Protein AF-A0A5N6L0A2-F1 (afdb_monomer)

Structure (mmCIF, N/CA/C/O backbone):
data_AF-A0A5N6L0A2-F1
#
_entry.id   AF-A0A5N6L0A2-F1
#
loop_
_atom_site.group_PDB
_atom_site.id
_atom_site.type_symbol
_atom_site.label_atom_id
_atom_site.label_alt_id
_atom_site.label_comp_id
_atom_site.label_asym_id
_atom_site.label_entity_id
_atom_site.label_seq_id
_atom_site.pdbx_PDB_ins_code
_atom_site.Cartn_x
_atom_site.Cartn_y
_atom_site.Cartn_z
_atom_site.occupancy
_atom_site.B_iso_or_equiv
_atom_site.auth_seq_id
_atom_site.auth_comp_id
_atom_site.auth_asym_id
_atom_site.auth_atom_id
_atom_site.pdbx_PDB_model_num
ATOM 1 N N . MET A 1 1 ? -33.254 4.064 4.184 1.00 59.16 1 MET A N 1
ATOM 2 C CA . MET A 1 1 ? -32.743 3.017 5.090 1.00 59.16 1 MET A CA 1
ATOM 3 C C . MET A 1 1 ? -31.549 3.615 5.828 1.00 59.16 1 MET A C 1
ATOM 5 O O . MET A 1 1 ? -30.883 4.455 5.240 1.00 59.16 1 MET A O 1
ATOM 9 N N . SER A 1 2 ? -31.369 3.336 7.118 1.00 80.44 2 SER A N 1
ATOM 10 C CA . SER A 1 2 ? -30.274 3.916 7.917 1.00 80.44 2 SER A CA 1
ATOM 11 C C . SER A 1 2 ? -28.932 3.247 7.599 1.00 80.44 2 SER A C 1
ATOM 13 O O . SER A 1 2 ? -28.924 2.041 7.370 1.00 80.44 2 SER A O 1
ATOM 15 N N . LEU A 1 3 ? -27.830 4.010 7.674 1.00 88.81 3 LEU A N 1
ATOM 16 C CA . LEU A 1 3 ? -26.437 3.542 7.560 1.00 88.81 3 LEU A CA 1
ATOM 17 C C . LEU A 1 3 ? -26.174 2.251 8.356 1.00 88.81 3 LEU A C 1
ATOM 19 O O . LEU A 1 3 ? -25.456 1.373 7.899 1.00 88.81 3 LEU A O 1
ATOM 23 N N . TYR A 1 4 ? -26.791 2.113 9.533 1.00 90.69 4 TYR A N 1
ATOM 24 C CA . TYR A 1 4 ? -26.625 0.940 10.394 1.00 90.69 4 TYR A CA 1
ATOM 25 C C . TYR A 1 4 ? -27.159 -0.353 9.786 1.00 90.69 4 TYR A C 1
ATOM 27 O O . TYR A 1 4 ? -26.568 -1.400 10.009 1.00 90.69 4 TYR A O 1
ATOM 35 N N . TYR A 1 5 ? -28.251 -0.297 9.018 1.00 90.81 5 TYR A N 1
ATOM 36 C CA . TYR A 1 5 ? -28.762 -1.491 8.345 1.00 90.81 5 TYR A CA 1
ATOM 37 C C . TYR A 1 5 ? -27.821 -1.940 7.228 1.00 90.81 5 TYR A C 1
ATOM 39 O O . TYR A 1 5 ? -27.641 -3.135 7.047 1.00 90.81 5 TYR A O 1
ATOM 47 N N . GLU A 1 6 ? -27.202 -0.995 6.517 1.00 89.50 6 GLU A N 1
ATOM 48 C CA . GLU A 1 6 ? -26.200 -1.303 5.491 1.00 89.50 6 GLU A CA 1
ATOM 49 C C . GLU A 1 6 ? -24.932 -1.877 6.134 1.00 89.50 6 GLU A C 1
ATOM 51 O O . GLU A 1 6 ? -24.448 -2.917 5.712 1.00 89.50 6 GLU A O 1
ATOM 56 N N . ALA A 1 7 ? -24.441 -1.265 7.214 1.00 89.12 7 ALA A N 1
ATOM 57 C CA . ALA A 1 7 ? -23.276 -1.753 7.951 1.00 89.12 7 ALA A CA 1
ATOM 58 C C . ALA A 1 7 ? -23.500 -3.142 8.581 1.00 89.12 7 ALA A C 1
ATOM 60 O O . ALA A 1 7 ? -22.619 -3.997 8.509 1.00 89.12 7 ALA A O 1
ATOM 61 N N . ALA A 1 8 ? -24.685 -3.399 9.148 1.00 89.69 8 ALA A N 1
ATOM 62 C CA . ALA A 1 8 ? -25.006 -4.675 9.787 1.00 89.69 8 ALA A CA 1
ATOM 63 C C . ALA A 1 8 ? -24.923 -5.864 8.817 1.00 89.69 8 ALA A C 1
ATOM 65 O O . ALA A 1 8 ? -24.453 -6.925 9.212 1.00 89.69 8 ALA A O 1
ATOM 66 N N . GLN A 1 9 ? -25.278 -5.677 7.538 1.00 87.94 9 GLN A N 1
ATOM 67 C CA . GLN A 1 9 ? -25.178 -6.729 6.514 1.00 87.94 9 GLN A CA 1
ATOM 68 C C . GLN A 1 9 ? -23.747 -7.251 6.327 1.00 87.94 9 GLN A C 1
ATOM 70 O O . GLN A 1 9 ? -23.553 -8.406 5.956 1.00 87.94 9 GLN A O 1
ATOM 75 N N . PHE A 1 10 ? -22.739 -6.418 6.591 1.00 85.25 10 PHE A N 1
ATOM 76 C CA . PHE A 1 10 ? -21.341 -6.807 6.437 1.00 85.25 10 PHE A CA 1
ATOM 77 C C . PHE A 1 10 ? -20.756 -7.501 7.674 1.00 85.25 10 PHE A C 1
ATOM 79 O O . PHE A 1 10 ? -19.760 -8.217 7.527 1.00 85.25 10 PHE A O 1
ATOM 86 N N . ILE A 1 11 ? -21.381 -7.313 8.843 1.00 82.88 11 ILE A N 1
ATOM 87 C CA . ILE A 1 11 ? -21.013 -7.936 10.126 1.00 82.88 11 ILE A CA 1
ATOM 88 C C . ILE A 1 11 ? -21.747 -9.269 10.323 1.00 82.88 11 ILE A C 1
ATOM 90 O O . ILE A 1 11 ? -21.122 -10.238 10.731 1.00 82.88 11 ILE A O 1
ATOM 94 N N . ASP A 1 12 ? -23.043 -9.335 9.996 1.00 74.19 12 ASP A N 1
ATOM 95 C CA . ASP A 1 12 ? -23.877 -10.541 10.148 1.00 74.19 12 ASP A CA 1
ATOM 96 C C . ASP A 1 12 ? -23.614 -11.610 9.052 1.00 74.19 12 ASP A C 1
ATOM 98 O O . ASP A 1 12 ? -24.197 -12.694 9.086 1.00 74.19 12 ASP A O 1
ATOM 102 N N . GLY A 1 13 ? -22.773 -11.325 8.049 1.00 60.53 13 GLY A N 1
ATOM 103 C CA . GLY A 1 13 ? -22.476 -12.249 6.945 1.00 60.53 13 GLY A CA 1
ATOM 104 C C . GLY A 1 13 ? -21.547 -13.404 7.346 1.00 60.53 13 GLY A C 1
ATOM 105 O O . GLY A 1 13 ? -20.630 -13.213 8.140 1.00 60.53 13 GLY A O 1
ATOM 106 N N . SER A 1 14 ? -21.745 -14.597 6.762 1.00 48.03 14 SER A N 1
ATOM 107 C CA . SER A 1 14 ? -20.817 -15.728 6.946 1.00 48.03 14 SER A CA 1
ATOM 108 C C . SER A 1 14 ? -19.404 -15.354 6.471 1.00 48.03 14 SER A C 1
ATOM 110 O O . SER A 1 14 ? -19.270 -14.449 5.638 1.00 48.03 14 SER A O 1
ATOM 112 N N . PRO A 1 15 ? -18.348 -16.046 6.943 1.00 52.22 15 PRO A N 1
ATOM 113 C CA . PRO A 1 15 ? -17.017 -15.890 6.369 1.00 52.22 15 PRO A CA 1
ATOM 114 C C . PRO A 1 15 ? -17.098 -16.174 4.864 1.00 52.22 15 PRO A C 1
ATOM 116 O O . PRO A 1 15 ? -17.360 -17.295 4.435 1.00 52.22 15 PRO A O 1
ATOM 119 N N . GLN A 1 16 ? -16.977 -15.115 4.071 1.00 52.31 16 GLN A N 1
ATOM 120 C CA . GLN A 1 16 ? -16.903 -15.154 2.616 1.00 52.31 16 GLN A CA 1
ATOM 121 C C . GLN A 1 16 ? -15.433 -14.997 2.230 1.00 52.31 16 GLN A C 1
ATOM 123 O O . GLN A 1 16 ? -14.686 -14.308 2.922 1.00 52.31 16 GLN A O 1
ATOM 128 N N . SER A 1 17 ? -15.021 -15.600 1.113 1.00 49.97 17 SER A N 1
ATOM 129 C CA . SER A 1 17 ? -13.629 -15.561 0.633 1.00 49.97 17 SER A CA 1
ATOM 130 C C . SER A 1 17 ? -13.109 -14.148 0.319 1.00 49.97 17 SER A C 1
ATOM 132 O O . SER A 1 17 ? -11.905 -13.957 0.178 1.00 49.97 17 SER A O 1
ATOM 134 N N . SER A 1 18 ? -13.999 -13.155 0.226 1.00 56.03 18 SER A N 1
ATOM 135 C CA . SER A 1 18 ? -13.689 -11.742 -0.008 1.00 56.03 18 SER A CA 1
ATOM 136 C C . SER A 1 18 ? -13.647 -10.923 1.289 1.00 56.03 18 SER A C 1
ATOM 138 O O . SER A 1 18 ? -14.541 -11.022 2.137 1.00 56.03 18 SER A O 1
ATOM 140 N N . THR A 1 19 ? -12.669 -10.027 1.3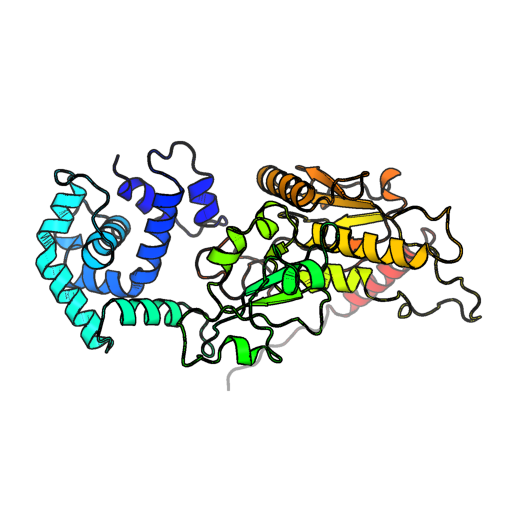98 1.00 65.81 19 THR A N 1
ATOM 141 C CA . THR A 1 19 ? -12.453 -9.151 2.560 1.00 65.81 19 THR A CA 1
ATOM 142 C C . THR A 1 19 ? -13.622 -8.202 2.851 1.00 65.81 19 THR A C 1
ATOM 144 O O . THR A 1 19 ? -14.424 -7.864 1.981 1.00 65.81 19 THR A O 1
ATOM 147 N N . LEU A 1 20 ? -13.714 -7.700 4.088 1.00 73.94 20 LEU A N 1
ATOM 148 C CA . LEU A 1 20 ? -14.727 -6.705 4.469 1.00 73.94 20 LEU A CA 1
ATOM 149 C C . LEU A 1 20 ? -14.662 -5.440 3.589 1.00 73.94 20 LEU A C 1
ATOM 151 O O . LEU A 1 20 ? -15.697 -4.919 3.176 1.00 73.94 20 LEU A O 1
ATOM 155 N N . LYS A 1 21 ? -13.451 -4.973 3.266 1.00 68.19 21 LYS A N 1
ATOM 156 C CA . LYS A 1 21 ? -13.213 -3.793 2.426 1.00 68.19 21 LYS A CA 1
ATOM 157 C C . LYS A 1 21 ? -13.678 -4.021 0.991 1.00 68.19 21 LYS A C 1
ATOM 159 O O . LYS A 1 21 ? -14.481 -3.231 0.500 1.00 68.19 21 LYS A O 1
ATOM 164 N N . SER A 1 22 ? -13.271 -5.119 0.354 1.00 70.19 22 SER A N 1
ATOM 165 C CA . SER A 1 22 ? -13.724 -5.456 -1.003 1.00 70.19 22 SER A CA 1
ATOM 166 C C . SER A 1 22 ? -15.243 -5.643 -1.076 1.00 70.19 22 SER A C 1
ATOM 168 O O . SER A 1 22 ? -15.872 -5.118 -1.993 1.00 70.19 22 SER A O 1
ATOM 170 N N . ARG A 1 23 ? -15.863 -6.281 -0.071 1.00 79.62 23 ARG A N 1
ATOM 171 C CA . ARG A 1 23 ? -17.328 -6.413 0.014 1.00 79.62 23 ARG A CA 1
ATOM 172 C C . ARG A 1 23 ? -18.030 -5.060 0.092 1.00 79.62 23 ARG A C 1
ATOM 174 O O . ARG A 1 23 ? -19.011 -4.855 -0.614 1.00 79.62 23 ARG A O 1
ATOM 181 N N . ILE A 1 24 ? -17.535 -4.132 0.915 1.00 84.06 24 ILE A N 1
ATOM 182 C CA . ILE A 1 24 ? -18.151 -2.806 1.078 1.00 84.06 24 ILE A CA 1
ATOM 183 C C . ILE A 1 24 ? -17.934 -1.939 -0.167 1.00 84.06 24 ILE A C 1
ATOM 185 O O . ILE A 1 24 ? -18.886 -1.362 -0.680 1.00 84.06 24 ILE A O 1
ATOM 189 N N . TYR A 1 25 ? -16.708 -1.841 -0.684 1.00 80.75 25 TYR A N 1
ATOM 190 C CA . TYR A 1 25 ? -16.414 -0.987 -1.842 1.00 80.75 25 TYR A CA 1
ATOM 191 C C . TYR A 1 25 ? -16.898 -1.581 -3.174 1.00 80.75 25 TYR A C 1
ATOM 193 O O . TYR A 1 25 ? -17.107 -0.835 -4.129 1.00 80.75 25 TYR A O 1
ATOM 201 N N . GLY A 1 26 ? -17.101 -2.898 -3.237 1.00 78.50 26 GLY A N 1
ATOM 202 C CA . GLY A 1 26 ? -17.690 -3.599 -4.379 1.00 78.50 26 GLY A CA 1
ATOM 203 C C . GLY A 1 26 ? -19.219 -3.686 -4.348 1.00 78.50 26 GLY A C 1
ATOM 204 O O . GLY A 1 26 ? -19.821 -4.079 -5.351 1.00 78.50 26 GLY A O 1
ATOM 205 N N . ALA A 1 27 ? -19.865 -3.327 -3.232 1.00 82.44 27 ALA A N 1
ATOM 206 C CA . ALA A 1 27 ? -21.316 -3.362 -3.116 1.00 82.44 27 ALA A CA 1
ATOM 207 C C . ALA A 1 27 ? -21.965 -2.322 -4.038 1.00 82.44 27 ALA A C 1
ATOM 209 O O . ALA A 1 27 ? -21.686 -1.122 -3.976 1.00 82.44 27 ALA A O 1
ATOM 210 N N . LYS A 1 28 ? -22.873 -2.799 -4.888 1.00 72.38 28 LYS A N 1
ATOM 211 C CA . LYS A 1 28 ? -23.737 -1.942 -5.700 1.00 72.38 28 LYS A CA 1
ATOM 212 C C . LYS A 1 28 ? -24.893 -1.451 -4.823 1.00 72.38 28 LYS A C 1
ATOM 214 O O . LYS A 1 28 ? -25.347 -2.169 -3.938 1.00 72.38 28 LYS A O 1
ATOM 219 N N . ASP A 1 29 ? -25.344 -0.224 -5.064 1.00 76.50 29 ASP A N 1
ATOM 220 C CA . ASP A 1 29 ? -26.519 0.386 -4.420 1.00 76.50 29 ASP A CA 1
ATOM 221 C C . ASP A 1 29 ? -26.392 0.766 -2.930 1.00 76.50 29 ASP A C 1
ATOM 223 O O . ASP A 1 29 ? -27.403 0.943 -2.243 1.00 76.50 29 ASP A O 1
ATOM 227 N N . LEU A 1 30 ? -25.169 0.990 -2.434 1.00 80.50 30 LEU A N 1
ATOM 228 C CA . LEU A 1 30 ? -24.973 1.635 -1.132 1.00 80.50 30 LEU A CA 1
ATOM 229 C C . LEU A 1 30 ? -25.522 3.069 -1.148 1.00 80.50 30 LEU A C 1
ATOM 231 O O . LEU A 1 30 ? -25.157 3.889 -1.991 1.00 80.50 30 LEU A O 1
ATOM 235 N N . ARG A 1 31 ? -26.387 3.394 -0.184 1.00 76.94 31 ARG A N 1
ATOM 236 C CA . ARG A 1 31 ? -26.900 4.755 0.029 1.00 76.94 31 ARG A CA 1
ATOM 237 C C . ARG A 1 31 ? -25.977 5.570 0.933 1.00 76.94 31 ARG A C 1
ATOM 239 O O . ARG A 1 31 ? -25.921 6.791 0.793 1.00 76.94 31 ARG A O 1
ATOM 246 N N . GLY A 1 32 ? -25.298 4.920 1.878 1.00 77.88 32 GLY A N 1
ATOM 247 C CA . GLY A 1 32 ? -24.231 5.506 2.689 1.00 77.88 32 GLY A CA 1
ATOM 248 C C . GLY A 1 32 ? -22.880 5.547 1.966 1.00 77.88 32 GLY A C 1
ATOM 249 O O . GLY A 1 32 ? -22.637 4.811 1.015 1.00 77.88 32 GLY A O 1
ATOM 250 N N . SER A 1 33 ? -21.962 6.398 2.436 1.00 85.25 33 SER A N 1
ATOM 251 C CA . SER A 1 33 ? -20.584 6.397 1.929 1.00 85.25 33 SER A CA 1
ATOM 252 C C . SER A 1 33 ? -19.884 5.089 2.311 1.00 85.25 33 SER A C 1
ATOM 254 O O . SER A 1 33 ? -19.811 4.761 3.496 1.00 85.25 33 SER A O 1
ATOM 256 N N . ALA A 1 34 ? -19.305 4.388 1.330 1.00 84.25 34 ALA A N 1
ATOM 257 C CA . ALA A 1 34 ? -18.522 3.169 1.557 1.00 84.25 34 ALA A CA 1
ATOM 258 C C . ALA A 1 34 ? -17.423 3.370 2.618 1.00 84.25 34 ALA A C 1
ATOM 260 O O . ALA A 1 34 ? -17.238 2.524 3.488 1.00 84.25 34 ALA A O 1
ATOM 261 N N . ALA A 1 35 ? -16.767 4.536 2.626 1.00 80.31 35 ALA A N 1
ATOM 262 C CA . ALA A 1 35 ? -15.764 4.881 3.632 1.00 80.31 35 ALA A CA 1
ATOM 263 C C . ALA A 1 35 ? -16.353 5.007 5.048 1.00 80.31 35 ALA A C 1
ATOM 265 O O . ALA A 1 35 ? -15.729 4.579 6.017 1.00 80.31 35 ALA A O 1
ATOM 266 N N . GLN A 1 36 ? -17.561 5.566 5.177 1.00 84.12 36 GLN A N 1
ATOM 267 C CA . GLN A 1 36 ? -18.249 5.683 6.467 1.00 84.12 36 GLN A CA 1
ATOM 268 C C . GLN A 1 36 ? -18.712 4.321 6.987 1.00 84.12 36 GLN A C 1
ATOM 270 O O . GLN A 1 36 ? -18.552 4.044 8.172 1.00 84.12 36 GLN A O 1
ATOM 275 N N . ILE A 1 37 ? -19.252 3.474 6.107 1.00 87.38 37 ILE A N 1
ATOM 276 C CA . ILE A 1 37 ? -19.665 2.106 6.449 1.00 87.38 37 ILE A CA 1
ATOM 277 C C . ILE A 1 37 ? -18.444 1.296 6.885 1.00 87.38 37 ILE A C 1
ATOM 279 O O . ILE A 1 37 ? -18.459 0.697 7.955 1.00 87.38 37 ILE A O 1
ATOM 283 N N . HIS A 1 38 ? -17.364 1.346 6.104 1.00 82.69 38 HIS A N 1
ATOM 284 C CA . HIS A 1 38 ? -16.113 0.665 6.417 1.00 82.69 38 HIS A CA 1
ATOM 285 C C . HIS A 1 38 ? -15.546 1.101 7.771 1.00 82.69 38 HIS A C 1
ATOM 287 O O . HIS A 1 38 ? -15.283 0.257 8.623 1.00 82.69 38 HIS A O 1
ATOM 293 N N . GLY A 1 39 ? -15.415 2.412 8.003 1.00 83.44 39 GLY A N 1
ATOM 294 C CA . GLY A 1 39 ? -14.910 2.936 9.274 1.00 83.44 39 GLY A CA 1
ATOM 295 C C . GLY A 1 39 ? -15.765 2.517 10.472 1.00 83.44 39 GLY A C 1
ATOM 296 O O . GLY A 1 39 ? -15.223 2.129 11.503 1.00 83.44 39 GLY A O 1
ATOM 297 N N . LEU A 1 40 ? -17.094 2.532 10.326 1.00 87.56 40 LEU A N 1
ATOM 298 C CA . LEU A 1 40 ? -18.013 2.102 11.377 1.00 87.56 40 LEU A CA 1
ATOM 299 C C . LEU A 1 40 ? -17.882 0.601 11.679 1.00 87.56 40 LEU A C 1
ATOM 301 O O . LEU A 1 40 ? -17.815 0.230 12.848 1.00 87.56 40 LEU A O 1
ATOM 305 N N . CYS A 1 41 ? -17.821 -0.256 10.656 1.00 86.50 41 CYS A N 1
ATOM 306 C CA . CYS A 1 41 ? -17.674 -1.700 10.848 1.00 86.50 41 CYS A CA 1
ATOM 307 C C . CYS A 1 41 ? -16.341 -2.054 11.518 1.00 86.50 41 CYS A C 1
ATOM 309 O O . CYS A 1 41 ? -16.333 -2.863 12.444 1.00 86.50 41 CYS A O 1
ATOM 311 N N . ILE A 1 42 ? -15.234 -1.436 11.091 1.00 81.00 42 ILE A N 1
ATOM 312 C CA . ILE A 1 42 ? -13.903 -1.684 11.664 1.00 81.00 42 ILE A CA 1
ATOM 313 C C . ILE A 1 42 ? -13.859 -1.278 13.138 1.00 81.00 42 ILE A C 1
ATOM 315 O O . ILE A 1 42 ? -13.500 -2.091 13.988 1.00 81.00 42 ILE A O 1
ATOM 319 N N . GLU A 1 43 ? -14.274 -0.051 13.464 1.00 84.19 43 GLU A N 1
ATOM 320 C CA . GLU A 1 43 ? -14.240 0.419 14.851 1.00 84.19 43 GLU A CA 1
ATOM 321 C C . GLU A 1 43 ? -15.209 -0.374 15.739 1.00 84.19 43 GLU A C 1
ATOM 323 O O . GLU A 1 43 ? -14.830 -0.814 16.821 1.00 84.19 43 GLU A O 1
ATOM 328 N N . ALA A 1 44 ? -16.432 -0.659 15.283 1.00 87.38 44 ALA A N 1
ATOM 329 C CA . ALA A 1 44 ? -17.375 -1.451 16.072 1.00 87.38 44 ALA A CA 1
ATOM 330 C C . ALA A 1 44 ? -16.878 -2.887 16.319 1.00 87.38 44 ALA A C 1
ATOM 332 O O . ALA A 1 44 ? -17.023 -3.398 17.430 1.00 87.38 44 ALA A O 1
ATOM 333 N N . THR A 1 45 ? -16.254 -3.521 15.320 1.00 85.25 45 THR A N 1
ATOM 334 C CA . THR A 1 45 ? -15.716 -4.887 15.447 1.00 85.25 45 THR A CA 1
ATOM 335 C C . THR A 1 45 ? -14.517 -4.932 16.393 1.00 85.25 45 THR A C 1
ATOM 337 O O . THR A 1 45 ? -14.439 -5.839 17.216 1.00 85.25 45 THR A O 1
ATOM 340 N N . ARG A 1 46 ? -13.642 -3.915 16.373 1.00 83.62 46 ARG A N 1
ATOM 341 C CA . ARG A 1 46 ? -12.527 -3.787 17.331 1.00 83.62 46 ARG A CA 1
ATOM 342 C C . ARG A 1 46 ? -13.008 -3.795 18.783 1.00 83.62 46 ARG A C 1
ATOM 344 O O . ARG A 1 46 ? -12.371 -4.375 19.656 1.00 83.62 46 ARG A O 1
ATOM 351 N N . TRP A 1 47 ? -14.141 -3.151 19.042 1.00 87.44 47 TRP A N 1
ATOM 352 C CA . TRP A 1 47 ? -14.745 -3.091 20.370 1.00 87.44 47 TRP A CA 1
ATOM 353 C C . TRP A 1 47 ? -15.681 -4.272 20.675 1.00 87.44 47 TRP A C 1
ATOM 355 O O . TRP A 1 47 ? -16.207 -4.345 21.784 1.00 87.44 47 TRP A O 1
ATOM 365 N N . SER A 1 48 ? -15.884 -5.204 19.737 1.00 88.44 48 SER A N 1
ATOM 366 C CA . SER A 1 48 ? -16.840 -6.313 19.864 1.00 88.44 48 SER A CA 1
ATOM 367 C C . SER A 1 48 ? -16.663 -7.161 21.132 1.00 88.44 48 SER A C 1
ATOM 369 O O . SER A 1 48 ? -17.668 -7.348 21.822 1.00 88.44 48 SER A O 1
ATOM 371 N N . PRO A 1 49 ? -15.442 -7.586 21.534 1.00 84.56 49 PRO A N 1
ATOM 372 C CA . PRO A 1 49 ? -15.263 -8.407 22.740 1.00 84.56 49 PRO A CA 1
ATOM 373 C C . PRO A 1 49 ? -15.807 -7.740 24.009 1.00 84.56 49 PRO A C 1
ATOM 375 O O . PRO A 1 49 ? -16.369 -8.391 24.884 1.00 84.56 49 PRO A O 1
ATOM 378 N N . VAL A 1 50 ? -15.688 -6.414 24.080 1.00 89.88 50 VAL A N 1
ATOM 379 C CA . VAL A 1 50 ? -16.159 -5.604 25.205 1.00 89.88 50 VAL A CA 1
ATOM 380 C C . VAL A 1 50 ? -17.643 -5.284 25.071 1.00 89.88 50 VAL A C 1
ATOM 382 O O . VAL A 1 50 ? -18.415 -5.407 26.022 1.00 89.88 50 VAL A O 1
ATOM 385 N N . LEU A 1 51 ? -18.056 -4.819 23.892 1.00 92.06 51 LEU A N 1
ATOM 386 C CA . LEU A 1 51 ? -19.413 -4.334 23.678 1.00 92.06 51 LEU A CA 1
ATOM 387 C C . LEU A 1 51 ? -20.435 -5.468 23.699 1.00 92.06 51 LEU A C 1
ATOM 389 O O . LEU A 1 51 ? -21.555 -5.225 24.137 1.00 92.06 51 LEU A O 1
ATOM 393 N N . ALA A 1 52 ? -20.060 -6.688 23.310 1.00 90.50 52 ALA A N 1
ATOM 394 C CA . ALA A 1 52 ? -20.910 -7.864 23.460 1.00 90.50 52 ALA A CA 1
ATOM 395 C C . ALA A 1 52 ? -21.297 -8.092 24.934 1.00 90.50 52 ALA A C 1
ATOM 397 O O . ALA A 1 52 ? -22.489 -8.170 25.235 1.00 90.50 52 ALA A O 1
ATOM 398 N N . GLU A 1 53 ? -20.324 -8.069 25.858 1.00 91.12 53 GLU A N 1
ATOM 399 C CA . GLU A 1 53 ? -20.579 -8.188 27.306 1.00 91.12 53 GLU A CA 1
ATOM 400 C C . GLU A 1 53 ? -21.494 -7.058 27.804 1.00 91.12 53 GLU A C 1
ATOM 402 O O . GLU A 1 53 ? -22.448 -7.280 28.553 1.00 91.12 53 GLU A O 1
ATOM 407 N N . VAL A 1 54 ? -21.216 -5.821 27.384 1.00 94.69 54 VAL A N 1
ATOM 408 C CA . VAL A 1 54 ? -21.984 -4.639 27.800 1.00 94.69 54 VAL A CA 1
ATOM 409 C C . VAL A 1 54 ? -23.433 -4.717 27.316 1.00 94.69 54 VAL A C 1
ATOM 411 O O . VAL A 1 54 ? -24.351 -4.420 28.082 1.00 94.69 54 VAL A O 1
ATOM 414 N N . ILE A 1 55 ? -23.655 -5.129 26.067 1.00 94.31 55 ILE A N 1
ATOM 415 C CA . ILE A 1 55 ? -24.985 -5.290 25.464 1.00 94.31 55 ILE A CA 1
ATOM 416 C C . ILE A 1 55 ? -25.773 -6.388 26.179 1.00 94.31 55 ILE A C 1
ATOM 418 O O . ILE A 1 55 ? -26.956 -6.195 26.484 1.00 94.31 55 ILE A O 1
ATOM 422 N N . GLU A 1 56 ? -25.118 -7.511 26.475 1.00 93.38 56 GLU A N 1
ATOM 423 C CA . GLU A 1 56 ? -25.701 -8.637 27.197 1.00 93.38 56 GLU A CA 1
ATOM 424 C C . GLU A 1 56 ? -26.134 -8.223 28.610 1.00 93.38 56 GLU A C 1
ATOM 426 O O . GLU A 1 56 ? -27.311 -8.338 28.960 1.00 93.38 56 GLU A O 1
ATOM 431 N N . LYS A 1 57 ? -25.227 -7.631 29.399 1.00 93.31 57 LYS A N 1
ATOM 432 C CA . LYS A 1 57 ? -25.519 -7.175 30.771 1.00 93.31 57 LYS A CA 1
ATOM 433 C C . LYS A 1 57 ? -26.540 -6.048 30.826 1.00 93.31 57 LYS A C 1
ATOM 435 O O . LYS A 1 57 ? -27.312 -5.942 31.788 1.00 93.31 57 LYS A O 1
ATOM 440 N N . ALA A 1 58 ? -26.591 -5.214 29.790 1.00 93.94 58 ALA A N 1
ATOM 441 C CA . ALA A 1 58 ? -27.621 -4.199 29.646 1.00 93.94 58 ALA A CA 1
ATOM 442 C C . ALA A 1 58 ? -28.992 -4.779 29.246 1.00 93.94 58 ALA A C 1
ATOM 444 O O . ALA A 1 58 ? -30.001 -4.088 29.386 1.00 93.94 58 ALA A O 1
ATOM 445 N N . GLY A 1 59 ? -29.068 -6.039 28.805 1.00 92.69 59 GLY A N 1
ATOM 446 C CA . GLY A 1 59 ? -30.319 -6.699 28.425 1.00 92.69 59 GLY A CA 1
ATOM 447 C C . GLY A 1 59 ? -30.997 -6.059 27.210 1.00 92.69 59 GLY A C 1
ATOM 448 O O . GLY A 1 59 ? -32.226 -6.107 27.086 1.00 92.69 59 GLY A O 1
ATOM 449 N N . VAL A 1 60 ? -30.215 -5.429 26.324 1.00 92.94 60 VAL A N 1
ATOM 450 C CA . VAL A 1 60 ? -30.749 -4.650 25.194 1.00 92.94 60 VAL A CA 1
ATOM 451 C C . VAL A 1 60 ? -31.525 -5.549 24.239 1.00 92.94 60 VAL A C 1
ATOM 453 O O . VAL A 1 60 ? -32.674 -5.251 23.927 1.00 92.94 60 VAL A O 1
ATOM 456 N N . LEU A 1 61 ? -30.933 -6.673 23.827 1.00 91.31 61 LEU A N 1
ATOM 457 C CA . LEU A 1 61 ? -31.528 -7.591 22.846 1.00 91.31 61 LEU A CA 1
ATOM 458 C C . LEU A 1 61 ? -32.783 -8.303 23.373 1.00 91.31 61 LEU A C 1
ATOM 460 O O . LEU A 1 61 ? -33.675 -8.644 22.602 1.00 91.31 61 LEU A O 1
ATOM 464 N N . VAL A 1 62 ? -32.890 -8.471 24.695 1.00 91.00 62 VAL A N 1
ATOM 465 C CA . VAL A 1 62 ? -34.087 -9.033 25.342 1.00 91.00 62 VAL A CA 1
ATOM 466 C C . VAL A 1 62 ? -35.261 -8.054 25.253 1.00 91.00 62 VAL A C 1
ATOM 468 O O . VAL A 1 62 ? -36.405 -8.457 25.036 1.00 91.00 62 VAL A O 1
ATOM 471 N N . THR A 1 63 ? -34.979 -6.758 25.402 1.00 91.38 63 THR A N 1
ATOM 472 C CA . THR A 1 63 ? -36.002 -5.705 25.444 1.00 91.38 63 THR A CA 1
ATOM 473 C C . THR A 1 63 ? -36.374 -5.212 24.043 1.00 91.38 63 THR A C 1
ATOM 475 O O . THR A 1 63 ? -37.548 -5.021 23.729 1.00 91.38 63 THR A O 1
ATOM 478 N N . GLU A 1 64 ? -35.384 -5.016 23.173 1.00 91.75 64 GLU A N 1
ATOM 479 C CA . GLU A 1 64 ? -35.539 -4.426 21.844 1.00 91.75 64 GLU A CA 1
ATOM 480 C C . GLU A 1 64 ? -35.486 -5.506 20.759 1.00 91.75 64 GLU A C 1
ATOM 482 O O . GLU A 1 64 ? -34.500 -5.642 20.040 1.00 91.75 64 GLU A O 1
ATOM 487 N N . ARG A 1 65 ? -36.591 -6.237 20.573 1.00 85.81 65 ARG A N 1
ATOM 488 C CA . ARG A 1 65 ? -36.690 -7.349 19.598 1.00 85.81 65 ARG A CA 1
ATOM 489 C C . ARG A 1 65 ? -36.397 -6.976 18.136 1.00 85.81 65 ARG A C 1
ATOM 491 O O . ARG A 1 65 ? -36.268 -7.855 17.294 1.00 85.81 65 ARG A O 1
ATOM 498 N N . LYS A 1 66 ? -36.360 -5.679 17.812 1.00 85.06 66 LYS A N 1
ATOM 499 C CA . LYS A 1 66 ? -36.050 -5.164 16.467 1.00 85.06 66 LYS A CA 1
ATOM 500 C C . LYS A 1 66 ? -34.550 -4.955 16.233 1.00 85.06 66 LYS A C 1
ATOM 502 O O . LYS A 1 66 ? -34.166 -4.674 15.102 1.00 85.06 66 LYS A O 1
ATOM 507 N N . LEU A 1 67 ? -33.723 -5.022 17.277 1.00 90.19 67 LEU A N 1
ATOM 508 C CA . LEU A 1 67 ? -32.274 -4.910 17.157 1.00 90.19 67 LEU A CA 1
ATOM 509 C C . LEU A 1 67 ? -31.673 -6.303 16.978 1.00 90.19 67 LEU A C 1
ATOM 511 O O . LEU A 1 67 ? -31.861 -7.176 17.820 1.00 90.19 67 LEU A O 1
ATOM 515 N N . THR A 1 68 ? -30.936 -6.495 15.885 1.00 91.06 68 THR A N 1
ATOM 516 C CA . THR A 1 68 ? -30.046 -7.651 15.731 1.00 91.06 68 THR A CA 1
ATOM 517 C C . THR A 1 68 ? -28.770 -7.436 16.555 1.00 91.06 68 THR A C 1
ATOM 519 O O . THR A 1 68 ? -28.469 -6.289 16.915 1.00 91.06 68 THR A O 1
ATOM 522 N N . PRO A 1 69 ? -27.990 -8.494 16.841 1.00 90.38 69 PRO A N 1
ATOM 523 C CA . PRO A 1 69 ? -26.689 -8.358 17.492 1.00 90.38 69 PRO A CA 1
ATOM 524 C C . PRO A 1 69 ? -25.761 -7.353 16.792 1.00 90.38 69 PRO A C 1
ATOM 526 O O . PRO A 1 69 ? -25.251 -6.454 17.461 1.00 90.38 69 PRO A O 1
ATOM 529 N N . ALA A 1 70 ? -25.618 -7.404 15.459 1.00 90.56 70 ALA A N 1
ATOM 530 C CA . ALA A 1 70 ? -24.801 -6.427 14.733 1.00 90.56 70 ALA A CA 1
ATOM 531 C C . ALA A 1 70 ? -25.342 -4.995 14.840 1.00 90.56 70 ALA A C 1
ATOM 533 O O . ALA A 1 70 ? -24.571 -4.059 15.053 1.00 90.56 70 ALA A O 1
ATOM 534 N N . LEU A 1 71 ? -26.662 -4.795 14.747 1.00 93.12 71 LEU A N 1
ATOM 535 C CA . LEU A 1 71 ? -27.251 -3.464 14.927 1.00 93.12 71 LEU A CA 1
ATOM 536 C C . LEU A 1 71 ? -26.996 -2.925 16.336 1.00 93.12 71 LEU A C 1
ATOM 538 O O . LEU A 1 71 ? -26.639 -1.757 16.487 1.00 93.12 71 LEU A O 1
ATOM 542 N N . ALA A 1 72 ? -27.158 -3.762 17.362 1.00 93.62 72 ALA A N 1
ATOM 543 C CA . ALA A 1 72 ? -26.878 -3.382 18.740 1.00 93.62 72 ALA A CA 1
ATOM 544 C C . ALA A 1 72 ? -25.395 -3.041 18.935 1.00 93.62 72 ALA A C 1
ATOM 546 O O . ALA A 1 72 ? -25.101 -2.024 19.562 1.00 93.62 72 ALA A O 1
ATOM 547 N N . LEU A 1 73 ? -24.480 -3.820 18.352 1.00 93.69 73 LEU A N 1
ATOM 548 C CA . LEU A 1 73 ? -23.038 -3.571 18.397 1.00 93.69 73 LEU A CA 1
ATOM 549 C C . LEU A 1 73 ? -22.684 -2.201 17.801 1.00 93.69 73 LEU A C 1
ATOM 551 O O . LEU A 1 73 ? -22.092 -1.362 18.483 1.00 93.69 73 LEU A O 1
ATOM 555 N N . LEU A 1 74 ? -23.116 -1.942 16.565 1.00 93.44 74 LEU A N 1
ATOM 556 C CA . LEU A 1 74 ? -22.829 -0.696 15.848 1.00 93.44 74 LEU A CA 1
ATOM 557 C C . LEU A 1 74 ? -23.402 0.538 16.560 1.00 93.44 74 LEU A C 1
ATOM 559 O O . LEU A 1 74 ? -22.729 1.561 16.698 1.00 93.44 74 LEU A O 1
ATOM 563 N N . LEU A 1 75 ? -24.651 0.450 17.027 1.00 94.06 75 LEU A N 1
ATOM 564 C CA . LEU A 1 75 ? -25.321 1.548 17.727 1.00 94.06 75 LEU A CA 1
ATOM 565 C C . LEU A 1 75 ? -24.695 1.816 19.099 1.00 94.06 75 LEU A C 1
ATOM 567 O O . LEU A 1 75 ? -24.576 2.974 19.499 1.00 94.06 75 LEU A O 1
ATOM 571 N N . THR A 1 76 ? -24.295 0.764 19.817 1.00 94.88 76 THR A N 1
ATOM 572 C CA . THR A 1 76 ? -23.643 0.887 21.127 1.00 94.88 76 THR A CA 1
ATOM 573 C C . THR A 1 76 ? -22.253 1.498 20.988 1.00 94.88 76 THR A C 1
ATOM 575 O O . THR A 1 76 ? -21.909 2.382 21.773 1.00 94.88 76 THR A O 1
ATOM 578 N N . HIS A 1 77 ? -21.489 1.104 19.962 1.00 94.56 77 HIS A N 1
ATOM 579 C CA . HIS A 1 77 ? -20.209 1.731 19.638 1.00 94.56 77 HIS A CA 1
ATOM 580 C C . HIS A 1 77 ? -20.369 3.246 19.456 1.00 94.56 77 HIS A C 1
ATOM 582 O O . HIS A 1 77 ? -19.743 4.025 20.174 1.00 94.56 77 HIS A O 1
ATOM 588 N N . ASP A 1 78 ? -21.257 3.688 18.564 1.00 93.25 78 ASP A N 1
ATOM 589 C CA . ASP A 1 78 ? -21.439 5.120 18.298 1.00 93.25 78 ASP A CA 1
ATOM 590 C C . ASP A 1 78 ? -21.995 5.906 19.496 1.00 93.25 78 ASP A C 1
ATOM 592 O O . ASP A 1 78 ? -21.767 7.114 19.599 1.00 93.25 78 ASP A O 1
ATOM 596 N N . LEU A 1 79 ? -22.736 5.242 20.390 1.00 93.56 79 LEU A N 1
ATOM 597 C CA . LEU A 1 79 ? -23.290 5.845 21.601 1.00 93.56 79 LEU A CA 1
ATOM 598 C C . LEU A 1 79 ? -22.240 6.052 22.703 1.00 93.56 79 LEU A C 1
ATOM 600 O O . LEU A 1 79 ? -22.315 7.054 23.415 1.00 93.56 79 LEU A O 1
ATOM 604 N N . LEU A 1 80 ? -21.328 5.092 22.887 1.00 92.75 80 LEU A N 1
ATOM 605 C CA . LEU A 1 80 ? -20.407 5.050 24.033 1.00 92.75 80 LEU A CA 1
ATOM 606 C C . LEU A 1 80 ? -18.970 5.450 23.687 1.00 92.75 80 LEU A C 1
ATOM 608 O O . LEU A 1 80 ? -18.276 6.020 24.526 1.00 92.75 80 LEU A O 1
ATOM 612 N N . VAL A 1 81 ? -18.523 5.129 22.474 1.00 89.44 81 VAL A N 1
ATOM 613 C CA . VAL A 1 81 ? -17.134 5.282 22.015 1.00 89.44 81 VAL A CA 1
ATOM 614 C C . VAL A 1 81 ? -17.039 6.326 20.905 1.00 89.44 81 VAL A C 1
ATOM 616 O O . VAL A 1 81 ? -16.088 7.111 20.868 1.00 89.44 81 VAL A O 1
ATOM 619 N N . GLY A 1 82 ? -18.015 6.333 19.996 1.00 83.50 82 GLY A N 1
ATOM 620 C CA . GLY A 1 82 ? -18.112 7.298 18.912 1.00 83.50 82 GLY A CA 1
ATOM 621 C C . GLY A 1 82 ? -18.496 8.702 19.385 1.00 83.50 82 GLY A C 1
ATOM 622 O O . GLY A 1 82 ? -18.857 8.945 20.534 1.00 83.50 82 GLY A O 1
ATOM 623 N N . LYS A 1 83 ? -18.434 9.670 18.462 1.00 75.69 83 LYS A N 1
ATOM 624 C CA . LYS A 1 83 ? -18.811 11.067 18.753 1.00 75.69 83 LYS A CA 1
ATOM 625 C C . LYS A 1 83 ? -20.327 11.254 18.850 1.00 75.69 83 LYS A C 1
ATOM 627 O O . LYS A 1 83 ? -20.796 12.117 19.588 1.00 75.69 83 LYS A O 1
ATOM 632 N N . ARG A 1 84 ? -21.082 10.521 18.025 1.00 80.56 84 ARG A N 1
ATOM 633 C CA . ARG A 1 84 ? -22.548 10.545 17.958 1.00 80.56 84 ARG A CA 1
ATOM 634 C C . ARG A 1 84 ? -23.068 9.364 17.144 1.00 80.56 84 ARG A C 1
ATOM 636 O O . ARG A 1 84 ? -22.398 8.914 16.222 1.00 80.56 84 ARG A O 1
ATOM 643 N N . ILE A 1 85 ? -24.323 9.004 17.391 1.00 82.62 85 ILE A N 1
ATOM 644 C CA . ILE A 1 85 ? -25.097 8.112 16.525 1.00 82.62 85 ILE A CA 1
ATOM 645 C C . ILE A 1 85 ? -25.332 8.800 15.170 1.00 82.62 85 ILE A C 1
ATOM 647 O O . ILE A 1 85 ? -25.868 9.907 15.099 1.00 82.62 85 ILE A O 1
ATOM 651 N N . SER A 1 86 ? -24.952 8.123 14.091 1.00 81.50 86 SER A N 1
ATOM 652 C CA . SER A 1 86 ? -25.035 8.548 12.687 1.00 81.50 86 SER A CA 1
ATOM 653 C C . SER A 1 86 ? -26.446 8.431 12.074 1.00 81.50 86 SER A C 1
ATOM 655 O O . SER A 1 86 ? -26.621 8.550 10.862 1.00 81.50 86 SER A O 1
ATOM 657 N N . ALA A 1 87 ? -27.478 8.228 12.898 1.00 81.88 87 ALA A N 1
ATOM 658 C CA . ALA A 1 87 ? -28.891 8.241 12.511 1.00 81.88 87 ALA A CA 1
ATOM 659 C C . ALA A 1 87 ? -29.609 9.482 13.063 1.00 81.88 87 ALA A C 1
ATOM 661 O O . ALA A 1 87 ? -29.198 10.071 14.063 1.00 81.88 87 ALA A O 1
ATOM 662 N N . ARG A 1 88 ? -30.722 9.872 12.426 1.00 83.06 88 ARG A N 1
ATOM 663 C CA . ARG A 1 88 ? -31.569 10.973 12.916 1.00 83.06 88 ARG A CA 1
ATOM 664 C C . ARG A 1 88 ? -32.119 10.651 14.314 1.00 83.06 88 ARG A C 1
ATOM 666 O O . ARG A 1 88 ? -32.335 9.486 14.642 1.00 83.06 88 ARG A O 1
ATOM 673 N N . LYS A 1 89 ? -32.349 11.681 15.136 1.00 84.44 89 LYS A N 1
ATOM 674 C CA . LYS A 1 89 ? -32.771 11.533 16.546 1.00 84.44 89 LYS A CA 1
ATOM 675 C C . LYS A 1 89 ? -34.118 10.816 16.709 1.00 84.44 89 LYS A C 1
ATOM 677 O O . LYS A 1 89 ? -34.312 10.097 17.678 1.00 84.44 89 LYS A O 1
ATOM 682 N N . ASP A 1 90 ? -35.018 11.011 15.757 1.00 86.75 90 ASP A N 1
ATOM 683 C CA . ASP A 1 90 ? -36.352 10.415 15.662 1.00 86.75 90 ASP A CA 1
ATOM 684 C C . ASP A 1 90 ? -36.350 9.016 15.022 1.00 86.75 90 ASP A C 1
ATOM 686 O O . ASP A 1 90 ? -37.373 8.333 14.997 1.00 86.75 90 ASP A O 1
ATOM 690 N N . HIS A 1 91 ? -35.205 8.554 14.510 1.00 90.31 91 HIS A N 1
ATOM 691 C CA . HIS A 1 91 ? -35.110 7.250 13.872 1.00 90.31 91 HIS A CA 1
ATOM 692 C C . HIS A 1 91 ? -35.297 6.120 14.892 1.00 90.31 91 HIS A C 1
ATOM 694 O O . HIS A 1 91 ? -34.689 6.127 15.962 1.00 90.31 91 HIS A O 1
ATOM 700 N N . VAL A 1 92 ? -36.055 5.086 14.515 1.00 91.00 92 VAL A N 1
ATOM 701 C CA . VAL A 1 92 ? -36.417 3.956 15.393 1.00 91.00 92 VAL A CA 1
ATOM 702 C C . VAL A 1 92 ? -35.218 3.295 16.082 1.00 91.00 92 VAL A C 1
ATOM 704 O O . VAL A 1 92 ? -35.291 3.009 17.271 1.00 91.00 92 VAL A O 1
ATOM 707 N N . LEU A 1 93 ? -34.096 3.119 15.372 1.00 92.06 93 LEU A N 1
ATOM 708 C CA . LEU A 1 93 ? -32.853 2.568 15.935 1.00 92.06 93 LEU A CA 1
ATOM 709 C C . LEU A 1 93 ? -32.218 3.491 16.986 1.00 92.06 93 LEU A C 1
ATOM 711 O O . LEU A 1 93 ? -31.743 3.025 18.017 1.00 92.06 93 LEU A O 1
ATOM 715 N N . CYS A 1 94 ? -32.233 4.803 16.732 1.00 89.69 94 CYS A N 1
ATOM 716 C CA . CYS A 1 94 ? -31.680 5.802 17.642 1.00 89.69 94 CYS A CA 1
ATOM 717 C C . CYS A 1 94 ? -32.527 5.882 18.916 1.00 89.69 94 CYS A C 1
ATOM 719 O O . CYS A 1 94 ? -31.987 5.890 20.019 1.00 89.69 94 CYS A O 1
ATOM 721 N N . LEU A 1 95 ? -33.855 5.867 18.776 1.00 91.81 95 LEU A N 1
ATOM 722 C CA . LEU A 1 95 ? -34.773 5.821 19.912 1.00 91.81 95 LEU A CA 1
ATOM 723 C C . LEU A 1 95 ? -34.590 4.539 20.731 1.00 91.81 95 LEU A C 1
ATOM 725 O O . LEU A 1 95 ? -34.486 4.626 21.951 1.00 91.81 95 LEU A O 1
ATOM 729 N N . ALA A 1 96 ? -34.504 3.376 20.076 1.00 92.75 96 ALA A N 1
ATOM 730 C CA . ALA A 1 96 ? -34.324 2.086 20.740 1.00 92.75 96 ALA A CA 1
ATOM 731 C C . ALA A 1 96 ? -33.052 2.059 21.599 1.00 92.75 96 ALA A C 1
ATOM 733 O O . ALA A 1 96 ? -33.137 1.822 22.800 1.00 92.75 96 ALA A O 1
ATOM 734 N N . ILE A 1 97 ? -31.884 2.386 21.030 1.00 93.50 97 ILE A N 1
ATOM 735 C CA . ILE A 1 97 ? -30.628 2.328 21.792 1.00 93.50 97 ILE A CA 1
ATOM 736 C C . ILE A 1 97 ? -30.565 3.391 22.901 1.00 93.50 97 ILE A C 1
ATOM 738 O O . ILE A 1 97 ? -30.061 3.125 23.992 1.00 93.50 97 ILE A O 1
ATOM 742 N N . ASN A 1 98 ? -31.137 4.582 22.677 1.00 93.19 98 ASN A N 1
ATOM 743 C CA . ASN A 1 98 ? -31.118 5.647 23.680 1.00 93.19 98 ASN A CA 1
ATOM 744 C C . ASN A 1 98 ? -31.958 5.327 24.925 1.00 93.19 98 ASN A C 1
ATOM 746 O O . ASN A 1 98 ? -31.610 5.814 26.001 1.00 93.19 98 ASN A O 1
ATOM 750 N N . ARG A 1 99 ? -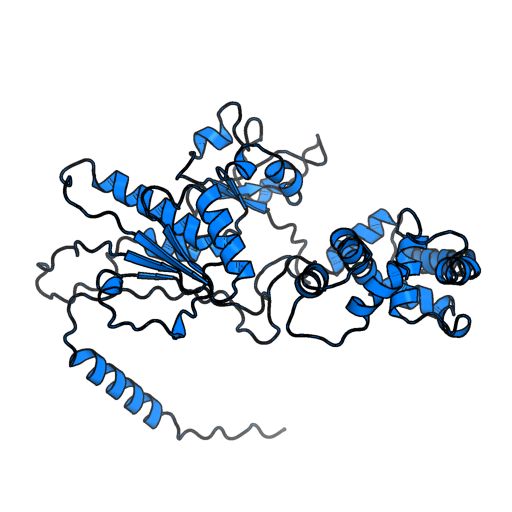32.997 4.481 24.835 1.00 94.69 99 ARG A N 1
ATOM 751 C CA . ARG A 1 99 ? -33.731 4.002 26.028 1.00 94.69 99 ARG A CA 1
ATOM 752 C C . ARG A 1 99 ? -32.823 3.264 27.012 1.00 94.69 99 ARG A C 1
ATOM 754 O O . ARG A 1 99 ? -33.061 3.308 28.214 1.00 94.69 99 ARG A O 1
ATOM 761 N N . HIS A 1 100 ? -31.759 2.639 26.510 1.00 95.56 100 HIS A N 1
ATOM 762 C CA . HIS A 1 100 ? -30.804 1.864 27.303 1.00 95.56 100 HIS A CA 1
ATOM 763 C C . HIS A 1 100 ? -29.533 2.642 27.649 1.00 95.56 100 HIS A C 1
ATOM 765 O O . HIS A 1 100 ? -28.650 2.094 28.303 1.00 95.56 100 HIS A O 1
ATOM 771 N N . LYS A 1 101 ? -29.429 3.925 27.269 1.00 93.94 101 LYS A N 1
ATOM 772 C CA . LYS A 1 101 ? -28.201 4.729 27.398 1.00 93.94 101 LYS A CA 1
ATOM 773 C C . LYS A 1 101 ? -27.604 4.717 28.805 1.00 93.94 101 LYS A C 1
ATOM 775 O O . LYS A 1 101 ? -26.397 4.550 28.950 1.00 93.94 101 LYS A O 1
ATOM 780 N N . ALA A 1 102 ? -28.434 4.886 29.834 1.00 94.31 102 ALA A N 1
ATOM 781 C CA . ALA A 1 102 ? -27.965 4.904 31.219 1.00 94.31 102 ALA A CA 1
ATOM 782 C C . ALA A 1 102 ? -27.374 3.548 31.640 1.00 94.31 102 ALA A C 1
ATOM 784 O O . ALA A 1 102 ? -26.298 3.497 32.233 1.00 94.31 102 ALA A O 1
ATOM 785 N N . ARG A 1 103 ? -28.049 2.447 31.286 1.00 94.69 103 ARG A N 1
ATOM 786 C CA . ARG A 1 103 ? -27.614 1.090 31.632 1.00 94.69 103 ARG A CA 1
ATOM 787 C C . ARG A 1 103 ? -26.371 0.677 30.844 1.00 94.69 103 ARG A C 1
ATOM 789 O O . ARG A 1 103 ? -25.422 0.190 31.443 1.00 94.69 103 ARG A O 1
ATOM 796 N N . LEU A 1 104 ? -26.345 0.955 29.541 1.00 96.56 104 LEU A N 1
ATOM 797 C CA . LEU A 1 104 ? -25.179 0.746 28.680 1.00 96.56 104 LEU A CA 1
ATOM 798 C C . LEU A 1 104 ? -23.955 1.515 29.193 1.00 96.56 104 LEU A C 1
ATOM 800 O O . LEU A 1 104 ? -22.880 0.939 29.319 1.00 96.56 104 LEU A O 1
ATOM 804 N N . GLY A 1 105 ? -24.121 2.790 29.562 1.00 95.94 105 GLY A N 1
ATOM 805 C CA . GLY A 1 105 ? -23.042 3.594 30.140 1.00 95.94 105 GLY A CA 1
ATOM 806 C C . GLY A 1 105 ? -22.525 3.047 31.477 1.00 95.94 105 GLY A C 1
ATOM 807 O O . GLY A 1 105 ? -21.313 3.024 31.707 1.00 95.94 105 GLY A O 1
ATOM 808 N N . ALA A 1 106 ? -23.421 2.568 32.345 1.00 95.94 106 ALA A N 1
ATOM 809 C CA . ALA A 1 106 ? -23.048 1.961 33.621 1.00 95.94 106 ALA A CA 1
ATOM 810 C C . ALA A 1 106 ? -22.274 0.644 33.435 1.00 95.94 106 ALA A C 1
ATOM 812 O O . ALA A 1 106 ? -21.212 0.476 34.035 1.00 95.94 106 ALA A O 1
ATOM 813 N N . GLU A 1 107 ? -22.758 -0.261 32.579 1.00 97.12 107 GLU A N 1
ATOM 814 C CA . GLU A 1 107 ? -22.077 -1.529 32.288 1.00 97.12 107 GLU A CA 1
ATOM 815 C C . GLU A 1 107 ? -20.732 -1.312 31.591 1.00 97.12 107 GLU A C 1
ATOM 817 O O . GLU A 1 107 ? -19.739 -1.925 31.975 1.00 97.12 107 GLU A O 1
ATOM 822 N N . PHE A 1 108 ? -20.648 -0.366 30.653 1.00 96.12 108 PHE A N 1
ATOM 823 C CA . PHE A 1 108 ? -19.389 -0.005 30.001 1.00 96.12 108 PHE A CA 1
ATOM 824 C C . PHE A 1 108 ? -18.360 0.557 30.986 1.00 96.12 108 PHE A C 1
ATOM 826 O O . PHE A 1 108 ? -17.187 0.186 30.953 1.00 96.12 108 PHE A O 1
ATOM 833 N N . THR A 1 109 ? -18.800 1.401 31.924 1.00 94.69 109 THR A N 1
ATOM 834 C CA . THR A 1 109 ? -17.927 1.921 32.985 1.00 94.69 109 THR A CA 1
ATOM 835 C C . THR A 1 109 ? -17.433 0.797 33.895 1.00 94.69 109 THR A C 1
ATOM 837 O O . THR A 1 109 ? -16.248 0.755 34.221 1.00 94.69 109 THR A O 1
ATOM 840 N N . ARG A 1 110 ? -18.308 -0.144 34.275 1.00 93.94 110 ARG A N 1
ATOM 841 C CA . ARG A 1 110 ? -17.935 -1.317 35.082 1.00 93.94 110 ARG A CA 1
ATOM 842 C C . ARG A 1 110 ? -16.960 -2.230 34.352 1.00 93.94 110 ARG A C 1
ATOM 844 O O . ARG A 1 110 ? -16.009 -2.690 34.974 1.00 93.94 110 ARG A O 1
ATOM 851 N N . ALA A 1 111 ? -17.189 -2.492 33.067 1.00 91.69 111 ALA A N 1
ATOM 852 C CA . ALA A 1 111 ? -16.300 -3.298 32.239 1.00 91.69 111 ALA A CA 1
ATOM 853 C C . ALA A 1 111 ? -14.904 -2.658 32.169 1.00 91.69 111 ALA A C 1
ATOM 855 O O . ALA A 1 111 ? -13.924 -3.303 32.521 1.00 91.69 111 ALA A O 1
ATOM 856 N N . ARG A 1 112 ? -14.827 -1.349 31.892 1.00 93.94 112 ARG A N 1
ATOM 857 C CA . ARG A 1 112 ? -13.562 -0.600 31.868 1.00 93.94 112 ARG A CA 1
ATOM 858 C C . ARG A 1 112 ? -12.786 -0.683 33.184 1.00 93.94 112 ARG A C 1
ATOM 860 O O . ARG A 1 112 ? -11.578 -0.899 33.175 1.00 93.94 112 ARG A O 1
ATOM 867 N N . LEU A 1 113 ? -13.479 -0.479 34.309 1.00 91.25 113 LEU A N 1
ATOM 868 C CA . LEU A 1 113 ? -12.870 -0.527 35.640 1.00 91.25 113 LEU A CA 1
ATOM 869 C C . LEU A 1 113 ? -12.394 -1.941 35.990 1.00 91.25 113 LEU A C 1
ATOM 871 O O . LEU A 1 113 ? -11.330 -2.088 36.581 1.00 91.25 113 LEU A O 1
ATOM 875 N N . ARG A 1 114 ? -13.145 -2.975 35.592 1.00 90.75 114 ARG A N 1
ATOM 876 C CA . ARG A 1 114 ? -12.756 -4.379 35.783 1.00 90.75 114 ARG A CA 1
ATOM 877 C C . ARG A 1 114 ? -11.512 -4.742 34.973 1.00 90.75 114 ARG A C 1
ATOM 879 O O . ARG A 1 114 ? -10.666 -5.469 35.475 1.00 90.75 114 ARG A O 1
ATOM 886 N N . SER A 1 115 ? -11.390 -4.195 33.767 1.00 84.88 115 SER A N 1
ATOM 887 C CA . SER A 1 115 ? -10.202 -4.318 32.916 1.00 84.88 115 SER A CA 1
ATOM 888 C C . SER A 1 115 ? -9.039 -3.413 33.355 1.00 84.88 115 SER A C 1
ATOM 890 O O . SER A 1 115 ? -7.989 -3.424 32.729 1.00 84.88 115 SER A O 1
ATOM 892 N N . GLY A 1 116 ? -9.195 -2.620 34.424 1.00 87.44 116 GLY A N 1
ATOM 893 C CA . GLY A 1 116 ? -8.112 -1.817 35.000 1.00 87.44 116 GLY A CA 1
ATOM 894 C C . GLY A 1 116 ? -7.735 -0.557 34.212 1.00 87.44 116 GLY A C 1
ATOM 895 O O . GLY A 1 116 ? -6.684 0.027 34.474 1.00 87.44 116 GLY A O 1
ATOM 896 N N . HIS A 1 117 ? -8.563 -0.095 33.268 1.00 88.94 117 HIS A N 1
ATOM 897 C CA . HIS A 1 117 ? -8.213 1.056 32.429 1.00 88.94 117 HIS A CA 1
ATOM 898 C C . HIS A 1 117 ? -8.708 2.397 33.012 1.00 88.94 117 HIS A C 1
ATOM 900 O O . HIS A 1 117 ? -9.909 2.573 33.250 1.00 88.94 117 HIS A O 1
ATOM 906 N N . PRO A 1 118 ? -7.824 3.404 33.183 1.00 82.62 118 PRO A N 1
ATOM 907 C CA . PRO A 1 118 ? -8.176 4.676 33.822 1.00 82.62 118 PRO A CA 1
ATOM 908 C C . PRO A 1 118 ? -9.024 5.593 32.930 1.00 82.62 118 PRO A C 1
ATOM 910 O O . PRO A 1 118 ? -9.857 6.354 33.429 1.00 82.62 118 PRO A O 1
ATOM 913 N N . THR A 1 119 ? -8.863 5.512 31.605 1.00 88.19 119 THR A N 1
ATOM 914 C CA . THR A 1 119 ? -9.593 6.299 30.595 1.00 88.19 119 THR A CA 1
ATOM 915 C C . THR A 1 119 ? -10.106 5.390 29.478 1.00 88.19 119 THR A C 1
ATOM 917 O O . THR A 1 119 ? -9.622 4.273 29.301 1.00 88.19 119 THR A O 1
ATOM 920 N N . VAL A 1 120 ? -11.128 5.839 28.742 1.00 85.19 120 VAL A N 1
ATOM 921 C CA . VAL A 1 120 ? -11.609 5.113 27.550 1.00 85.19 120 VAL A CA 1
ATOM 922 C C . VAL A 1 120 ? -10.531 5.098 26.465 1.00 85.19 120 VAL A C 1
ATOM 924 O O . VAL A 1 120 ? -10.390 4.101 25.769 1.00 85.19 120 VAL A O 1
ATOM 927 N N . ASP A 1 121 ? -9.725 6.157 26.362 1.00 82.69 121 ASP A N 1
ATOM 928 C CA . ASP A 1 121 ? -8.620 6.225 25.403 1.00 82.69 121 ASP A CA 1
ATOM 929 C C . ASP A 1 121 ? -7.496 5.239 25.744 1.00 82.69 121 ASP A C 1
ATOM 931 O O . ASP A 1 121 ? -7.012 4.554 24.850 1.00 82.69 121 ASP A O 1
ATOM 935 N N . ALA A 1 122 ? -7.144 5.087 27.027 1.00 81.50 122 ALA A N 1
ATOM 936 C CA . ALA A 1 122 ? -6.194 4.064 27.468 1.00 81.50 122 ALA A CA 1
ATOM 937 C C . ALA A 1 122 ? -6.709 2.649 27.168 1.00 81.50 122 ALA A C 1
ATOM 939 O O . ALA A 1 122 ? -5.945 1.790 26.741 1.00 81.50 122 ALA A O 1
ATOM 940 N N . TRP A 1 123 ? -8.014 2.421 27.340 1.00 88.06 123 TRP A N 1
ATOM 941 C CA . TRP A 1 123 ? -8.628 1.147 26.977 1.00 88.06 123 TRP A CA 1
ATOM 942 C C . TRP A 1 123 ? -8.633 0.917 25.464 1.00 88.06 123 TRP A C 1
ATOM 944 O O . TRP A 1 123 ? -8.343 -0.183 25.010 1.00 88.06 123 TRP A O 1
ATOM 954 N N . ARG A 1 124 ? -8.900 1.961 24.667 1.00 82.81 124 ARG A N 1
ATOM 955 C CA . ARG A 1 124 ? -8.834 1.888 23.203 1.00 82.81 124 ARG A CA 1
ATOM 956 C C . ARG A 1 124 ? -7.439 1.483 22.737 1.00 82.81 124 ARG A C 1
ATOM 958 O O . ARG A 1 124 ? -7.332 0.629 21.869 1.00 82.81 124 ARG A O 1
ATOM 965 N N . LEU A 1 125 ? -6.398 2.086 23.311 1.00 77.38 125 LEU A N 1
ATOM 966 C CA . LEU A 1 125 ? -5.007 1.739 23.013 1.00 77.38 125 LEU A CA 1
ATOM 967 C C . LEU A 1 125 ? -4.712 0.283 23.389 1.00 77.38 125 LEU A C 1
ATOM 969 O O . LEU A 1 125 ? -4.202 -0.455 22.556 1.00 77.38 125 LEU A O 1
ATOM 973 N N . ALA A 1 126 ? -5.140 -0.157 24.574 1.00 78.56 126 ALA A N 1
ATOM 974 C CA . ALA A 1 126 ? -4.975 -1.545 24.998 1.00 78.56 126 ALA A CA 1
ATOM 975 C C . ALA A 1 126 ? -5.709 -2.542 24.085 1.00 78.56 126 ALA A C 1
ATOM 977 O O . ALA A 1 126 ? -5.161 -3.584 23.767 1.00 78.56 126 ALA A O 1
ATOM 978 N N . LEU A 1 127 ? -6.910 -2.219 23.591 1.00 75.06 127 LEU A N 1
ATOM 979 C CA . LEU A 1 127 ? -7.626 -3.059 22.620 1.00 75.06 127 LEU A CA 1
ATOM 980 C C . LEU A 1 127 ? -6.939 -3.098 21.250 1.00 75.06 127 LEU A C 1
ATOM 982 O O . LEU A 1 127 ? -7.075 -4.083 20.528 1.00 75.06 127 LEU A O 1
ATOM 986 N N . VAL A 1 128 ? -6.235 -2.033 20.860 1.00 66.69 128 VAL A N 1
ATOM 987 C CA . VAL A 1 128 ? -5.398 -2.043 19.651 1.00 66.69 128 VAL A CA 1
ATOM 988 C C . VAL A 1 128 ? -4.193 -2.962 19.854 1.00 66.69 128 VAL A C 1
ATOM 990 O O . VAL A 1 128 ? -3.848 -3.689 18.929 1.00 66.69 128 VAL A O 1
ATOM 993 N N . GLU A 1 129 ? -3.609 -2.968 21.053 1.00 59.53 129 GLU A N 1
ATOM 994 C CA . GLU A 1 129 ? -2.494 -3.846 21.429 1.00 59.53 129 GLU A CA 1
ATOM 995 C C . GLU A 1 129 ? -2.922 -5.319 21.576 1.00 59.53 129 GLU A C 1
ATOM 997 O O . GLU A 1 129 ? -2.229 -6.206 21.090 1.00 59.53 129 GLU A O 1
ATOM 1002 N N . GLU A 1 130 ? -4.073 -5.595 22.196 1.00 58.47 130 GLU A N 1
ATOM 1003 C CA . GLU A 1 130 ? -4.578 -6.948 22.481 1.00 58.47 130 GLU A CA 1
ATOM 1004 C C . GLU A 1 130 ? -5.161 -7.646 21.241 1.00 58.47 130 GLU A C 1
ATOM 1006 O O . GLU A 1 130 ? -5.030 -8.861 21.102 1.00 58.47 130 GLU A O 1
ATOM 1011 N N . ASN A 1 131 ? -5.752 -6.879 20.314 1.00 52.69 131 ASN A N 1
ATOM 1012 C CA . ASN A 1 131 ? -6.117 -7.354 18.972 1.00 52.69 131 ASN A CA 1
ATOM 1013 C C . ASN A 1 131 ? -4.952 -7.226 17.966 1.00 52.69 131 ASN A C 1
ATOM 1015 O O . ASN A 1 131 ? -5.164 -7.331 16.756 1.00 52.69 131 ASN A O 1
ATOM 1019 N N . GLY A 1 132 ? -3.741 -6.910 18.432 1.00 46.25 132 GLY A N 1
ATOM 1020 C CA . GLY A 1 132 ? -2.512 -7.103 17.668 1.00 46.25 132 GLY A CA 1
ATOM 1021 C C . GLY A 1 132 ? -2.075 -8.574 17.719 1.00 46.25 132 GLY A C 1
ATOM 1022 O O . GLY A 1 132 ? -2.583 -9.336 18.546 1.00 46.25 132 GLY A O 1
ATOM 1023 N N . PRO A 1 133 ? -1.144 -9.017 16.855 1.00 36.19 133 PRO A N 1
ATOM 1024 C CA . PRO A 1 133 ? -0.586 -10.360 16.963 1.00 36.19 133 PRO A CA 1
ATOM 1025 C C . PRO A 1 133 ? -0.050 -10.581 18.387 1.00 36.19 133 PRO A C 1
ATOM 1027 O O . PRO A 1 133 ? 0.685 -9.751 18.923 1.00 36.19 133 PRO A O 1
ATOM 1030 N N . ARG A 1 134 ? -0.448 -11.692 19.023 1.00 35.94 134 ARG A N 1
ATOM 1031 C CA . ARG A 1 134 ? 0.034 -12.091 20.354 1.00 35.94 134 ARG A CA 1
ATOM 1032 C C . ARG A 1 134 ? 1.535 -12.398 20.281 1.00 35.94 134 ARG A C 1
ATOM 1034 O O . ARG A 1 134 ? 1.927 -13.531 20.034 1.00 35.94 134 ARG A O 1
ATOM 1041 N N . GLY A 1 135 ? 2.354 -11.377 20.504 1.00 32.81 135 GLY A N 1
ATOM 1042 C CA . GLY A 1 135 ? 3.809 -11.450 20.606 1.00 32.81 135 GLY A CA 1
ATOM 1043 C C . GLY A 1 135 ? 4.400 -10.042 20.707 1.00 32.81 135 GLY A C 1
ATOM 1044 O O . GLY A 1 135 ? 4.147 -9.218 19.842 1.00 32.81 135 GLY A O 1
ATOM 1045 N N . GLU A 1 136 ? 5.113 -9.761 21.803 1.00 36.00 136 GLU A N 1
ATOM 1046 C CA . GLU A 1 136 ? 5.983 -8.591 22.048 1.00 36.00 136 GLU A CA 1
ATOM 1047 C C . GLU A 1 136 ? 5.660 -7.274 21.314 1.00 36.00 136 GLU A C 1
ATOM 1049 O O . GLU A 1 136 ? 6.136 -7.078 20.206 1.00 36.00 136 GLU A O 1
ATOM 1054 N N . LYS A 1 137 ? 4.962 -6.326 21.971 1.00 40.66 137 LYS A N 1
ATOM 1055 C CA . LYS A 1 137 ? 4.929 -4.864 21.677 1.00 40.66 137 LYS A CA 1
ATOM 1056 C C . LYS A 1 137 ? 5.340 -4.457 20.247 1.00 40.66 137 LYS A C 1
ATOM 1058 O O . LYS A 1 137 ? 6.244 -3.634 20.069 1.00 40.66 137 LYS A O 1
ATOM 1063 N N . SER A 1 138 ? 4.708 -5.009 19.217 1.00 45.53 138 SER A N 1
ATOM 1064 C CA . SER A 1 138 ? 5.274 -4.906 17.879 1.00 45.53 138 SER A CA 1
ATOM 1065 C C . SER A 1 138 ? 4.746 -3.653 17.173 1.00 45.53 138 SER A C 1
ATOM 1067 O O . SER A 1 138 ? 3.939 -3.651 16.249 1.00 45.53 138 SER A O 1
ATOM 1069 N N . SER A 1 139 ? 5.210 -2.505 17.655 1.00 64.69 139 SER A N 1
ATOM 1070 C CA . SER A 1 139 ? 5.200 -1.263 16.893 1.00 64.69 139 SER A CA 1
ATOM 1071 C C . SER A 1 139 ? 6.134 -1.475 15.696 1.00 64.69 139 SER A C 1
ATOM 1073 O O . SER A 1 139 ? 7.334 -1.232 15.785 1.00 64.69 139 SER A O 1
ATOM 1075 N N . HIS A 1 140 ? 5.619 -2.006 14.591 1.00 75.44 140 HIS A N 1
ATOM 1076 C CA . HIS A 1 140 ? 6.430 -2.225 13.399 1.00 75.44 140 HIS A CA 1
ATOM 1077 C C . HIS A 1 140 ? 6.672 -0.910 12.656 1.00 75.44 140 HIS A C 1
ATOM 1079 O O . HIS A 1 140 ? 5.778 -0.058 12.592 1.00 75.44 140 HIS A O 1
ATOM 1085 N N . PRO A 1 141 ? 7.873 -0.719 12.086 1.00 88.56 141 PRO A N 1
ATOM 1086 C CA . PRO A 1 141 ? 8.160 0.488 11.335 1.00 88.56 141 PRO A CA 1
ATOM 1087 C C . PRO A 1 141 ? 7.314 0.529 10.060 1.00 88.56 141 PRO A C 1
ATOM 1089 O O . PRO A 1 141 ? 6.961 -0.506 9.491 1.00 88.56 141 PRO A O 1
ATOM 1092 N N . ARG A 1 142 ? 7.034 1.734 9.559 1.00 90.81 142 ARG A N 1
ATOM 1093 C CA . ARG A 1 142 ? 6.490 1.899 8.209 1.00 90.81 142 ARG A CA 1
ATOM 1094 C C . ARG A 1 142 ? 7.636 2.010 7.214 1.00 90.81 142 ARG A C 1
ATOM 1096 O O . ARG A 1 142 ? 8.404 2.972 7.262 1.00 90.81 142 ARG A O 1
ATOM 1103 N N . TRP A 1 143 ? 7.704 1.043 6.307 1.00 94.81 143 TRP A N 1
ATOM 1104 C CA . TRP A 1 143 ? 8.685 0.993 5.231 1.00 94.81 143 TRP A CA 1
ATOM 1105 C C . TRP A 1 143 ? 8.275 1.849 4.026 1.00 94.81 143 TRP A C 1
ATOM 1107 O O . TRP A 1 143 ? 7.108 1.882 3.620 1.00 94.81 143 TRP A O 1
ATOM 1117 N N . VAL A 1 144 ? 9.254 2.553 3.463 1.00 97.31 144 VAL A N 1
ATOM 1118 C CA . VAL A 1 144 ? 9.108 3.505 2.364 1.00 97.31 144 VAL A CA 1
ATOM 1119 C C . VAL A 1 144 ? 10.272 3.317 1.402 1.00 97.31 144 VAL A C 1
ATOM 1121 O O . VAL A 1 144 ? 11.419 3.565 1.756 1.00 97.31 144 VAL A O 1
ATOM 1124 N N . ARG A 1 145 ? 9.991 2.896 0.176 1.00 97.81 145 ARG A N 1
ATOM 1125 C CA . ARG A 1 145 ? 10.983 2.798 -0.892 1.00 97.81 145 ARG A CA 1
ATOM 1126 C C . ARG A 1 145 ? 11.038 4.110 -1.669 1.00 97.81 145 ARG A C 1
ATOM 1128 O O . ARG A 1 145 ? 9.999 4.604 -2.110 1.00 97.81 145 ARG A O 1
ATOM 1135 N N . VAL A 1 146 ? 12.231 4.656 -1.876 1.00 98.25 146 VAL A N 1
ATOM 1136 C CA . VAL A 1 146 ? 12.457 5.749 -2.832 1.00 98.25 146 VAL A CA 1
ATOM 1137 C C . VAL A 1 146 ? 12.445 5.166 -4.242 1.00 98.25 146 VAL A C 1
ATOM 1139 O O . VAL A 1 146 ? 13.065 4.142 -4.523 1.00 98.25 146 VAL A O 1
ATOM 1142 N N . ASN A 1 147 ? 11.689 5.796 -5.134 1.00 97.69 147 ASN A N 1
ATOM 1143 C CA . ASN A 1 147 ? 11.592 5.388 -6.525 1.00 97.69 147 ASN A CA 1
ATOM 1144 C C . ASN A 1 147 ? 12.731 6.011 -7.338 1.00 97.69 147 ASN A C 1
ATOM 1146 O O . ASN A 1 147 ? 12.645 7.169 -7.755 1.00 97.69 147 ASN A O 1
ATOM 1150 N N . THR A 1 148 ? 13.763 5.214 -7.612 1.00 96.19 148 THR A N 1
ATOM 1151 C CA . THR A 1 148 ? 14.961 5.652 -8.342 1.00 96.19 148 THR A CA 1
ATOM 1152 C C . THR A 1 148 ? 14.726 5.950 -9.828 1.00 96.19 148 THR A C 1
ATOM 1154 O O . THR A 1 148 ? 15.617 6.462 -10.497 1.00 96.19 148 THR A O 1
ATOM 1157 N N . LEU A 1 149 ? 13.521 5.694 -10.359 1.00 95.81 149 LEU A N 1
ATOM 1158 C CA . LEU A 1 149 ? 13.126 6.150 -11.699 1.00 95.81 149 LEU A CA 1
ATOM 1159 C C . LEU A 1 149 ? 12.818 7.653 -11.756 1.00 95.81 149 LEU A C 1
ATOM 1161 O O . LEU A 1 149 ? 12.856 8.242 -12.835 1.00 95.81 149 LEU A O 1
ATOM 1165 N N . LEU A 1 150 ? 12.444 8.261 -10.624 1.00 97.25 150 LEU A N 1
ATOM 1166 C CA . LEU A 1 150 ? 11.937 9.639 -10.563 1.00 97.25 150 LEU A CA 1
ATOM 1167 C C . LEU A 1 150 ? 12.699 10.546 -9.593 1.00 97.25 150 LEU A C 1
ATOM 1169 O O . LEU A 1 150 ? 12.523 11.761 -9.648 1.00 97.25 150 LEU A O 1
ATOM 1173 N N . SER A 1 151 ? 13.474 9.974 -8.677 1.00 97.19 151 SER A N 1
ATOM 1174 C CA . SER A 1 151 ? 14.220 10.696 -7.646 1.00 97.19 151 SER A CA 1
ATOM 1175 C C . SER A 1 151 ? 15.419 9.864 -7.196 1.00 97.19 151 SER A C 1
ATOM 1177 O O . SER A 1 151 ? 15.669 8.787 -7.728 1.00 97.19 151 SER A O 1
ATOM 1179 N N . ASP A 1 152 ? 16.132 10.327 -6.182 1.00 95.62 152 AS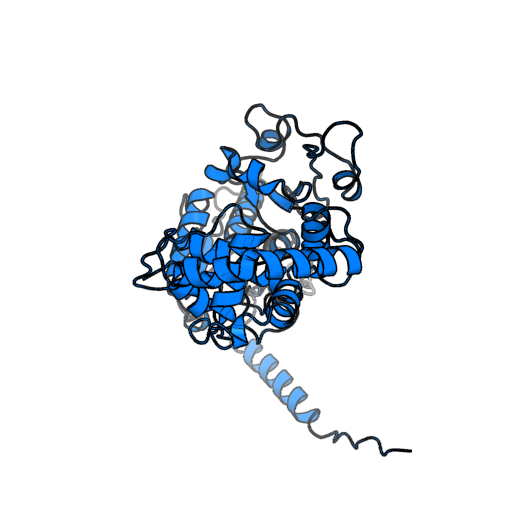P A N 1
ATOM 1180 C CA . ASP A 1 152 ? 17.168 9.565 -5.496 1.00 95.62 152 ASP A CA 1
ATOM 1181 C C . ASP A 1 152 ? 17.060 9.755 -3.975 1.00 95.62 152 ASP A C 1
ATOM 1183 O O . ASP A 1 152 ? 16.310 10.599 -3.473 1.00 95.62 152 ASP A O 1
ATOM 1187 N N . GLN A 1 153 ? 17.766 8.911 -3.220 1.00 95.75 153 GLN A N 1
ATOM 1188 C CA . GLN A 1 153 ? 17.680 8.918 -1.761 1.00 95.75 153 GLN A CA 1
ATOM 1189 C C . GLN A 1 153 ? 18.160 10.247 -1.161 1.00 95.75 153 GLN A C 1
ATOM 1191 O O . GLN A 1 153 ? 17.553 10.730 -0.206 1.00 95.75 153 GLN A O 1
ATOM 1196 N N . ASP A 1 154 ? 19.211 10.851 -1.716 1.00 96.00 154 ASP A N 1
ATOM 1197 C CA . ASP A 1 154 ? 19.753 12.110 -1.211 1.00 96.00 154 ASP A CA 1
ATOM 1198 C C . ASP A 1 154 ? 18.791 13.269 -1.489 1.00 96.00 154 ASP A C 1
ATOM 1200 O O . ASP A 1 154 ? 18.574 14.104 -0.608 1.00 96.00 154 ASP A O 1
ATOM 1204 N N . ALA A 1 155 ? 18.144 13.290 -2.654 1.00 97.25 155 ALA A N 1
ATOM 1205 C CA . ALA A 1 155 ? 17.096 14.250 -2.977 1.00 97.25 155 ALA A CA 1
ATOM 1206 C C . ALA A 1 155 ? 15.916 14.158 -1.998 1.00 97.25 155 ALA A C 1
ATOM 1208 O O . ALA A 1 155 ? 15.474 15.175 -1.463 1.00 97.25 155 ALA A O 1
ATOM 1209 N N . GLU A 1 156 ? 15.432 12.950 -1.694 1.00 97.81 156 GLU A N 1
ATOM 1210 C CA . GLU A 1 156 ? 14.289 12.791 -0.786 1.00 97.81 156 GLU A CA 1
ATOM 1211 C C . GLU A 1 156 ? 14.633 13.030 0.693 1.00 97.81 156 GLU A C 1
ATOM 1213 O O . GLU A 1 156 ? 13.739 13.388 1.465 1.00 97.81 156 GLU A O 1
ATOM 1218 N N . CYS A 1 157 ? 15.897 12.863 1.093 1.00 97.31 157 CYS A N 1
ATOM 1219 C CA . CYS A 1 157 ? 16.320 12.966 2.494 1.00 97.31 157 CYS A CA 1
ATOM 1220 C C . CYS A 1 157 ? 16.961 14.306 2.866 1.00 97.31 157 CYS A C 1
ATOM 1222 O O . CYS A 1 157 ? 16.772 14.785 3.985 1.00 97.31 157 CYS A O 1
ATOM 1224 N N . LYS A 1 158 ? 17.731 14.911 1.956 1.00 95.56 158 LYS A N 1
ATOM 1225 C CA . LYS A 1 158 ? 18.652 16.016 2.275 1.00 95.56 158 LYS A CA 1
ATOM 1226 C C . LYS A 1 158 ? 18.316 17.328 1.567 1.00 95.56 158 LYS A C 1
ATOM 1228 O O . LYS A 1 158 ? 18.780 18.372 2.018 1.00 95.56 158 LYS A O 1
ATOM 1233 N N . GLN A 1 159 ? 17.529 17.305 0.492 1.00 96.19 159 GLN A N 1
ATOM 1234 C CA . GLN A 1 159 ? 17.219 18.501 -0.299 1.00 96.19 159 GLN A CA 1
ATOM 1235 C C . GLN A 1 159 ? 15.847 19.086 0.047 1.00 96.19 159 GLN A C 1
ATOM 1237 O O . GLN A 1 159 ? 14.912 18.357 0.382 1.00 96.19 159 GLN A O 1
ATOM 1242 N N . ASP A 1 160 ? 15.717 20.412 -0.061 1.00 93.75 160 ASP A N 1
ATOM 1243 C CA . ASP A 1 160 ? 14.440 21.091 0.162 1.00 93.75 160 ASP A CA 1
ATOM 1244 C C . ASP A 1 160 ? 13.365 20.569 -0.808 1.00 93.75 160 ASP A C 1
ATOM 1246 O O . ASP A 1 160 ? 13.595 20.416 -2.007 1.00 93.75 160 ASP A O 1
ATOM 1250 N N . GLY A 1 161 ? 12.184 20.261 -0.272 1.00 91.31 161 GLY A N 1
ATOM 1251 C CA . GLY A 1 161 ? 11.094 19.616 -1.012 1.00 91.31 161 GLY A CA 1
ATOM 1252 C C . GLY A 1 161 ? 11.130 18.078 -1.067 1.00 91.31 161 GLY A C 1
ATOM 1253 O O . GLY A 1 161 ? 10.183 17.486 -1.603 1.00 91.31 161 GLY A O 1
ATOM 1254 N N . GLY A 1 162 ? 12.154 17.431 -0.498 1.00 96.06 162 GLY A N 1
ATOM 1255 C CA . GLY A 1 162 ? 12.214 15.978 -0.299 1.00 96.06 162 GLY A CA 1
ATOM 1256 C C . GLY A 1 162 ? 11.225 15.473 0.761 1.00 96.06 162 GLY A C 1
ATOM 1257 O O . GLY A 1 162 ? 10.874 16.196 1.698 1.00 96.06 162 GLY A O 1
ATOM 1258 N N . ALA A 1 163 ? 10.750 14.228 0.635 1.00 95.81 163 ALA A N 1
ATOM 1259 C CA . ALA A 1 163 ? 9.765 13.642 1.555 1.00 95.81 163 ALA A CA 1
ATOM 1260 C C . ALA A 1 163 ? 10.209 13.636 3.029 1.00 95.81 163 ALA A C 1
ATOM 1262 O O . ALA A 1 163 ? 9.377 13.789 3.931 1.00 95.81 163 ALA A O 1
ATOM 1263 N N . PHE A 1 164 ? 11.511 13.466 3.255 1.00 96.56 164 PHE A N 1
ATOM 1264 C CA . PHE A 1 164 ? 12.142 13.358 4.567 1.00 96.56 164 PHE A CA 1
ATOM 1265 C C . PHE A 1 164 ? 13.007 14.577 4.899 1.00 96.56 164 PHE A C 1
ATOM 1267 O O . PHE A 1 164 ? 13.732 14.568 5.891 1.00 96.56 164 PHE A O 1
ATOM 1274 N N . TYR A 1 165 ? 12.910 15.656 4.118 1.00 95.56 165 TYR A N 1
ATOM 1275 C CA . TYR A 1 165 ? 13.659 16.874 4.394 1.00 95.56 165 TYR A CA 1
ATOM 1276 C C . TYR A 1 165 ? 13.323 17.431 5.787 1.00 95.56 165 TYR A C 1
ATOM 1278 O O . TYR A 1 165 ? 12.154 17.620 6.145 1.00 95.56 165 TYR A O 1
ATOM 1286 N N . GLY A 1 166 ? 14.359 17.656 6.597 1.00 93.44 166 GLY A N 1
ATOM 1287 C CA . GLY A 1 166 ? 14.232 18.089 7.992 1.00 93.44 166 GLY A CA 1
ATOM 1288 C C . GLY A 1 166 ? 13.778 16.998 8.972 1.00 93.44 166 GLY A C 1
ATOM 1289 O O . GLY A 1 166 ? 13.473 17.313 10.122 1.00 93.44 166 GLY A O 1
ATOM 1290 N N . TRP A 1 167 ? 13.701 15.734 8.544 1.00 94.56 167 TRP A N 1
ATOM 1291 C CA . TRP A 1 167 ? 13.560 14.592 9.447 1.00 94.56 167 TRP A CA 1
ATOM 1292 C C . TRP A 1 167 ? 14.943 14.167 9.956 1.00 94.56 167 TRP A C 1
ATOM 1294 O O . TRP A 1 167 ? 15.956 14.359 9.287 1.00 94.56 167 TRP A O 1
ATOM 1304 N N . GLN A 1 168 ? 14.985 13.580 11.147 1.00 94.38 168 GLN A N 1
ATOM 1305 C CA . GLN A 1 168 ? 16.208 13.077 11.757 1.00 94.38 168 GLN A CA 1
ATOM 1306 C C . GLN A 1 168 ? 16.524 11.666 11.247 1.00 94.38 168 GLN A C 1
ATOM 1308 O O . GLN A 1 168 ? 15.748 10.737 11.475 1.00 94.38 168 GLN A O 1
ATOM 1313 N N . GLU A 1 169 ? 17.684 11.492 10.624 1.00 95.44 169 GLU A N 1
ATOM 1314 C CA . GLU A 1 169 ? 18.234 10.163 10.351 1.00 95.44 169 GLU A CA 1
ATOM 1315 C C . GLU A 1 169 ? 18.696 9.512 11.662 1.00 95.44 169 GLU A C 1
ATOM 1317 O O . GLU A 1 169 ? 19.355 10.153 12.487 1.00 95.44 169 GLU A O 1
ATOM 1322 N N . VAL A 1 170 ? 18.343 8.245 11.868 1.00 94.69 170 VAL A N 1
ATOM 1323 C CA . VAL A 1 170 ? 18.809 7.442 13.002 1.00 94.69 170 VAL A CA 1
ATOM 1324 C C . VAL A 1 170 ? 19.663 6.268 12.541 1.00 94.69 170 VAL A C 1
ATOM 1326 O O . VAL A 1 170 ? 19.494 5.752 11.440 1.00 94.69 170 VAL A O 1
ATOM 1329 N N . SER A 1 171 ? 20.565 5.824 13.415 1.00 91.50 171 SER A N 1
ATOM 1330 C CA . SER A 1 171 ? 21.545 4.772 13.130 1.00 91.50 171 SER A CA 1
ATOM 1331 C C . SER A 1 171 ? 21.021 3.346 13.298 1.00 91.50 171 SER A C 1
ATOM 1333 O O . SER A 1 171 ? 21.652 2.411 12.813 1.00 91.50 171 SER A O 1
ATOM 1335 N N . SER A 1 172 ? 19.902 3.150 13.999 1.00 91.00 172 SER A N 1
ATOM 1336 C CA . SER A 1 172 ? 19.322 1.825 14.226 1.00 91.00 172 SER A CA 1
ATOM 1337 C C . SER A 1 172 ? 17.799 1.844 14.129 1.00 91.00 172 SER A C 1
ATOM 1339 O O . SER A 1 172 ? 17.151 2.860 14.386 1.00 91.00 172 SER A O 1
ATOM 1341 N N . LEU A 1 173 ? 17.202 0.693 13.803 1.00 88.50 173 LEU A N 1
ATOM 1342 C CA . LEU A 1 173 ? 15.745 0.542 13.820 1.00 88.50 173 LEU A CA 1
ATOM 1343 C C . LEU A 1 173 ? 15.160 0.779 15.217 1.00 88.50 173 LEU A C 1
ATOM 1345 O O . LEU A 1 173 ? 14.058 1.309 15.323 1.00 88.50 173 LEU A O 1
ATOM 1349 N N . GLN A 1 174 ? 15.882 0.421 16.285 1.00 87.12 174 GLN A N 1
ATOM 1350 C CA . GLN A 1 174 ? 15.418 0.629 17.658 1.00 87.12 174 GLN A CA 1
ATOM 1351 C C . GLN A 1 174 ? 15.227 2.120 17.974 1.00 87.12 174 GLN A C 1
ATOM 1353 O O . GLN A 1 174 ? 14.272 2.489 18.660 1.00 87.12 174 GLN A O 1
ATOM 1358 N N . ASP A 1 175 ? 16.068 2.988 17.409 1.00 88.62 175 ASP A N 1
ATOM 1359 C CA . ASP A 1 175 ? 16.016 4.439 17.621 1.00 88.62 175 ASP A CA 1
ATO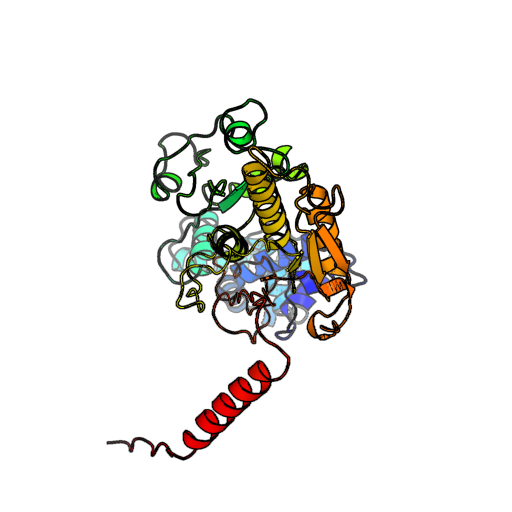M 1360 C C . ASP A 1 175 ? 14.765 5.108 17.026 1.00 88.62 175 ASP A C 1
ATOM 1362 O O . ASP A 1 175 ? 14.414 6.232 17.407 1.00 88.62 175 ASP A O 1
ATOM 1366 N N . LEU A 1 176 ? 14.051 4.422 16.123 1.00 87.12 176 LEU A N 1
ATOM 1367 C CA . LEU A 1 176 ? 12.741 4.868 15.637 1.00 87.12 176 LEU A CA 1
ATOM 1368 C C . LEU A 1 176 ? 11.669 4.806 16.729 1.00 87.12 176 LEU A C 1
ATOM 1370 O O . LEU A 1 176 ? 10.708 5.573 16.689 1.00 87.12 176 LEU A O 1
ATOM 1374 N N . PHE A 1 177 ? 11.835 3.908 17.699 1.00 82.44 177 PHE A N 1
ATOM 1375 C CA . PHE A 1 177 ? 10.853 3.643 18.751 1.00 82.44 177 PHE A CA 1
ATOM 1376 C C . PHE A 1 177 ? 11.231 4.273 20.090 1.00 82.44 177 PHE A C 1
ATOM 1378 O O . PHE A 1 177 ? 10.431 4.246 21.026 1.00 82.44 177 PHE A O 1
ATOM 1385 N N . THR A 1 178 ? 12.425 4.863 20.201 1.00 77.06 178 THR A N 1
ATOM 1386 C CA . THR A 1 178 ? 12.841 5.568 21.413 1.00 77.06 178 THR A CA 1
ATOM 1387 C C . THR A 1 178 ? 12.079 6.895 21.542 1.00 77.06 178 THR A C 1
ATOM 1389 O O . THR A 1 178 ? 12.168 7.754 20.649 1.00 77.06 178 THR A O 1
ATOM 1392 N N . PRO A 1 179 ? 11.323 7.100 22.641 1.00 65.56 179 PRO A N 1
ATOM 1393 C CA . PRO A 1 179 ? 10.660 8.370 22.901 1.00 65.56 179 PRO A CA 1
ATOM 1394 C C . PRO A 1 179 ? 11.711 9.465 23.080 1.00 65.56 179 PRO A C 1
ATOM 1396 O O . PRO A 1 179 ? 12.606 9.343 23.915 1.00 65.56 179 PRO A O 1
ATOM 1399 N N . THR A 1 180 ? 11.608 10.546 22.315 1.00 59.31 180 THR A N 1
ATOM 1400 C CA . THR A 1 180 ? 12.363 11.771 22.590 1.00 59.31 180 THR A CA 1
ATOM 1401 C C . THR A 1 180 ? 11.586 12.617 23.594 1.00 59.31 180 THR A C 1
ATOM 1403 O O . THR A 1 180 ? 10.358 12.657 23.556 1.00 59.31 180 THR A O 1
ATOM 1406 N N . ALA A 1 181 ? 12.294 13.309 24.493 1.00 52.06 181 ALA A N 1
ATOM 1407 C CA . ALA A 1 181 ? 11.690 14.209 25.487 1.00 52.06 181 ALA A CA 1
ATOM 1408 C C . ALA A 1 181 ? 10.865 15.353 24.852 1.00 52.06 181 ALA A C 1
ATOM 1410 O O . ALA A 1 181 ? 10.063 15.998 25.523 1.00 52.06 181 ALA A O 1
ATOM 1411 N N . GLU A 1 182 ? 11.030 15.564 23.546 1.00 47.47 182 GLU A N 1
ATOM 1412 C CA . GLU A 1 182 ? 10.322 16.537 22.731 1.00 47.47 182 GLU A CA 1
ATOM 1413 C C . GLU A 1 182 ? 9.505 15.794 21.651 1.00 47.47 182 GLU A C 1
ATOM 1415 O O . GLU A 1 182 ? 10.069 15.145 20.769 1.00 47.47 182 GLU A O 1
ATOM 1420 N N . SER A 1 183 ? 8.171 15.913 21.719 1.00 43.88 183 SER A N 1
ATOM 1421 C CA . SER A 1 183 ? 7.157 15.439 20.750 1.00 43.88 183 SER A CA 1
ATOM 1422 C C . SER A 1 183 ? 6.784 13.942 20.730 1.00 43.88 183 SER A C 1
ATOM 1424 O O . SER A 1 183 ? 7.611 13.046 20.602 1.00 43.88 183 SER A O 1
ATOM 1426 N N . THR A 1 184 ? 5.469 13.688 20.731 1.00 47.81 184 THR A N 1
ATOM 1427 C CA . THR A 1 184 ? 4.812 12.381 20.524 1.00 47.81 184 THR A CA 1
ATOM 1428 C C . THR A 1 184 ? 4.862 11.878 19.074 1.00 47.81 184 THR A C 1
ATOM 1430 O O . THR A 1 184 ? 4.484 10.740 18.810 1.00 47.81 184 THR A O 1
ATOM 1433 N N . THR A 1 185 ? 5.342 12.690 18.127 1.00 54.28 185 THR A N 1
ATOM 1434 C CA . THR A 1 185 ? 5.598 12.295 16.733 1.00 54.28 185 THR A CA 1
ATOM 1435 C C . THR A 1 185 ? 6.986 12.776 16.332 1.00 54.28 185 THR A C 1
ATOM 1437 O O . THR A 1 185 ? 7.143 13.871 15.779 1.00 54.28 185 THR A O 1
ATOM 1440 N N . SER A 1 186 ? 8.013 11.996 16.663 1.00 66.56 186 SER A N 1
ATOM 1441 C CA . SER A 1 186 ? 9.369 12.304 16.217 1.00 66.56 186 SER A CA 1
ATOM 1442 C C . SER A 1 186 ? 9.477 12.002 14.716 1.00 66.56 186 SER A C 1
ATOM 1444 O O . SER A 1 186 ? 9.218 10.888 14.262 1.00 66.56 186 SER A O 1
ATOM 1446 N N . LYS A 1 187 ? 9.787 13.029 13.915 1.00 88.44 187 LYS A N 1
ATOM 1447 C CA . LYS A 1 187 ? 10.057 12.894 12.477 1.00 88.44 187 LYS A CA 1
ATOM 1448 C C . LYS A 1 187 ? 11.435 12.263 12.307 1.00 88.44 187 LYS A C 1
ATOM 1450 O O . LYS A 1 187 ? 12.415 12.973 12.109 1.00 88.44 187 LYS A O 1
ATOM 1455 N N . LYS A 1 188 ? 11.503 10.945 12.459 1.00 92.94 188 LYS A N 1
ATOM 1456 C CA . LYS A 1 188 ? 12.724 10.149 12.327 1.00 92.94 188 LYS A CA 1
ATOM 1457 C C . LYS A 1 188 ? 12.624 9.209 11.132 1.00 92.94 188 LYS A C 1
ATOM 1459 O O . LYS A 1 188 ? 11.523 8.777 10.784 1.00 92.94 188 LYS A O 1
ATOM 1464 N N . TYR A 1 189 ? 13.756 8.857 10.543 1.00 95.88 189 TYR A N 1
ATOM 1465 C CA . TYR A 1 189 ? 13.843 7.764 9.582 1.00 95.88 189 TYR A CA 1
ATOM 1466 C C . TYR A 1 189 ? 15.151 6.991 9.740 1.00 95.88 189 TYR A C 1
ATOM 1468 O O . TYR A 1 189 ? 16.153 7.528 10.195 1.00 95.88 189 TYR A O 1
ATOM 1476 N N . PHE A 1 190 ? 15.124 5.721 9.359 1.00 96.50 190 PHE A N 1
ATOM 1477 C CA . PHE A 1 190 ? 16.274 4.823 9.303 1.00 96.50 190 PHE A CA 1
ATOM 1478 C C . PHE A 1 190 ? 16.436 4.349 7.861 1.00 96.50 190 PHE A C 1
ATOM 1480 O O . PHE A 1 190 ? 15.435 4.041 7.216 1.00 96.50 190 PHE A O 1
ATOM 1487 N N . ILE A 1 191 ? 17.663 4.271 7.358 1.00 97.00 191 ILE A N 1
ATOM 1488 C CA . ILE A 1 191 ? 17.951 3.728 6.025 1.00 97.00 191 ILE A CA 1
ATOM 1489 C C . ILE A 1 191 ? 18.277 2.242 6.170 1.00 97.00 191 ILE A C 1
ATOM 1491 O O . ILE A 1 191 ? 19.127 1.866 6.974 1.00 97.00 191 ILE A O 1
ATOM 1495 N N . ASP A 1 192 ? 17.598 1.390 5.402 1.00 95.31 192 ASP A N 1
ATOM 1496 C CA . ASP A 1 192 ? 17.831 -0.048 5.444 1.00 95.31 192 ASP A CA 1
ATOM 1497 C C . ASP A 1 192 ? 19.213 -0.425 4.909 1.00 95.31 192 ASP A C 1
ATOM 1499 O O . ASP A 1 192 ? 19.672 0.081 3.888 1.00 95.31 192 ASP A O 1
ATOM 1503 N N . SER A 1 193 ? 19.849 -1.389 5.571 1.00 91.94 193 SER A N 1
ATOM 1504 C CA . SER A 1 193 ? 21.159 -1.904 5.175 1.00 91.94 193 SER A CA 1
ATOM 1505 C C . SER A 1 193 ? 21.100 -3.033 4.140 1.00 91.94 193 SER A C 1
ATOM 1507 O O . SER A 1 193 ? 22.145 -3.426 3.631 1.00 91.94 193 SER A O 1
ATOM 1509 N N . HIS A 1 194 ? 19.921 -3.607 3.866 1.00 89.50 194 HIS A N 1
ATOM 1510 C CA . HIS A 1 194 ? 19.784 -4.806 3.026 1.00 89.50 194 HIS A CA 1
ATOM 1511 C C . HIS A 1 194 ? 19.237 -4.480 1.637 1.00 89.50 194 HIS A C 1
ATOM 1513 O O . HIS A 1 194 ? 19.711 -5.028 0.645 1.00 89.50 194 HIS A O 1
ATOM 1519 N N . VAL A 1 195 ? 18.234 -3.603 1.571 1.00 90.19 195 VAL A N 1
ATOM 1520 C CA . VAL A 1 195 ? 17.591 -3.164 0.334 1.00 90.19 195 VAL A CA 1
ATOM 1521 C C . VAL A 1 195 ? 17.974 -1.703 0.072 1.00 90.19 195 VAL A C 1
ATOM 1523 O O . VAL A 1 195 ? 17.610 -0.833 0.867 1.00 90.19 195 VAL A O 1
ATOM 1526 N N . PRO A 1 196 ? 18.670 -1.397 -1.038 1.00 90.44 196 PRO A N 1
ATOM 1527 C CA . PRO A 1 196 ? 19.014 -0.027 -1.402 1.00 90.44 196 PRO A CA 1
ATOM 1528 C C . PRO A 1 196 ? 17.779 0.867 -1.525 1.00 90.44 196 PRO A C 1
ATOM 1530 O O . PRO A 1 196 ? 16.727 0.432 -1.997 1.00 90.44 196 PRO A O 1
ATOM 1533 N N . SER A 1 197 ? 17.916 2.138 -1.137 1.00 93.12 197 SER A N 1
ATOM 1534 C CA . SER A 1 197 ? 16.847 3.139 -1.266 1.00 93.12 197 SER A CA 1
ATOM 1535 C C . SER A 1 197 ? 15.550 2.778 -0.522 1.00 93.12 197 SER A C 1
ATOM 1537 O O . SER A 1 197 ? 14.473 3.269 -0.869 1.00 93.12 197 SER A O 1
ATOM 1539 N N . LEU A 1 198 ? 15.637 1.942 0.517 1.00 96.81 198 LEU A N 1
ATOM 1540 C CA . LEU A 1 198 ? 14.534 1.608 1.412 1.00 96.81 198 LEU A CA 1
ATOM 1541 C C . LEU A 1 198 ? 14.734 2.278 2.774 1.00 96.81 198 LEU A C 1
ATOM 1543 O O . LEU A 1 198 ? 15.799 2.191 3.375 1.00 96.81 198 LEU A O 1
ATOM 1547 N N . LEU A 1 199 ? 13.689 2.929 3.273 1.00 97.50 199 LEU A N 1
ATOM 1548 C CA . LEU A 1 199 ? 13.688 3.640 4.544 1.00 97.50 199 LEU A CA 1
ATOM 1549 C C . LEU A 1 199 ? 12.609 3.085 5.472 1.00 97.50 199 LEU A C 1
ATOM 1551 O O . LEU A 1 199 ? 11.552 2.645 5.023 1.00 97.50 199 LEU A O 1
ATOM 1555 N N . ALA A 1 200 ? 12.845 3.162 6.774 1.00 95.50 200 ALA A N 1
ATOM 1556 C CA . ALA A 1 200 ? 11.880 2.884 7.826 1.00 95.50 200 ALA A CA 1
ATOM 1557 C C . ALA A 1 200 ? 11.537 4.165 8.588 1.00 95.50 200 ALA A C 1
ATOM 1559 O O . ALA A 1 200 ? 12.399 4.997 8.858 1.00 95.50 200 ALA A O 1
ATOM 1560 N N . THR A 1 201 ? 10.275 4.298 8.982 1.00 93.00 201 THR A N 1
ATOM 1561 C CA . THR A 1 201 ? 9.771 5.398 9.815 1.00 93.00 201 THR A CA 1
ATOM 1562 C C . THR A 1 201 ? 8.986 4.861 11.010 1.00 93.00 201 THR A C 1
ATOM 1564 O O . THR A 1 201 ? 8.539 3.709 10.970 1.00 93.00 201 THR A O 1
ATOM 1567 N N . PRO A 1 202 ? 8.772 5.665 12.067 1.00 87.94 202 PRO A N 1
ATOM 1568 C CA . PRO A 1 202 ? 7.925 5.263 13.182 1.00 87.94 202 PRO A CA 1
ATOM 1569 C C . PRO A 1 202 ? 6.487 4.947 12.726 1.00 87.94 202 PRO A C 1
ATOM 1571 O O . PRO A 1 202 ? 6.022 5.506 11.719 1.00 87.94 202 PRO A O 1
ATOM 1574 N N . PRO A 1 203 ? 5.742 4.104 13.461 1.00 81.06 203 PRO A N 1
ATOM 1575 C CA . PRO A 1 203 ? 4.366 3.773 13.117 1.00 81.06 203 PRO A CA 1
ATOM 1576 C C . PRO A 1 203 ? 3.492 5.031 13.082 1.00 81.06 203 PRO A C 1
ATOM 1578 O O . PRO A 1 203 ? 3.691 5.976 13.841 1.00 81.06 203 PRO A O 1
ATOM 1581 N N . GLY A 1 204 ? 2.510 5.057 12.181 1.00 76.56 204 GLY A N 1
ATOM 1582 C CA . GLY A 1 204 ? 1.610 6.206 12.011 1.00 76.56 204 GLY A CA 1
ATOM 1583 C C . GLY A 1 204 ? 2.152 7.337 11.124 1.00 76.56 204 GLY A C 1
ATOM 1584 O O . GLY A 1 204 ? 1.387 8.228 10.747 1.00 76.56 204 GLY A O 1
ATOM 1585 N N . SER A 1 205 ? 3.418 7.273 10.692 1.00 83.56 205 SER A N 1
ATOM 1586 C CA . SER A 1 205 ? 4.023 8.259 9.774 1.00 83.56 205 SER A CA 1
ATOM 1587 C C . SER A 1 205 ? 3.365 8.305 8.384 1.00 83.56 205 SER A C 1
ATOM 1589 O O . SER A 1 205 ? 3.492 9.293 7.661 1.00 83.56 205 SER A O 1
ATOM 1591 N N . GLU A 1 206 ? 2.600 7.278 8.007 1.00 82.12 206 GLU A N 1
ATOM 1592 C CA . GLU A 1 206 ? 1.926 7.167 6.707 1.00 82.12 206 GLU A CA 1
ATOM 1593 C C . GLU A 1 206 ? 0.999 8.345 6.385 1.00 82.12 206 GLU A C 1
ATOM 1595 O O . GLU A 1 206 ? 0.995 8.847 5.261 1.00 82.12 206 GLU A O 1
ATOM 1600 N N . SER A 1 207 ? 0.255 8.856 7.369 1.00 80.50 207 SER A N 1
ATOM 1601 C CA . SER A 1 207 ? -0.645 10.004 7.159 1.00 80.50 207 SER A CA 1
ATOM 1602 C C . SER A 1 207 ? 0.109 11.294 6.813 1.00 80.50 207 SER A C 1
ATOM 1604 O O . SER A 1 207 ? -0.457 12.189 6.179 1.00 80.50 207 SER A O 1
ATOM 1606 N N . LEU A 1 208 ? 1.375 11.411 7.229 1.00 87.56 208 LEU A N 1
ATOM 1607 C CA . LEU A 1 208 ? 2.245 12.527 6.858 1.00 87.56 208 LEU A CA 1
ATOM 1608 C C . LEU A 1 208 ? 2.798 12.314 5.448 1.00 87.56 208 LEU A C 1
ATOM 1610 O O . LEU A 1 208 ? 2.646 13.186 4.595 1.00 87.56 208 LEU A O 1
ATOM 1614 N N . LEU A 1 209 ? 3.364 11.133 5.190 1.00 90.94 209 LEU A N 1
ATOM 1615 C CA . LEU A 1 209 ? 4.013 10.797 3.922 1.00 90.94 209 LEU A CA 1
ATOM 1616 C C . LEU A 1 209 ? 3.038 10.821 2.740 1.00 90.94 209 LEU A C 1
ATOM 1618 O O . LEU A 1 209 ? 3.332 11.434 1.717 1.00 90.94 209 LEU A O 1
ATOM 1622 N N . THR A 1 210 ? 1.839 10.257 2.891 1.00 90.25 210 THR A N 1
ATOM 1623 C CA . THR A 1 210 ? 0.818 10.196 1.822 1.00 90.25 210 THR A CA 1
ATOM 1624 C C . THR A 1 210 ? 0.299 11.567 1.374 1.00 90.25 210 THR A C 1
ATOM 1626 O O . THR A 1 210 ? -0.273 11.709 0.289 1.00 90.25 210 THR A O 1
ATOM 1629 N N . LYS A 1 211 ? 0.503 12.612 2.185 1.00 90.44 211 LYS A N 1
ATOM 1630 C CA . LYS A 1 211 ? 0.131 13.996 1.851 1.00 90.44 211 LYS A CA 1
ATOM 1631 C C . LYS A 1 211 ? 1.239 14.757 1.127 1.00 90.44 211 LYS A C 1
ATOM 1633 O O . LYS A 1 211 ? 0.961 15.837 0.604 1.00 90.44 211 LYS A O 1
ATOM 1638 N N . THR A 1 212 ? 2.456 14.219 1.088 1.00 94.06 212 THR A N 1
ATOM 1639 C CA . THR A 1 212 ? 3.599 14.873 0.446 1.00 94.06 212 THR A CA 1
ATOM 1640 C C . THR A 1 212 ? 3.471 14.872 -1.083 1.00 94.06 212 THR A C 1
ATOM 1642 O O . THR A 1 212 ? 2.867 13.958 -1.659 1.00 94.06 212 THR A O 1
ATOM 1645 N N . PRO A 1 213 ? 4.062 15.867 -1.772 1.00 96.50 213 PRO A N 1
ATOM 1646 C CA . PRO A 1 213 ? 4.220 15.824 -3.223 1.00 96.50 213 PRO A CA 1
ATOM 1647 C C . PRO A 1 213 ? 4.991 14.586 -3.687 1.00 96.50 213 PRO A C 1
ATOM 1649 O O . PRO A 1 213 ? 4.594 13.978 -4.674 1.00 96.50 213 PRO A O 1
ATOM 1652 N N . ALA A 1 214 ? 6.025 14.177 -2.943 1.00 97.31 214 ALA A N 1
ATOM 1653 C CA . ALA A 1 214 ? 6.842 13.008 -3.254 1.00 97.31 214 ALA A CA 1
ATOM 1654 C C . ALA A 1 214 ? 6.006 11.728 -3.400 1.00 97.31 214 ALA A C 1
ATOM 1656 O O . ALA A 1 214 ? 6.146 11.018 -4.390 1.00 97.31 214 ALA A O 1
ATOM 1657 N N . TYR A 1 215 ? 5.075 11.466 -2.476 1.00 96.50 215 TYR A N 1
ATOM 1658 C CA . TYR A 1 215 ? 4.183 10.307 -2.578 1.00 96.50 215 TYR A CA 1
ATOM 1659 C C . TYR A 1 215 ? 3.219 10.420 -3.764 1.00 96.50 215 TYR A C 1
ATOM 1661 O O . TYR A 1 215 ? 3.078 9.493 -4.557 1.00 96.50 215 TYR A O 1
ATOM 1669 N N . ARG A 1 216 ? 2.567 11.578 -3.927 1.00 95.38 216 ARG A N 1
ATOM 1670 C CA . ARG A 1 216 ? 1.570 11.785 -4.996 1.00 95.38 216 ARG A CA 1
ATOM 1671 C C . ARG A 1 216 ? 2.167 11.734 -6.399 1.00 95.38 216 ARG A C 1
ATOM 1673 O O . ARG A 1 216 ? 1.461 11.393 -7.339 1.00 95.38 216 ARG A O 1
ATOM 1680 N N . GLN A 1 217 ? 3.435 12.104 -6.529 1.00 96.94 217 GLN A N 1
ATOM 1681 C CA . GLN A 1 217 ? 4.189 12.082 -7.781 1.00 96.94 217 GLN A CA 1
ATOM 1682 C C . GLN A 1 217 ? 4.977 10.777 -7.962 1.00 96.94 217 GLN A C 1
ATOM 1684 O O . GLN A 1 217 ? 5.787 10.693 -8.874 1.00 96.94 217 GLN A O 1
ATOM 1689 N N . GLY A 1 218 ? 4.783 9.783 -7.085 1.00 96.81 218 GLY A N 1
ATOM 1690 C CA . GLY A 1 218 ? 5.422 8.473 -7.195 1.00 96.81 218 GLY A CA 1
ATOM 1691 C C . GLY A 1 218 ? 6.926 8.452 -6.917 1.00 96.81 218 GLY A C 1
ATOM 1692 O O . GLY A 1 218 ? 7.571 7.462 -7.250 1.00 96.81 218 GLY A O 1
ATOM 1693 N N . ARG A 1 219 ? 7.501 9.503 -6.314 1.00 98.25 219 ARG A N 1
ATOM 1694 C CA . ARG A 1 219 ? 8.922 9.549 -5.912 1.00 98.25 219 ARG A CA 1
ATOM 1695 C C . ARG A 1 219 ? 9.216 8.690 -4.684 1.00 98.25 219 ARG A C 1
ATOM 1697 O O . ARG A 1 219 ? 10.330 8.203 -4.532 1.00 98.25 219 ARG A O 1
ATOM 1704 N N . ILE A 1 220 ? 8.213 8.463 -3.837 1.00 98.25 220 ILE A N 1
ATOM 1705 C CA . ILE A 1 220 ? 8.267 7.485 -2.746 1.00 98.25 220 ILE A CA 1
ATOM 1706 C C . ILE A 1 220 ? 7.072 6.536 -2.820 1.00 98.25 220 ILE A C 1
ATOM 1708 O O . ILE A 1 220 ? 5.968 6.938 -3.189 1.00 98.25 220 ILE A O 1
ATOM 1712 N N . ILE A 1 221 ? 7.292 5.278 -2.450 1.00 96.94 221 ILE A N 1
ATOM 1713 C CA . ILE A 1 221 ? 6.307 4.197 -2.508 1.00 96.94 221 ILE A CA 1
ATOM 1714 C C . ILE A 1 221 ? 6.291 3.494 -1.154 1.00 96.94 221 ILE A C 1
ATOM 1716 O O . ILE A 1 221 ? 7.330 3.107 -0.625 1.00 96.94 221 ILE A O 1
ATOM 1720 N N . LEU A 1 222 ? 5.105 3.319 -0.577 1.00 94.62 222 LEU A N 1
ATOM 1721 C CA . LEU A 1 222 ? 4.958 2.590 0.678 1.00 94.62 222 LEU A CA 1
ATOM 1722 C C . LEU A 1 222 ? 4.939 1.090 0.383 1.00 94.62 222 LEU A C 1
ATOM 1724 O O . LEU A 1 222 ? 3.992 0.572 -0.211 1.00 94.62 222 LEU A O 1
ATOM 1728 N N . GLN A 1 223 ? 6.005 0.402 0.773 1.00 92.50 223 GLN A N 1
ATOM 1729 C CA . GLN A 1 223 ? 6.208 -1.010 0.479 1.00 92.50 223 GLN A CA 1
ATOM 1730 C C . GLN A 1 223 ? 6.956 -1.651 1.636 1.00 92.50 223 GLN A C 1
ATOM 1732 O O . GLN A 1 223 ? 8.026 -1.183 2.012 1.00 92.50 223 GLN A O 1
ATOM 1737 N N . ASP A 1 224 ? 6.380 -2.719 2.185 1.00 89.69 224 ASP A N 1
ATOM 1738 C CA . ASP A 1 224 ? 7.027 -3.497 3.235 1.00 89.69 224 ASP A CA 1
ATOM 1739 C C . ASP A 1 224 ? 8.384 -4.042 2.770 1.00 89.69 224 ASP A C 1
ATOM 1741 O O . ASP A 1 224 ? 8.523 -4.464 1.618 1.00 89.69 224 ASP A O 1
ATOM 1745 N N . LYS A 1 225 ? 9.365 -4.074 3.677 1.00 92.12 225 LYS A N 1
ATOM 1746 C CA . LYS A 1 225 ? 10.711 -4.569 3.384 1.00 92.12 225 LYS A CA 1
ATOM 1747 C C . LYS A 1 225 ? 10.710 -5.985 2.814 1.00 92.12 225 LYS A C 1
ATOM 1749 O O . LYS A 1 225 ? 11.423 -6.235 1.846 1.00 92.12 225 LYS A O 1
ATOM 1754 N N . ALA A 1 226 ? 9.889 -6.892 3.348 1.00 87.81 226 ALA A N 1
ATOM 1755 C CA . ALA A 1 226 ? 9.793 -8.258 2.836 1.00 87.81 226 ALA A CA 1
ATOM 1756 C C . ALA A 1 226 ? 9.363 -8.275 1.357 1.00 87.81 226 ALA A C 1
ATOM 1758 O O . ALA A 1 226 ? 9.920 -9.003 0.540 1.00 87.81 226 ALA A O 1
ATOM 1759 N N . SER A 1 227 ? 8.434 -7.388 0.985 1.00 88.12 227 SER A N 1
ATOM 1760 C CA . SER A 1 227 ? 7.928 -7.237 -0.386 1.00 88.12 227 SER A CA 1
ATOM 1761 C C . SER A 1 227 ? 8.971 -6.675 -1.362 1.00 88.12 227 SER A C 1
ATOM 1763 O O . SER A 1 227 ? 8.786 -6.771 -2.576 1.00 88.12 227 SER A O 1
ATOM 1765 N N . CYS A 1 228 ? 10.059 -6.078 -0.870 1.00 91.31 228 CYS A N 1
ATOM 1766 C CA . CYS A 1 228 ? 11.143 -5.584 -1.714 1.00 91.31 228 CYS A CA 1
ATOM 1767 C C . CYS A 1 228 ? 12.100 -6.696 -2.166 1.00 91.31 228 CYS A C 1
ATOM 1769 O O . CYS A 1 228 ? 12.678 -6.571 -3.246 1.00 91.31 228 CYS A O 1
ATOM 1771 N N . PHE A 1 229 ? 12.247 -7.776 -1.388 1.00 89.88 229 PHE A N 1
ATOM 1772 C CA . PHE A 1 229 ? 13.233 -8.825 -1.660 1.00 89.88 229 PHE A CA 1
ATOM 1773 C C . PHE A 1 229 ? 13.011 -9.607 -2.958 1.00 89.88 229 PHE A C 1
ATOM 1775 O O . PHE A 1 229 ? 14.008 -9.832 -3.626 1.00 89.88 229 PHE A O 1
ATOM 1782 N N . PRO A 1 230 ? 11.791 -9.986 -3.389 1.00 87.94 230 PRO A N 1
ATOM 1783 C CA . PRO A 1 230 ? 11.629 -10.752 -4.629 1.00 87.94 230 PRO A CA 1
ATOM 1784 C C . PRO A 1 230 ? 12.200 -10.037 -5.856 1.00 87.94 230 PRO A C 1
ATOM 1786 O O . PRO A 1 230 ? 12.962 -10.616 -6.620 1.00 87.94 230 PRO A O 1
ATOM 1789 N N . ALA A 1 231 ? 11.880 -8.748 -6.004 1.00 88.75 231 ALA A N 1
ATOM 1790 C CA . ALA A 1 231 ? 12.406 -7.931 -7.092 1.00 88.75 231 ALA A CA 1
ATOM 1791 C C . ALA A 1 231 ? 13.914 -7.692 -6.946 1.00 88.75 231 ALA A C 1
ATOM 1793 O O . ALA A 1 231 ? 14.637 -7.750 -7.936 1.00 88.75 231 ALA A O 1
ATOM 1794 N N . TYR A 1 232 ? 14.373 -7.446 -5.712 1.00 86.50 232 TYR A N 1
ATOM 1795 C CA . TYR A 1 232 ? 15.788 -7.256 -5.416 1.00 86.50 232 TYR A CA 1
ATOM 1796 C C . TYR A 1 232 ? 16.586 -8.514 -5.763 1.00 86.50 232 TYR A C 1
ATOM 1798 O O . TYR A 1 232 ? 17.400 -8.460 -6.662 1.00 86.50 232 TYR A O 1
ATOM 1806 N N . LEU A 1 233 ? 16.280 -9.671 -5.177 1.00 84.19 233 LEU A N 1
ATOM 1807 C CA . LEU A 1 233 ? 16.997 -10.929 -5.403 1.00 84.19 233 LEU A CA 1
ATOM 1808 C C . LEU A 1 233 ? 17.018 -11.365 -6.873 1.00 84.19 233 LEU A C 1
ATOM 1810 O O . LEU A 1 233 ? 18.058 -11.831 -7.338 1.00 84.19 233 LEU A O 1
ATOM 1814 N N . LEU A 1 234 ? 15.912 -11.170 -7.602 1.00 79.88 234 LEU A N 1
ATOM 1815 C CA . LEU A 1 234 ? 15.820 -11.514 -9.025 1.00 79.88 234 LEU A CA 1
ATOM 1816 C C . LEU A 1 234 ? 16.797 -10.711 -9.898 1.00 79.88 234 LEU A C 1
ATOM 1818 O O . LEU A 1 234 ? 17.159 -11.173 -10.975 1.00 79.88 234 LEU A O 1
ATOM 1822 N N . PHE A 1 235 ? 17.198 -9.509 -9.467 1.00 70.94 235 PHE A N 1
ATOM 1823 C CA . PHE A 1 235 ? 17.921 -8.565 -10.326 1.00 70.94 235 PHE A CA 1
ATOM 1824 C C . PHE A 1 235 ? 19.197 -7.960 -9.710 1.00 70.94 235 PHE A C 1
ATOM 1826 O O . PHE A 1 235 ? 20.000 -7.357 -10.416 1.00 70.94 235 PHE A O 1
ATOM 1833 N N . SER A 1 236 ? 19.405 -8.107 -8.402 1.00 62.34 236 SER A N 1
ATOM 1834 C CA . SER A 1 236 ? 20.564 -7.604 -7.656 1.00 62.34 236 SER A CA 1
ATOM 1835 C C . SER A 1 236 ? 21.658 -8.647 -7.478 1.00 62.34 236 SER A C 1
ATOM 1837 O O . SER A 1 236 ? 22.750 -8.304 -7.030 1.00 62.34 236 SER A O 1
ATOM 1839 N N . THR A 1 237 ? 21.373 -9.919 -7.758 1.00 51.66 237 THR A N 1
ATOM 1840 C CA . THR A 1 237 ? 22.390 -10.965 -7.757 1.00 51.66 237 THR A CA 1
ATOM 1841 C C . THR A 1 237 ? 23.097 -10.942 -9.115 1.00 51.66 237 THR A C 1
ATOM 1843 O O . THR A 1 237 ? 22.443 -11.069 -10.151 1.00 51.66 237 THR A O 1
ATOM 1846 N N . PRO A 1 238 ? 24.429 -10.749 -9.165 1.00 46.03 238 PRO A N 1
ATOM 1847 C CA . PRO A 1 238 ? 25.185 -11.194 -10.324 1.00 46.03 238 PRO A CA 1
ATOM 1848 C C . PRO A 1 238 ? 24.879 -12.684 -10.481 1.00 46.03 238 PRO A C 1
ATOM 1850 O O . PRO A 1 238 ? 24.961 -13.425 -9.500 1.00 46.03 238 PRO A O 1
ATOM 1853 N N . PHE A 1 239 ? 24.524 -13.130 -11.681 1.00 45.94 239 PHE A N 1
ATOM 1854 C CA . PHE A 1 239 ? 24.287 -14.541 -12.013 1.00 45.94 239 PHE A CA 1
ATOM 1855 C C . PHE A 1 239 ? 25.570 -15.404 -11.943 1.00 45.94 239 PHE A C 1
ATOM 1857 O O . PHE A 1 239 ? 25.727 -16.361 -12.685 1.00 45.94 239 PHE A O 1
ATOM 1864 N N . ASP A 1 240 ? 26.493 -15.084 -11.035 1.00 38.56 240 ASP A N 1
ATOM 1865 C CA . ASP A 1 240 ? 27.767 -15.774 -10.816 1.00 38.56 240 ASP A CA 1
ATOM 1866 C C . ASP A 1 240 ? 27.607 -17.080 -10.001 1.00 38.56 240 ASP A C 1
ATOM 1868 O O . ASP A 1 240 ? 28.589 -17.785 -9.789 1.00 38.56 240 ASP A O 1
ATOM 1872 N N . TYR A 1 241 ? 26.396 -17.414 -9.525 1.00 35.25 241 TYR A N 1
ATOM 1873 C CA . TYR A 1 241 ? 26.121 -18.624 -8.725 1.00 35.25 241 TYR A CA 1
ATOM 1874 C C . TYR A 1 241 ? 25.451 -19.777 -9.489 1.00 35.25 241 TYR A C 1
ATOM 1876 O O . TYR A 1 241 ? 25.263 -20.842 -8.901 1.00 35.25 241 TYR A O 1
ATOM 1884 N N . LEU A 1 242 ? 25.114 -19.612 -10.774 1.00 35.78 242 LEU A N 1
ATOM 1885 C CA . LEU A 1 242 ? 24.875 -20.785 -11.618 1.00 35.78 242 LEU A CA 1
ATOM 1886 C C . LEU A 1 242 ? 26.245 -21.411 -11.909 1.00 35.78 242 LEU A C 1
ATOM 1888 O O . LEU A 1 242 ? 27.136 -20.689 -12.365 1.00 35.78 242 LEU A O 1
ATOM 1892 N N . PRO A 1 243 ? 26.456 -22.708 -11.616 1.00 33.00 243 PRO A N 1
ATOM 1893 C CA . PRO A 1 243 ? 27.673 -23.391 -12.015 1.00 33.00 243 PRO A CA 1
ATOM 1894 C C . PRO A 1 243 ? 27.909 -23.143 -13.503 1.00 33.00 243 PRO A C 1
ATOM 1896 O O . PRO A 1 243 ? 27.003 -23.292 -14.321 1.00 33.00 243 PRO A O 1
ATOM 1899 N N . ASN A 1 244 ? 29.128 -22.742 -13.854 1.00 37.75 244 ASN A N 1
ATOM 1900 C CA . ASN A 1 244 ? 29.597 -22.869 -15.224 1.00 37.75 244 ASN A CA 1
ATOM 1901 C C . ASN A 1 244 ? 29.557 -24.362 -15.573 1.00 37.75 244 ASN A C 1
ATOM 1903 O O . ASN A 1 244 ? 30.535 -25.065 -15.331 1.00 37.75 244 ASN A O 1
ATOM 1907 N N . ASP A 1 245 ? 28.469 -24.850 -16.165 1.00 39.91 245 ASP A N 1
ATOM 1908 C CA . ASP A 1 245 ? 28.432 -26.212 -16.713 1.00 39.91 245 ASP A CA 1
ATOM 1909 C C . ASP A 1 245 ? 29.357 -26.374 -17.937 1.00 39.91 245 ASP A C 1
ATOM 1911 O O . ASP A 1 245 ? 29.541 -27.469 -18.465 1.00 39.91 245 ASP A O 1
ATOM 1915 N N . SER A 1 246 ? 30.056 -25.312 -18.355 1.00 40.50 246 SER A N 1
ATOM 1916 C CA . SER A 1 246 ? 31.255 -25.443 -19.181 1.00 40.50 246 SER A CA 1
ATOM 1917 C C . SER A 1 246 ? 32.488 -25.718 -18.308 1.00 40.50 246 SER A C 1
ATOM 1919 O O . SER A 1 246 ? 33.098 -24.802 -17.746 1.00 40.50 246 SER A O 1
ATOM 1921 N N . LEU A 1 247 ? 32.908 -26.981 -18.270 1.00 39.53 247 LEU A N 1
ATOM 1922 C CA . LEU A 1 247 ? 34.122 -27.481 -17.607 1.00 39.53 247 LEU A CA 1
ATOM 1923 C C . LEU A 1 247 ? 35.443 -26.809 -18.072 1.00 39.53 247 LEU A C 1
ATOM 1925 O O . LEU A 1 247 ? 36.503 -27.114 -17.531 1.00 39.53 247 LEU A O 1
ATOM 1929 N N . ASP A 1 248 ? 35.425 -25.917 -19.067 1.00 46.56 248 ASP A N 1
ATOM 1930 C CA . ASP A 1 248 ? 36.622 -25.286 -19.641 1.00 46.56 248 ASP A CA 1
ATOM 1931 C C . ASP A 1 248 ? 36.789 -23.787 -19.320 1.00 46.56 248 ASP A C 1
ATOM 1933 O O . ASP A 1 248 ? 37.781 -23.182 -19.727 1.00 46.56 248 ASP A O 1
ATOM 1937 N N . GLY A 1 249 ? 35.857 -23.180 -18.574 1.00 39.06 249 GLY A N 1
ATOM 1938 C CA . GLY A 1 249 ? 35.926 -21.757 -18.222 1.00 39.06 249 GLY A CA 1
ATOM 1939 C C . GLY A 1 249 ? 35.825 -20.798 -19.417 1.00 39.06 249 GLY A C 1
ATOM 1940 O O . GLY A 1 249 ? 36.196 -19.631 -19.28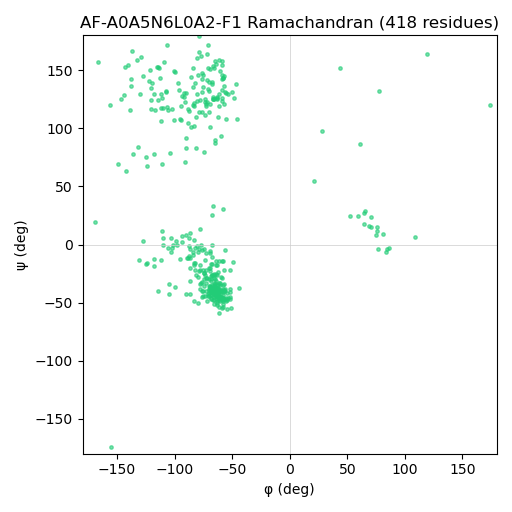5 1.00 39.06 249 GLY A O 1
ATOM 1941 N N . THR A 1 250 ? 35.341 -21.269 -20.572 1.00 37.28 250 THR A N 1
ATOM 1942 C CA . THR A 1 250 ? 35.169 -20.464 -21.790 1.00 37.28 250 THR A CA 1
ATOM 1943 C C . THR A 1 250 ? 33.719 -20.101 -22.097 1.00 37.28 250 THR A C 1
ATOM 1945 O O . THR A 1 250 ? 33.494 -19.334 -23.039 1.00 37.28 250 THR A O 1
ATOM 1948 N N . ALA A 1 251 ? 32.733 -20.564 -21.310 1.00 38.59 251 ALA A N 1
ATOM 1949 C CA . ALA A 1 251 ? 31.371 -20.059 -21.456 1.00 38.59 251 ALA A CA 1
ATOM 1950 C C . ALA A 1 251 ? 31.370 -18.537 -21.234 1.00 38.59 251 ALA A C 1
ATOM 1952 O O . ALA A 1 251 ? 31.818 -18.059 -20.185 1.00 38.59 251 ALA A O 1
ATOM 1953 N N . PRO A 1 252 ? 30.887 -17.751 -22.211 1.00 35.03 252 PRO A N 1
ATOM 1954 C CA . PRO A 1 252 ? 30.735 -16.321 -22.033 1.00 35.03 252 PRO A CA 1
ATOM 1955 C C . PRO A 1 252 ? 29.837 -16.084 -20.820 1.00 35.03 252 PRO A C 1
ATOM 1957 O O . PRO A 1 252 ? 28.799 -16.737 -20.698 1.00 35.03 252 PRO A O 1
ATOM 1960 N N . ARG A 1 253 ? 30.201 -15.123 -19.958 1.00 41.91 253 ARG A N 1
ATOM 1961 C CA . ARG A 1 253 ? 29.245 -14.487 -19.039 1.00 41.91 253 ARG A CA 1
ATOM 1962 C C . ARG A 1 253 ? 28.010 -14.169 -19.867 1.00 41.91 253 ARG A C 1
ATOM 1964 O O . ARG A 1 253 ? 28.121 -13.338 -20.767 1.00 41.91 253 ARG A O 1
ATOM 1971 N N . THR A 1 254 ? 26.911 -14.891 -19.665 1.00 42.66 254 THR A N 1
ATOM 1972 C CA . THR A 1 254 ? 25.806 -14.795 -20.613 1.00 42.66 254 THR A CA 1
ATOM 1973 C C . THR A 1 254 ? 25.297 -13.358 -20.619 1.00 42.66 254 THR A C 1
ATOM 1975 O O . THR A 1 254 ? 24.868 -12.774 -19.629 1.00 42.66 254 THR A O 1
ATOM 1978 N N . ASP A 1 255 ? 25.407 -12.789 -21.798 1.00 45.78 255 ASP A N 1
ATOM 1979 C CA . ASP A 1 255 ? 24.936 -11.534 -22.350 1.00 45.78 255 ASP A CA 1
ATOM 1980 C C . ASP A 1 255 ? 23.402 -11.353 -22.275 1.00 45.78 255 ASP A C 1
ATOM 1982 O O . ASP A 1 255 ? 22.795 -10.715 -23.132 1.00 45.78 255 ASP A O 1
ATOM 1986 N N . LYS A 1 256 ? 22.723 -11.921 -21.270 1.00 50.19 256 LYS A N 1
ATOM 1987 C CA . LYS A 1 256 ? 21.275 -12.174 -21.320 1.00 50.19 256 LYS A CA 1
ATOM 1988 C C . LYS A 1 256 ? 20.502 -11.546 -20.168 1.00 50.19 256 LYS A C 1
ATOM 1990 O O . LYS A 1 256 ? 19.870 -12.228 -19.367 1.00 50.19 256 LYS A O 1
ATOM 1995 N N . GLN A 1 257 ? 20.453 -10.219 -20.152 1.00 64.94 257 GLN A N 1
ATOM 1996 C CA . GLN A 1 257 ? 19.376 -9.504 -19.468 1.00 64.94 257 GLN A CA 1
ATOM 1997 C C . GLN A 1 257 ? 18.160 -9.473 -20.413 1.00 64.94 257 GLN A C 1
ATOM 1999 O O . GLN A 1 257 ? 17.982 -8.560 -21.215 1.00 64.94 257 GLN A O 1
ATOM 2004 N N . GLY A 1 258 ? 17.382 -10.557 -20.417 1.00 79.50 258 GLY A N 1
ATOM 2005 C CA . GLY A 1 258 ? 16.157 -10.665 -21.206 1.00 79.50 258 GLY A CA 1
ATOM 2006 C C . GLY A 1 258 ? 14.969 -9.950 -20.566 1.00 79.50 258 GLY A C 1
ATOM 2007 O O . GLY A 1 258 ? 15.064 -9.357 -19.493 1.00 79.50 258 GLY A O 1
ATOM 2008 N N . ASP A 1 259 ? 13.827 -9.996 -21.248 1.00 89.12 259 ASP A N 1
ATOM 2009 C CA . ASP A 1 259 ? 12.571 -9.451 -20.743 1.00 89.12 259 ASP A CA 1
ATOM 2010 C C . ASP A 1 259 ? 12.101 -10.223 -19.489 1.00 89.12 259 ASP A C 1
ATOM 2012 O O . ASP A 1 259 ? 12.471 -11.376 -19.250 1.00 89.12 259 ASP A O 1
ATOM 2016 N N . ILE A 1 260 ? 11.258 -9.585 -18.682 1.00 91.62 260 ILE A N 1
ATOM 2017 C CA . ILE A 1 260 ? 10.769 -10.110 -17.403 1.00 91.62 260 ILE A CA 1
ATOM 2018 C C . ILE A 1 260 ? 9.244 -10.172 -17.443 1.00 91.62 260 ILE A C 1
ATOM 2020 O O . ILE A 1 260 ? 8.603 -9.245 -17.944 1.00 91.62 260 ILE A O 1
ATOM 2024 N N . ILE A 1 261 ? 8.643 -11.220 -16.882 1.00 94.88 261 ILE A N 1
ATOM 2025 C CA . ILE A 1 261 ? 7.200 -11.243 -16.607 1.00 94.88 261 ILE A CA 1
ATOM 2026 C C . ILE A 1 261 ? 6.967 -11.208 -15.097 1.00 94.88 261 ILE A C 1
ATOM 2028 O O . ILE A 1 261 ? 7.470 -12.054 -14.367 1.00 94.88 261 ILE A O 1
ATOM 2032 N N . ASP A 1 262 ? 6.166 -10.251 -14.639 1.00 95.12 262 ASP A N 1
ATOM 2033 C CA . ASP A 1 262 ? 5.554 -10.259 -13.310 1.00 95.12 262 ASP A CA 1
ATOM 2034 C C . ASP A 1 262 ? 4.152 -10.869 -13.445 1.00 95.12 262 ASP A C 1
ATOM 2036 O O . ASP A 1 262 ? 3.261 -10.281 -14.062 1.00 95.12 262 ASP A O 1
ATOM 2040 N N . ALA A 1 263 ? 3.987 -12.095 -12.955 1.00 93.31 263 ALA A N 1
ATOM 2041 C CA . ALA A 1 263 ? 2.852 -12.963 -13.265 1.00 93.31 263 ALA A CA 1
ATOM 2042 C C . ALA A 1 263 ? 1.560 -12.618 -12.500 1.00 93.31 263 ALA A C 1
ATOM 2044 O O . ALA A 1 263 ? 0.472 -13.013 -12.925 1.00 93.31 263 ALA A O 1
ATOM 2045 N N . CYS A 1 264 ? 1.667 -11.923 -11.366 1.00 90.38 264 CYS A N 1
ATOM 2046 C CA . CYS A 1 264 ? 0.559 -11.566 -10.471 1.00 90.38 264 CYS A CA 1
ATOM 2047 C C . CYS A 1 264 ? 0.791 -10.151 -9.925 1.00 90.38 264 CYS A C 1
ATOM 2049 O O . CYS A 1 264 ? 1.011 -9.927 -8.739 1.00 90.38 264 CYS A O 1
ATOM 2051 N N . ALA A 1 265 ? 0.803 -9.185 -10.837 1.00 93.06 265 ALA A N 1
ATOM 2052 C CA . ALA A 1 265 ? 1.512 -7.933 -10.631 1.00 93.06 265 ALA A CA 1
ATOM 2053 C C . ALA A 1 265 ? 0.788 -6.909 -9.742 1.00 93.06 265 ALA A C 1
ATOM 2055 O O . ALA A 1 265 ? 1.428 -6.002 -9.202 1.00 93.06 265 ALA A O 1
ATOM 2056 N N . ALA A 1 266 ? -0.540 -6.970 -9.590 1.00 88.56 266 ALA A N 1
ATOM 2057 C CA . ALA A 1 266 ? -1.254 -5.923 -8.863 1.00 88.56 266 ALA A CA 1
ATOM 2058 C C . ALA A 1 266 ? -1.010 -5.976 -7.338 1.00 88.56 266 ALA A C 1
ATOM 2060 O O . ALA A 1 266 ? -0.986 -7.057 -6.754 1.00 88.56 266 ALA A O 1
ATOM 2061 N N . PRO A 1 267 ? -0.877 -4.812 -6.661 1.00 90.12 267 PRO A N 1
ATOM 2062 C CA . PRO A 1 267 ? -1.105 -3.453 -7.171 1.00 90.12 267 PRO A CA 1
ATOM 2063 C C . PRO A 1 267 ? 0.105 -2.784 -7.857 1.00 90.12 267 PRO A C 1
ATOM 2065 O O . PRO A 1 267 ? 0.006 -1.612 -8.207 1.00 90.12 267 PRO A O 1
ATOM 2068 N N . GLY A 1 268 ? 1.231 -3.477 -8.059 1.00 92.94 268 GLY A N 1
ATOM 2069 C CA . GLY A 1 268 ? 2.389 -2.972 -8.820 1.00 92.94 268 GLY A CA 1
ATOM 2070 C C . GLY A 1 268 ? 3.628 -2.619 -7.998 1.00 92.94 268 GLY A C 1
ATOM 2071 O O . GLY A 1 268 ? 4.597 -2.079 -8.534 1.00 92.94 268 GLY A O 1
ATOM 2072 N N . ASN A 1 269 ? 3.638 -2.907 -6.695 1.00 93.69 269 ASN A N 1
ATOM 2073 C CA . ASN A 1 269 ? 4.778 -2.581 -5.828 1.00 93.69 269 ASN A CA 1
ATOM 2074 C C . ASN A 1 269 ? 6.060 -3.323 -6.243 1.00 93.69 269 ASN A C 1
ATOM 2076 O O . ASN A 1 269 ? 7.129 -2.716 -6.297 1.00 93.69 269 ASN A O 1
ATOM 2080 N N . LYS A 1 270 ? 5.955 -4.617 -6.572 1.00 94.19 270 LYS A N 1
ATOM 2081 C CA . LYS A 1 270 ? 7.086 -5.427 -7.051 1.00 94.19 270 LYS A CA 1
ATOM 2082 C C . LYS A 1 270 ? 7.464 -5.059 -8.483 1.00 94.19 270 LYS A C 1
ATOM 2084 O O . LYS A 1 270 ? 8.633 -4.801 -8.741 1.00 94.19 270 LYS A O 1
ATOM 2089 N N . THR A 1 271 ? 6.477 -4.895 -9.363 1.00 96.06 271 THR A N 1
ATOM 2090 C CA . THR A 1 271 ? 6.666 -4.459 -10.754 1.00 96.06 271 THR A CA 1
ATOM 2091 C C . THR A 1 271 ? 7.442 -3.143 -10.866 1.00 96.06 271 THR A C 1
ATOM 2093 O O . THR A 1 271 ? 8.398 -3.036 -11.629 1.00 96.06 271 THR A O 1
ATOM 2096 N N . THR A 1 272 ? 7.063 -2.123 -10.089 1.00 97.00 272 THR A N 1
ATOM 2097 C CA . THR A 1 272 ? 7.746 -0.815 -10.109 1.00 97.00 272 THR A CA 1
ATOM 2098 C C . THR A 1 272 ? 9.130 -0.870 -9.470 1.00 97.00 272 THR A C 1
ATOM 2100 O O . THR A 1 272 ? 10.010 -0.108 -9.862 1.00 97.00 272 THR A O 1
ATOM 2103 N N . HIS A 1 273 ? 9.351 -1.776 -8.512 1.00 95.19 273 HIS A N 1
ATOM 2104 C CA . HIS A 1 273 ? 10.683 -2.022 -7.965 1.00 95.19 273 HIS A CA 1
ATOM 2105 C C . HIS A 1 273 ? 11.589 -2.713 -8.994 1.00 95.19 273 HIS A C 1
ATOM 2107 O O . HIS A 1 273 ? 12.710 -2.260 -9.200 1.00 95.19 273 HIS A O 1
ATOM 2113 N N . LEU A 1 274 ? 11.085 -3.729 -9.706 1.00 92.12 274 LEU A N 1
ATOM 2114 C CA . LEU A 1 274 ? 11.791 -4.352 -10.830 1.00 92.12 274 LEU A CA 1
ATOM 2115 C C . LEU A 1 274 ? 12.184 -3.315 -11.885 1.00 92.12 274 LEU A C 1
ATOM 2117 O O . LEU A 1 274 ? 13.334 -3.281 -12.301 1.00 92.12 274 LEU A O 1
ATOM 2121 N N . ALA A 1 275 ? 11.263 -2.431 -12.274 1.00 94.44 275 ALA A N 1
ATOM 2122 C CA . ALA A 1 275 ? 11.534 -1.382 -13.258 1.00 94.44 275 ALA A CA 1
ATOM 2123 C C . ALA A 1 275 ? 12.686 -0.457 -12.831 1.00 94.44 275 ALA A C 1
ATOM 2125 O O . ALA A 1 275 ? 13.567 -0.147 -13.633 1.00 94.44 275 ALA A O 1
ATOM 2126 N N . ALA A 1 276 ? 12.705 -0.061 -11.557 1.00 93.31 276 ALA A N 1
ATOM 2127 C CA . ALA A 1 276 ? 13.771 0.743 -10.971 1.00 93.31 276 ALA A CA 1
ATOM 2128 C C . ALA A 1 276 ? 15.136 0.028 -11.001 1.00 93.31 276 ALA A C 1
ATOM 2130 O O . ALA A 1 276 ? 16.139 0.629 -11.385 1.00 93.31 276 ALA A O 1
ATOM 2131 N N . LEU A 1 277 ? 15.168 -1.264 -10.659 1.00 89.31 277 LEU A N 1
ATOM 2132 C CA . LEU A 1 277 ? 16.386 -2.081 -10.665 1.00 89.31 277 LEU A CA 1
ATOM 2133 C C . LEU A 1 277 ? 16.913 -2.328 -12.088 1.00 89.31 277 LEU A C 1
ATOM 2135 O O . LEU A 1 277 ? 18.108 -2.160 -12.331 1.00 89.31 277 LEU A O 1
ATOM 2139 N N . VAL A 1 278 ? 16.021 -2.637 -13.038 1.00 86.81 278 VAL A N 1
ATOM 2140 C CA . VAL A 1 278 ? 16.340 -2.805 -14.469 1.00 86.81 278 VAL A CA 1
ATOM 2141 C C . VAL A 1 278 ? 17.024 -1.569 -15.033 1.00 86.81 278 VAL A C 1
ATOM 2143 O O . VAL A 1 278 ? 18.073 -1.671 -15.668 1.00 86.81 278 VAL A O 1
ATOM 2146 N N . MET A 1 279 ? 16.464 -0.390 -14.768 1.00 87.12 279 MET A N 1
ATOM 2147 C CA . MET A 1 279 ? 17.043 0.863 -15.245 1.00 87.12 279 MET A CA 1
ATOM 2148 C C . MET A 1 279 ? 18.390 1.171 -14.592 1.00 87.12 279 MET A C 1
ATOM 2150 O O . MET A 1 279 ? 19.303 1.628 -15.278 1.00 87.12 279 MET A O 1
ATOM 2154 N N . ALA A 1 280 ? 18.535 0.904 -13.292 1.00 83.81 280 ALA A N 1
ATOM 2155 C CA . ALA A 1 280 ? 19.795 1.122 -12.592 1.00 83.81 280 ALA A CA 1
ATOM 2156 C C . ALA A 1 280 ? 20.929 0.269 -13.185 1.00 83.81 280 ALA A C 1
ATOM 2158 O O . ALA A 1 280 ? 21.985 0.816 -13.497 1.00 83.81 280 ALA A O 1
ATOM 2159 N N . ALA A 1 281 ? 20.705 -1.032 -13.409 1.00 78.75 281 ALA A N 1
ATOM 2160 C CA . ALA A 1 281 ? 21.732 -1.902 -13.988 1.00 78.75 281 ALA A CA 1
ATOM 2161 C C . ALA A 1 281 ? 22.033 -1.572 -15.458 1.00 78.75 281 ALA A C 1
ATOM 2163 O O . ALA A 1 281 ? 23.189 -1.591 -15.873 1.00 78.75 281 ALA A O 1
ATOM 2164 N N . HIS A 1 282 ? 21.011 -1.225 -16.244 1.00 77.06 282 HIS A N 1
ATOM 2165 C CA . HIS A 1 282 ? 21.209 -0.821 -17.636 1.00 77.06 282 HIS A CA 1
ATOM 2166 C C . HIS A 1 282 ? 22.092 0.434 -17.739 1.00 77.06 282 HIS A C 1
ATOM 2168 O O . HIS A 1 282 ? 22.997 0.507 -18.570 1.00 77.06 282 HIS A O 1
ATOM 2174 N N . ASN A 1 283 ? 21.864 1.423 -16.870 1.00 75.50 283 ASN A N 1
ATOM 2175 C CA . ASN A 1 283 ? 22.631 2.666 -16.883 1.00 75.50 283 ASN A CA 1
ATOM 2176 C C . ASN A 1 283 ? 24.095 2.456 -16.463 1.00 75.50 283 ASN A C 1
ATOM 2178 O O . ASN A 1 283 ? 24.976 3.085 -17.046 1.00 75.50 283 ASN A O 1
ATOM 2182 N N . THR A 1 284 ? 24.383 1.561 -15.511 1.00 69.00 284 THR A N 1
ATOM 2183 C CA . THR A 1 284 ? 25.764 1.290 -15.067 1.00 69.00 284 THR A CA 1
ATOM 2184 C C . THR A 1 284 ? 26.588 0.508 -16.090 1.00 69.00 284 THR A C 1
ATOM 2186 O O . THR A 1 284 ? 27.797 0.697 -16.152 1.00 69.00 284 THR A O 1
ATOM 2189 N N . GLN A 1 285 ? 25.966 -0.332 -16.924 1.00 63.31 285 GLN A N 1
ATOM 2190 C CA . GLN A 1 285 ? 26.666 -1.093 -17.972 1.00 63.31 285 GLN A CA 1
ATOM 2191 C C . GLN A 1 285 ? 26.907 -0.295 -19.266 1.00 63.31 285 GLN A C 1
ATOM 2193 O O . GLN A 1 285 ? 27.727 -0.681 -20.098 1.00 63.31 285 GLN A O 1
ATOM 2198 N N . SER A 1 286 ? 26.214 0.831 -19.441 1.00 56.62 286 SER A N 1
ATOM 2199 C CA . SER A 1 286 ? 26.280 1.645 -20.662 1.00 56.62 286 SER A CA 1
ATOM 2200 C C . SER A 1 286 ? 27.508 2.567 -20.772 1.00 56.62 286 SER A C 1
ATOM 2202 O O . SER A 1 286 ? 27.706 3.176 -21.822 1.00 56.62 286 SER A O 1
ATOM 2204 N N . SER A 1 287 ? 28.354 2.673 -19.736 1.00 52.88 287 SER A N 1
ATOM 2205 C CA . SER A 1 287 ? 29.426 3.682 -19.689 1.00 52.88 287 SER A CA 1
ATOM 2206 C C . SER A 1 287 ? 30.716 3.332 -20.438 1.00 52.88 287 SER A C 1
ATOM 2208 O O . SER A 1 287 ? 31.424 4.265 -20.801 1.00 52.88 287 SER A O 1
ATOM 2210 N N . ASP A 1 288 ? 31.020 2.055 -20.718 1.00 51.03 288 ASP A N 1
ATOM 2211 C CA . ASP A 1 288 ? 32.356 1.690 -21.233 1.00 51.03 288 ASP A CA 1
ATOM 2212 C C . ASP A 1 288 ? 32.406 0.922 -22.568 1.00 51.03 288 ASP A C 1
ATOM 2214 O O . ASP A 1 288 ? 33.477 0.904 -23.177 1.00 51.03 288 ASP A O 1
ATOM 2218 N N . GLN A 1 289 ? 31.315 0.324 -23.088 1.00 51.03 289 GLN A N 1
ATOM 2219 C CA . GLN A 1 289 ? 31.373 -0.355 -24.407 1.00 51.03 289 GLN A CA 1
ATOM 2220 C C . GLN A 1 289 ? 30.047 -0.800 -25.073 1.00 51.03 289 GLN A C 1
ATOM 2222 O O . GLN A 1 289 ? 30.085 -1.639 -25.970 1.00 51.03 289 GLN A O 1
ATOM 2227 N N . ALA A 1 290 ? 28.871 -0.274 -24.709 1.00 52.03 290 ALA A N 1
ATOM 2228 C CA . ALA A 1 290 ? 27.600 -0.867 -25.155 1.00 52.03 290 ALA A CA 1
ATOM 2229 C C . ALA A 1 290 ? 26.555 0.157 -25.624 1.00 52.03 290 ALA A C 1
ATOM 2231 O O . ALA A 1 290 ? 25.589 0.441 -24.925 1.00 52.03 290 ALA A O 1
ATOM 2232 N N . ASN A 1 291 ? 26.710 0.671 -26.846 1.00 49.41 291 ASN A N 1
ATOM 2233 C CA . ASN A 1 291 ? 25.660 1.460 -27.509 1.00 49.41 291 ASN A CA 1
ATOM 2234 C C . ASN A 1 291 ? 24.601 0.585 -28.221 1.00 49.41 291 ASN A C 1
ATOM 2236 O O . ASN A 1 291 ? 23.724 1.126 -28.887 1.00 49.41 291 ASN A O 1
ATOM 2240 N N . ASP A 1 292 ? 24.690 -0.747 -28.099 1.00 55.78 292 ASP A N 1
ATOM 2241 C CA . ASP A 1 292 ? 23.867 -1.707 -28.858 1.00 55.78 292 ASP A CA 1
ATOM 2242 C C . ASP A 1 292 ? 23.148 -2.750 -27.972 1.00 55.78 292 ASP A C 1
ATOM 2244 O O . ASP A 1 292 ? 22.469 -3.646 -28.473 1.00 55.78 292 ASP A O 1
ATOM 2248 N N . MET A 1 293 ? 23.266 -2.658 -26.638 1.00 64.31 293 MET A N 1
ATOM 2249 C CA . MET A 1 293 ? 22.539 -3.569 -25.749 1.00 64.31 293 MET A CA 1
ATOM 2250 C C . MET A 1 293 ? 21.073 -3.158 -25.629 1.00 64.31 293 MET A C 1
ATOM 2252 O O . MET A 1 293 ? 20.727 -2.038 -25.250 1.00 64.31 293 MET A O 1
ATOM 2256 N N . ARG A 1 294 ? 20.184 -4.102 -25.940 1.00 76.81 294 ARG A N 1
ATOM 2257 C CA . ARG A 1 294 ? 18.745 -3.928 -25.777 1.00 76.81 294 ARG A CA 1
ATOM 2258 C C . ARG A 1 294 ? 18.402 -3.826 -24.289 1.00 76.81 294 ARG A C 1
ATOM 2260 O O . ARG A 1 294 ? 18.641 -4.757 -23.529 1.00 76.81 294 ARG A O 1
ATOM 2267 N N . ARG A 1 295 ? 17.714 -2.749 -23.908 1.00 82.81 295 ARG A N 1
ATOM 2268 C CA . ARG A 1 295 ? 17.113 -2.610 -22.576 1.00 82.81 295 ARG A CA 1
ATOM 2269 C C . ARG A 1 295 ? 16.051 -3.699 -22.311 1.00 82.81 295 ARG A C 1
ATOM 2271 O O . ARG A 1 295 ? 15.126 -3.821 -23.129 1.00 82.81 295 ARG A O 1
ATOM 2278 N N . PRO A 1 296 ? 16.111 -4.418 -21.172 1.00 87.06 296 PRO A N 1
ATOM 2279 C CA . PRO A 1 296 ? 15.059 -5.343 -20.747 1.00 87.06 296 PRO A CA 1
ATOM 2280 C C . PRO A 1 296 ? 13.700 -4.654 -20.603 1.00 87.06 296 PRO A C 1
ATOM 2282 O O . PRO A 1 296 ? 13.618 -3.513 -20.141 1.00 87.06 296 PRO A O 1
ATOM 2285 N N . LYS A 1 297 ? 12.619 -5.350 -20.964 1.00 92.31 297 LYS A N 1
ATOM 2286 C CA . LYS A 1 297 ? 11.243 -4.889 -20.731 1.00 92.31 297 LYS A CA 1
ATOM 2287 C C 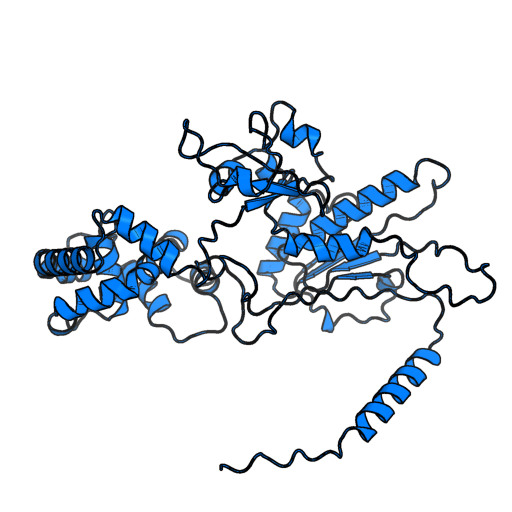. LYS A 1 297 ? 10.524 -5.784 -19.736 1.00 92.31 297 LYS A C 1
ATOM 2289 O O . LYS A 1 297 ? 10.800 -6.973 -19.647 1.00 92.31 297 LYS A O 1
ATOM 2294 N N . ILE A 1 298 ? 9.560 -5.215 -19.023 1.00 95.31 298 ILE A N 1
ATOM 2295 C CA . ILE A 1 298 ? 8.752 -5.915 -18.028 1.00 95.31 298 ILE A CA 1
ATOM 2296 C C . ILE A 1 298 ? 7.316 -6.020 -18.539 1.00 95.31 298 ILE A C 1
ATOM 2298 O O . ILE A 1 298 ? 6.697 -5.024 -18.915 1.00 95.31 298 ILE A O 1
ATOM 2302 N N . THR A 1 299 ? 6.758 -7.224 -18.511 1.00 97.69 299 THR A N 1
ATOM 2303 C CA . THR A 1 299 ? 5.333 -7.459 -18.739 1.00 97.69 299 THR A CA 1
ATOM 2304 C C . THR A 1 299 ? 4.655 -7.794 -17.419 1.00 97.69 299 THR A C 1
ATOM 2306 O O . THR A 1 299 ? 4.981 -8.789 -16.786 1.00 97.69 299 THR A O 1
ATOM 2309 N N . ALA A 1 300 ? 3.705 -6.965 -17.001 1.00 97.69 300 ALA A N 1
ATOM 2310 C CA . ALA A 1 300 ? 2.983 -7.101 -15.744 1.00 97.69 300 ALA A CA 1
ATOM 2311 C C . ALA A 1 300 ? 1.588 -7.679 -16.001 1.00 97.69 300 ALA A C 1
ATOM 2313 O O . ALA A 1 300 ? 0.780 -7.062 -16.696 1.00 97.69 300 ALA A O 1
ATOM 2314 N N . VAL A 1 301 ? 1.302 -8.862 -15.470 1.00 97.31 301 VAL A N 1
ATOM 2315 C CA . VAL A 1 301 ? 0.074 -9.621 -15.727 1.00 97.31 301 VAL A CA 1
ATOM 2316 C C . VAL A 1 301 ? -0.822 -9.568 -14.497 1.00 97.31 301 VAL A C 1
ATOM 2318 O O . VAL A 1 301 ? -0.374 -9.809 -13.381 1.00 97.31 301 VAL A O 1
ATOM 2321 N N . GLU A 1 302 ? -2.100 -9.247 -14.689 1.00 94.06 302 GLU A N 1
ATOM 2322 C CA . GLU A 1 302 ? -3.098 -9.305 -13.621 1.00 94.06 302 GLU A CA 1
ATOM 2323 C C . GLU A 1 302 ? -4.446 -9.762 -14.181 1.00 94.06 302 GLU A C 1
ATOM 2325 O O . GLU A 1 302 ? -4.972 -9.179 -15.135 1.00 94.06 302 GLU A O 1
ATOM 2330 N N . LYS A 1 303 ? -5.027 -10.780 -13.544 1.00 92.75 303 LYS A N 1
ATOM 2331 C CA . LYS A 1 303 ? -6.283 -11.405 -13.964 1.00 92.75 303 LYS A CA 1
ATOM 2332 C C . LYS A 1 303 ? -7.508 -10.580 -13.585 1.00 92.75 303 LYS A C 1
ATOM 2334 O O . LYS A 1 303 ? -8.466 -10.528 -14.359 1.00 92.75 303 LYS A O 1
ATOM 2339 N N . ASP A 1 304 ? -7.516 -9.947 -12.413 1.00 89.19 304 ASP A N 1
ATOM 2340 C CA . ASP A 1 304 ? -8.644 -9.117 -11.997 1.00 89.19 304 ASP A CA 1
ATOM 2341 C C . ASP A 1 304 ? -8.575 -7.729 -12.646 1.00 89.19 304 ASP A C 1
ATOM 2343 O O . ASP A 1 304 ? -7.612 -6.983 -12.487 1.00 89.19 304 ASP A O 1
ATOM 2347 N N . LYS A 1 305 ? -9.630 -7.334 -13.364 1.00 89.56 305 LYS A N 1
ATOM 2348 C CA . LYS A 1 305 ? -9.653 -6.060 -14.103 1.00 89.56 305 LYS A CA 1
ATOM 2349 C C . LYS A 1 305 ? -9.571 -4.830 -13.192 1.00 89.56 305 LYS A C 1
ATOM 2351 O O . LYS A 1 305 ? -9.027 -3.806 -13.602 1.00 89.56 305 LYS A O 1
ATOM 2356 N N . THR A 1 306 ? -10.100 -4.905 -11.974 1.00 85.56 306 THR A N 1
ATOM 2357 C CA . THR A 1 306 ? -10.104 -3.784 -11.021 1.00 85.56 306 THR A CA 1
ATOM 2358 C C . THR A 1 306 ? -8.718 -3.599 -10.407 1.00 85.56 306 THR A C 1
ATOM 2360 O O . THR A 1 306 ? -8.198 -2.478 -10.348 1.00 85.56 306 THR A O 1
ATOM 2363 N N . ARG A 1 307 ? -8.081 -4.704 -10.010 1.00 84.81 307 ARG A N 1
ATOM 2364 C CA . ARG A 1 307 ? -6.695 -4.734 -9.531 1.00 84.81 307 ARG A CA 1
ATOM 2365 C C . ARG A 1 307 ? -5.733 -4.325 -10.648 1.00 84.81 307 ARG A C 1
ATOM 2367 O O . ARG A 1 307 ? -4.854 -3.499 -10.411 1.00 84.81 307 ARG A O 1
ATOM 2374 N N . ALA A 1 308 ? -5.975 -4.760 -11.885 1.00 91.56 308 ALA A N 1
ATOM 2375 C CA . ALA A 1 308 ? -5.186 -4.381 -13.057 1.00 91.56 308 ALA A CA 1
ATOM 2376 C C . ALA A 1 308 ? -5.276 -2.880 -13.391 1.00 91.56 308 ALA A C 1
ATOM 2378 O O . ALA A 1 308 ? -4.276 -2.260 -13.752 1.00 91.56 308 ALA A O 1
ATOM 2379 N N . ALA A 1 309 ? -6.447 -2.257 -13.214 1.00 91.31 309 ALA A N 1
ATOM 2380 C CA . ALA A 1 309 ? -6.589 -0.808 -13.360 1.00 91.31 309 ALA A CA 1
ATOM 2381 C C . ALA A 1 309 ? -5.798 -0.038 -12.286 1.00 91.31 309 ALA A C 1
ATOM 2383 O O . ALA A 1 309 ? -5.266 1.044 -12.547 1.00 91.31 309 ALA A O 1
ATOM 2384 N N . THR A 1 310 ? -5.702 -0.593 -11.074 1.00 89.75 310 THR A N 1
ATOM 2385 C CA . THR A 1 310 ? -4.849 -0.041 -10.012 1.00 89.75 310 THR A CA 1
ATOM 2386 C C . THR A 1 310 ? -3.372 -0.207 -10.357 1.00 89.75 310 THR A C 1
ATOM 2388 O O . THR A 1 310 ? -2.645 0.780 -10.301 1.00 89.75 310 THR A O 1
ATOM 2391 N N . LEU A 1 311 ? -2.957 -1.396 -10.804 1.00 94.62 311 LEU A N 1
ATOM 2392 C CA . LEU A 1 311 ? -1.609 -1.674 -11.304 1.00 94.62 311 LEU A CA 1
ATOM 2393 C C . LEU A 1 311 ? -1.180 -0.664 -12.374 1.00 94.62 311 LEU A C 1
ATOM 2395 O O . LEU A 1 311 ? -0.169 0.009 -12.201 1.00 94.62 311 LEU A O 1
ATOM 2399 N N . ALA A 1 312 ? -1.976 -0.494 -13.434 1.00 97.00 312 ALA A N 1
ATOM 2400 C CA . ALA A 1 312 ? -1.660 0.435 -14.518 1.00 97.00 312 ALA A CA 1
ATOM 2401 C C . ALA A 1 312 ? -1.484 1.878 -14.010 1.00 97.00 312 ALA A C 1
ATOM 2403 O O . ALA A 1 312 ? -0.548 2.573 -14.403 1.00 97.00 312 ALA A O 1
ATOM 2404 N N . ARG A 1 313 ? -2.339 2.319 -13.075 1.00 96.62 313 ARG A N 1
ATOM 2405 C CA . ARG A 1 313 ? -2.228 3.645 -12.448 1.00 96.62 313 ARG A CA 1
ATOM 2406 C C . ARG A 1 313 ? -0.946 3.792 -11.628 1.00 96.62 313 ARG A C 1
ATOM 2408 O O . ARG A 1 313 ? -0.303 4.838 -11.701 1.00 96.62 313 ARG A O 1
ATOM 2415 N N . MET A 1 314 ? -0.602 2.783 -10.827 1.00 95.31 314 MET A N 1
ATOM 2416 C CA . MET A 1 314 ? 0.594 2.796 -9.979 1.00 95.31 314 MET A CA 1
ATOM 2417 C C . MET A 1 314 ? 1.874 2.765 -10.816 1.00 95.31 314 MET A C 1
ATOM 2419 O O . MET A 1 314 ? 2.780 3.547 -10.547 1.00 95.31 314 MET A O 1
ATOM 2423 N N . VAL A 1 315 ? 1.915 1.953 -11.876 1.00 98.06 315 VAL A N 1
ATOM 2424 C CA . VAL A 1 315 ? 3.023 1.911 -12.844 1.00 98.06 315 VAL A CA 1
ATOM 2425 C C . VAL A 1 315 ? 3.224 3.278 -13.504 1.00 98.06 315 VAL A C 1
ATOM 2427 O O . VAL A 1 315 ? 4.345 3.784 -13.508 1.00 98.06 315 VAL A O 1
ATOM 2430 N N . ALA A 1 316 ? 2.147 3.914 -13.976 1.00 97.94 316 ALA A N 1
ATOM 2431 C CA . ALA A 1 316 ? 2.218 5.245 -14.579 1.00 97.94 316 ALA A CA 1
ATOM 2432 C C . ALA A 1 316 ? 2.660 6.325 -13.578 1.00 97.94 316 ALA A C 1
ATOM 2434 O O . ALA A 1 316 ? 3.492 7.176 -13.880 1.00 97.94 316 ALA A O 1
ATOM 2435 N N . THR A 1 317 ? 2.149 6.271 -12.345 1.00 97.50 317 THR A N 1
ATOM 2436 C CA . THR A 1 317 ? 2.522 7.222 -11.282 1.00 97.50 317 THR A CA 1
ATOM 2437 C C . THR A 1 317 ? 3.989 7.066 -10.883 1.00 97.50 317 THR A C 1
ATOM 2439 O O . THR A 1 317 ? 4.659 8.059 -10.628 1.00 97.50 317 THR A O 1
ATOM 2442 N N . ALA A 1 318 ? 4.514 5.839 -10.888 1.00 97.19 318 ALA A N 1
ATOM 2443 C CA . ALA A 1 318 ? 5.931 5.562 -10.678 1.00 97.19 318 ALA A CA 1
ATOM 2444 C C . ALA A 1 318 ? 6.812 5.908 -11.898 1.00 97.19 318 ALA A C 1
ATOM 2446 O O . ALA A 1 318 ? 8.031 5.774 -11.818 1.00 97.19 318 ALA A O 1
ATOM 2447 N N . GLY A 1 319 ? 6.222 6.337 -13.021 1.00 97.50 319 GLY A N 1
ATOM 2448 C CA . GLY A 1 319 ? 6.927 6.643 -14.267 1.00 97.50 319 GLY A CA 1
ATOM 2449 C C . GLY A 1 319 ? 7.511 5.421 -14.978 1.00 97.50 319 GLY A C 1
ATOM 2450 O O . GLY A 1 319 ? 8.375 5.581 -15.837 1.00 97.50 319 GLY A O 1
ATOM 2451 N N . ALA A 1 320 ? 7.066 4.216 -14.615 1.00 97.25 320 ALA A N 1
ATOM 2452 C CA . ALA A 1 320 ? 7.612 2.955 -15.106 1.00 97.25 320 ALA A CA 1
ATOM 2453 C C . ALA A 1 320 ? 7.015 2.511 -16.458 1.00 97.25 320 ALA A C 1
ATOM 2455 O O . ALA A 1 320 ? 7.512 1.574 -17.071 1.00 97.25 320 ALA A O 1
ATOM 2456 N N . ASP A 1 321 ? 5.968 3.175 -16.949 1.00 96.12 321 ASP A N 1
ATOM 2457 C CA . ASP A 1 321 ? 5.3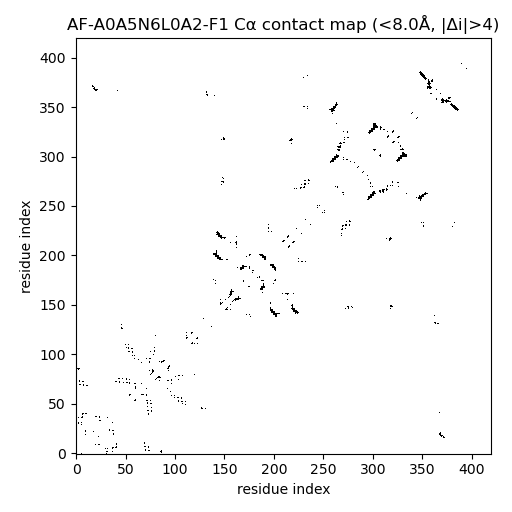72 2.958 -18.277 1.00 96.12 321 ASP A CA 1
ATOM 2458 C C . ASP A 1 321 ? 6.117 3.684 -19.413 1.00 96.12 321 ASP A C 1
ATOM 2460 O O . ASP A 1 321 ? 5.935 3.360 -20.591 1.00 96.12 321 ASP A O 1
ATOM 2464 N N . LYS A 1 322 ? 6.970 4.658 -19.074 1.00 92.94 322 LYS A N 1
ATOM 2465 C CA . LYS A 1 322 ? 7.730 5.449 -20.047 1.00 92.94 322 LYS A CA 1
ATOM 2466 C C . LYS A 1 322 ? 8.622 4.565 -20.914 1.00 92.94 322 LYS A C 1
ATOM 2468 O O . LYS A 1 322 ? 9.191 3.573 -20.460 1.00 92.94 322 LYS A O 1
ATOM 2473 N N . ASP A 1 323 ? 8.717 4.932 -22.191 1.00 88.88 323 ASP A N 1
ATOM 2474 C CA . ASP A 1 323 ? 9.514 4.247 -23.216 1.00 88.88 323 ASP A CA 1
ATOM 2475 C C . ASP A 1 323 ? 9.250 2.730 -23.324 1.00 88.88 323 ASP A C 1
ATOM 2477 O O . ASP A 1 323 ? 10.108 1.957 -23.765 1.00 88.88 323 ASP A O 1
ATOM 2481 N N . GLY A 1 324 ? 8.056 2.291 -22.908 1.00 91.31 324 GLY A N 1
ATOM 2482 C CA . GLY A 1 324 ? 7.650 0.890 -22.921 1.00 91.31 324 GLY A CA 1
ATOM 2483 C C . GLY A 1 324 ? 8.457 0.001 -21.974 1.00 91.31 324 GLY A C 1
ATOM 2484 O O . GLY A 1 324 ? 8.632 -1.178 -22.285 1.00 91.31 324 GLY A O 1
ATOM 2485 N N . LEU A 1 325 ? 8.977 0.550 -20.867 1.00 94.69 325 LEU A N 1
ATOM 2486 C CA . LEU A 1 325 ? 9.700 -0.217 -19.848 1.00 94.69 325 LEU A CA 1
ATOM 2487 C C . LEU A 1 325 ? 8.789 -1.256 -19.177 1.00 94.69 325 LEU A C 1
ATOM 2489 O O . LEU A 1 325 ? 9.171 -2.421 -19.092 1.00 94.69 325 LEU A O 1
ATOM 2493 N N . VAL A 1 326 ? 7.578 -0.866 -18.765 1.00 98.00 326 VAL A N 1
ATOM 2494 C CA . VAL A 1 326 ? 6.549 -1.775 -18.235 1.00 98.00 326 VAL A CA 1
ATOM 2495 C C . VAL A 1 326 ? 5.308 -1.767 -19.128 1.00 98.00 326 VAL A C 1
ATOM 2497 O O . VAL A 1 326 ? 4.735 -0.715 -19.403 1.00 98.00 326 VAL A O 1
ATOM 2500 N N . THR A 1 327 ? 4.838 -2.950 -19.527 1.00 97.69 327 THR A N 1
ATOM 2501 C CA . THR A 1 327 ? 3.552 -3.151 -20.216 1.00 97.69 327 THR A CA 1
ATOM 2502 C C . THR A 1 327 ? 2.598 -3.953 -19.335 1.00 97.69 327 THR A C 1
ATOM 2504 O O . THR A 1 327 ? 2.929 -5.057 -18.917 1.00 97.69 327 THR A O 1
ATOM 2507 N N . CYS A 1 328 ? 1.400 -3.429 -19.064 1.00 97.69 328 CYS A N 1
ATOM 2508 C CA . CYS A 1 328 ? 0.398 -4.112 -18.236 1.00 97.69 328 CYS A CA 1
ATOM 2509 C C . CYS A 1 328 ? -0.601 -4.911 -19.092 1.00 97.69 328 CYS A C 1
ATOM 2511 O O . CYS A 1 328 ? -1.362 -4.322 -19.862 1.00 97.69 328 CYS A O 1
ATOM 2513 N N . LEU A 1 329 ? -0.664 -6.231 -18.908 1.00 96.44 329 LEU A N 1
ATOM 2514 C CA . LEU A 1 329 ? -1.695 -7.105 -19.471 1.00 96.44 329 LEU A CA 1
ATOM 2515 C C . LEU A 1 329 ? -2.878 -7.210 -18.503 1.00 96.44 329 LEU A C 1
ATOM 2517 O O . LEU A 1 329 ? -2.906 -8.043 -17.598 1.00 96.44 329 LEU A O 1
ATOM 2521 N N . GLN A 1 330 ? -3.856 -6.325 -18.690 1.00 94.81 330 GLN A N 1
ATOM 2522 C CA . GLN A 1 330 ? -5.012 -6.207 -17.802 1.00 94.81 330 GLN A CA 1
ATOM 2523 C C . GLN A 1 330 ? -6.079 -7.263 -18.107 1.00 94.81 330 GLN A C 1
ATOM 2525 O O . GLN A 1 330 ? -6.534 -7.389 -19.243 1.00 94.81 330 GLN A O 1
ATOM 2530 N N . GLY A 1 331 ? -6.543 -7.975 -17.081 1.00 92.00 331 GLY A N 1
ATOM 2531 C CA . GLY A 1 331 ? -7.541 -9.033 -17.231 1.00 92.00 331 GLY A CA 1
ATOM 2532 C C . GLY A 1 331 ? -6.989 -10.334 -17.820 1.00 92.00 331 GLY A C 1
ATOM 2533 O O . GLY A 1 331 ? -7.775 -11.193 -18.221 1.00 92.00 331 GLY A O 1
ATOM 2534 N N . GLN A 1 332 ? -5.664 -10.465 -17.918 1.00 95.31 332 GLN A N 1
ATOM 2535 C CA . GLN A 1 332 ? -4.999 -11.634 -18.479 1.00 95.31 332 GLN A CA 1
ATOM 2536 C C . GLN A 1 332 ? -4.687 -12.636 -17.368 1.00 95.31 332 GLN A C 1
ATOM 2538 O O . GLN A 1 332 ? -4.101 -12.291 -16.347 1.00 95.31 332 GLN A O 1
ATOM 2543 N N . ASP A 1 333 ? -5.061 -13.895 -17.584 1.00 93.38 333 ASP A N 1
ATOM 2544 C CA . ASP A 1 333 ? -4.670 -14.999 -16.710 1.00 93.38 333 ASP A CA 1
ATOM 2545 C C . ASP A 1 333 ? -3.269 -15.480 -17.117 1.00 93.38 333 ASP A C 1
ATOM 2547 O O . ASP A 1 333 ? -3.076 -15.883 -18.269 1.00 93.38 333 ASP A O 1
ATOM 2551 N N . PHE A 1 334 ? -2.299 -15.405 -16.200 1.00 94.69 334 PHE A N 1
ATOM 2552 C CA . PHE A 1 334 ? -0.918 -15.827 -16.451 1.00 94.69 334 PHE A CA 1
ATOM 2553 C C . PHE A 1 334 ? -0.833 -17.305 -16.852 1.00 94.69 334 PHE A C 1
ATOM 2555 O O . PHE A 1 334 ? -0.135 -17.634 -17.806 1.00 94.69 334 PHE A O 1
ATOM 2562 N N . SER A 1 335 ? -1.630 -18.175 -16.217 1.00 91.81 335 SER A N 1
ATOM 2563 C CA . SER A 1 335 ? -1.660 -19.618 -16.515 1.00 91.81 335 SER A CA 1
ATOM 2564 C C . SER A 1 335 ? -2.140 -19.946 -17.935 1.00 91.81 335 SER A C 1
ATOM 2566 O O . SER A 1 335 ? -1.983 -21.067 -18.406 1.00 91.81 335 SER A O 1
ATOM 2568 N N . ARG A 1 336 ? -2.745 -18.970 -18.625 1.00 94.31 336 ARG A N 1
ATOM 2569 C CA . ARG A 1 336 ? -3.259 -19.105 -19.994 1.00 94.31 336 ARG A CA 1
ATOM 2570 C C . ARG A 1 336 ? -2.360 -18.457 -21.040 1.00 94.31 336 ARG A C 1
ATOM 2572 O O . ARG A 1 336 ? -2.760 -18.357 -22.201 1.00 94.31 336 ARG A O 1
ATOM 2579 N N . LEU A 1 337 ? -1.192 -17.953 -20.649 1.00 92.81 337 LEU A N 1
ATOM 2580 C CA . LEU A 1 337 ? -0.202 -17.503 -21.617 1.00 92.81 337 LEU A CA 1
ATOM 2581 C C . LEU A 1 337 ? 0.376 -18.719 -22.339 1.00 92.81 337 LEU A C 1
ATOM 2583 O O . LEU A 1 337 ? 0.766 -19.689 -21.702 1.00 92.81 337 LEU A O 1
ATOM 2587 N N . ASN A 1 338 ? 0.435 -18.654 -23.669 1.00 92.44 338 ASN A N 1
ATOM 2588 C CA . ASN A 1 338 ? 1.147 -19.655 -24.454 1.00 92.44 338 ASN A CA 1
ATOM 2589 C C . ASN A 1 338 ? 2.660 -19.384 -24.346 1.00 92.44 338 ASN A C 1
ATOM 2591 O O . ASN A 1 338 ? 3.080 -18.334 -24.847 1.00 92.44 338 ASN A O 1
ATOM 2595 N N . PRO A 1 339 ? 3.464 -20.265 -23.720 1.00 89.62 339 PRO A N 1
ATOM 2596 C CA . PRO A 1 339 ? 4.909 -20.068 -23.588 1.00 89.62 339 PRO A CA 1
ATOM 2597 C C . PRO A 1 339 ? 5.643 -20.057 -24.939 1.00 89.62 339 PRO A C 1
ATOM 2599 O O . PRO A 1 339 ? 6.664 -19.382 -25.058 1.00 89.62 339 PRO A O 1
ATOM 2602 N N . ASP A 1 340 ? 5.088 -20.703 -25.971 1.00 90.38 340 ASP A N 1
ATOM 2603 C CA . ASP A 1 340 ? 5.690 -20.792 -27.311 1.00 90.38 340 ASP A CA 1
ATOM 2604 C C . ASP A 1 340 ? 5.414 -19.559 -28.187 1.00 90.38 340 ASP A C 1
ATOM 2606 O O . ASP A 1 340 ? 5.883 -19.459 -29.324 1.00 90.38 340 ASP A O 1
ATOM 2610 N N . ASP A 1 341 ? 4.635 -18.594 -27.689 1.00 93.25 341 ASP A N 1
ATOM 2611 C CA . ASP A 1 341 ? 4.379 -17.356 -28.417 1.00 93.25 341 ASP A CA 1
ATOM 2612 C C . ASP A 1 341 ? 5.692 -16.579 -28.608 1.00 93.25 341 ASP A C 1
ATOM 2614 O O . ASP A 1 341 ? 6.395 -16.227 -27.658 1.00 93.25 341 ASP A O 1
ATOM 2618 N N . SER A 1 342 ? 5.998 -16.257 -29.867 1.00 90.62 342 SER A N 1
ATOM 2619 C CA . SER A 1 342 ? 7.207 -15.536 -30.278 1.00 90.62 342 SER A CA 1
ATOM 2620 C C . SER A 1 342 ? 7.461 -14.225 -29.524 1.00 90.62 342 SER A C 1
ATOM 2622 O O . SER A 1 342 ? 8.606 -13.771 -29.472 1.00 90.62 342 SER A O 1
ATOM 2624 N N . LYS A 1 343 ? 6.433 -13.612 -28.919 1.00 90.38 343 LYS A N 1
ATOM 2625 C CA . LYS A 1 343 ? 6.587 -12.409 -28.089 1.00 90.38 343 LYS A CA 1
ATOM 2626 C C . LYS A 1 343 ? 7.321 -12.663 -26.765 1.00 90.38 343 LYS A C 1
ATOM 2628 O O . LYS A 1 343 ? 7.876 -11.721 -26.210 1.00 90.38 343 LYS A O 1
ATOM 2633 N N . TRP A 1 344 ? 7.375 -13.909 -26.291 1.00 90.94 344 TRP A N 1
ATOM 2634 C CA . TRP A 1 344 ? 8.063 -14.304 -25.056 1.00 90.94 344 TRP A CA 1
ATOM 2635 C C . TRP A 1 344 ? 9.460 -14.874 -25.282 1.00 90.94 344 TRP A C 1
ATOM 2637 O O . TRP A 1 344 ? 10.147 -15.200 -24.320 1.00 90.94 344 TRP A O 1
ATOM 2647 N N . LYS A 1 345 ? 9.929 -14.968 -26.533 1.00 86.94 345 LYS A N 1
ATOM 2648 C CA . LYS A 1 345 ? 11.231 -15.579 -26.868 1.00 86.94 345 LYS A CA 1
ATOM 2649 C C . LYS A 1 345 ? 12.434 -14.940 -26.164 1.00 86.94 345 LYS A C 1
ATOM 2651 O O . LYS A 1 345 ? 13.485 -15.560 -26.072 1.00 86.94 345 LYS A O 1
ATOM 2656 N N . HIS A 1 346 ? 12.288 -13.693 -25.722 1.00 84.94 346 HIS A N 1
ATOM 2657 C CA . HIS A 1 346 ? 13.322 -12.941 -25.018 1.00 84.94 346 HIS A CA 1
ATOM 2658 C C . HIS A 1 346 ? 13.105 -12.894 -23.507 1.00 84.94 346 HIS A C 1
ATOM 2660 O O . HIS A 1 346 ? 13.914 -12.278 -22.826 1.00 84.94 346 HIS A O 1
ATOM 2666 N N . VAL A 1 347 ? 12.036 -13.502 -22.984 1.00 88.25 347 VAL A N 1
ATOM 2667 C CA . VAL A 1 347 ? 11.795 -13.554 -21.544 1.00 88.25 347 VAL A CA 1
ATOM 2668 C C . VAL A 1 347 ? 12.795 -14.510 -20.918 1.00 88.25 347 VAL A C 1
ATOM 2670 O O . VAL A 1 347 ? 12.866 -15.681 -21.294 1.00 88.25 347 VAL A O 1
ATOM 2673 N N . THR A 1 348 ? 13.565 -13.999 -19.965 1.00 85.50 348 THR A N 1
ATOM 2674 C CA . THR A 1 348 ? 14.566 -14.777 -19.230 1.00 85.50 348 THR A CA 1
ATOM 2675 C C . THR A 1 348 ? 14.270 -14.849 -17.750 1.00 85.50 348 THR A C 1
ATOM 2677 O O . THR A 1 348 ? 14.910 -15.652 -17.093 1.00 85.50 348 THR A O 1
ATOM 2680 N N . ALA A 1 349 ? 13.341 -14.045 -17.224 1.00 86.19 349 ALA A N 1
ATOM 2681 C CA . ALA A 1 349 ? 13.008 -14.039 -15.807 1.00 86.19 349 ALA A CA 1
ATOM 2682 C C . ALA A 1 349 ? 11.498 -13.953 -15.560 1.00 86.19 349 ALA A C 1
ATOM 2684 O O . ALA A 1 349 ? 10.772 -13.227 -16.245 1.00 86.19 349 ALA A O 1
ATOM 2685 N N . LEU A 1 350 ? 11.038 -14.663 -14.532 1.00 90.12 350 LEU A N 1
ATOM 2686 C CA . LEU A 1 350 ? 9.672 -14.580 -14.022 1.00 90.12 350 LEU A CA 1
ATOM 2687 C C . LEU A 1 350 ? 9.695 -14.154 -12.552 1.00 90.12 350 LEU A C 1
ATOM 2689 O O . LEU A 1 350 ? 10.456 -14.708 -11.761 1.00 90.12 350 LEU A O 1
ATOM 2693 N N . LEU A 1 351 ? 8.831 -13.210 -12.183 1.00 89.25 351 LEU A N 1
ATOM 2694 C CA . LEU A 1 351 ? 8.463 -12.939 -10.798 1.00 89.25 351 LEU A CA 1
ATOM 2695 C C . LEU A 1 351 ? 7.057 -13.493 -10.569 1.00 89.25 351 LEU A C 1
ATOM 2697 O O . LEU A 1 351 ? 6.087 -13.019 -11.164 1.00 89.25 351 LEU A O 1
ATOM 2701 N N . LEU A 1 352 ? 6.951 -14.491 -9.694 1.00 89.31 352 LEU A N 1
ATOM 2702 C CA . LEU A 1 352 ? 5.685 -15.104 -9.305 1.00 89.31 352 LEU A CA 1
ATOM 2703 C C . LEU A 1 352 ? 5.373 -14.765 -7.842 1.00 89.31 352 LEU A C 1
ATOM 2705 O O . LEU A 1 352 ? 6.009 -15.296 -6.939 1.00 89.31 352 LEU A O 1
ATOM 2709 N N . ASP A 1 353 ? 4.405 -13.870 -7.631 1.00 84.06 353 ASP A N 1
ATOM 2710 C CA . ASP A 1 353 ? 3.891 -13.453 -6.314 1.00 84.06 353 ASP A CA 1
ATOM 2711 C C . ASP A 1 353 ? 2.364 -13.652 -6.271 1.00 84.06 353 ASP A C 1
ATOM 2713 O O . ASP A 1 353 ? 1.601 -12.702 -6.453 1.00 84.06 353 ASP A O 1
ATOM 2717 N N . PRO A 1 354 ? 1.886 -14.900 -6.139 1.00 79.75 354 PRO A N 1
ATOM 2718 C CA . PRO A 1 354 ? 0.464 -15.203 -6.202 1.00 79.75 354 PRO A CA 1
ATOM 2719 C C . PRO A 1 354 ? -0.270 -14.705 -4.950 1.00 79.75 354 PRO A C 1
ATOM 2721 O O . PRO A 1 354 ? 0.327 -14.433 -3.908 1.00 79.75 354 PRO A O 1
ATOM 2724 N N . SER A 1 355 ? -1.600 -14.621 -5.033 1.00 64.75 355 SER A N 1
ATOM 2725 C CA . SER A 1 355 ? -2.438 -14.310 -3.871 1.00 64.75 355 SER A CA 1
ATOM 2726 C C . SER A 1 355 ? -2.195 -15.320 -2.745 1.00 64.75 355 SER A C 1
ATOM 2728 O O . SER A 1 355 ? -2.407 -16.517 -2.925 1.00 64.75 355 SER A O 1
ATOM 2730 N N . CYS A 1 356 ? -1.764 -14.833 -1.582 1.00 64.81 356 CYS A N 1
ATOM 2731 C CA . CYS A 1 356 ? -1.563 -15.636 -0.378 1.00 64.81 356 CYS A CA 1
ATOM 2732 C C . CYS A 1 356 ? -2.668 -15.368 0.657 1.00 64.81 356 CYS A C 1
ATOM 2734 O O . CYS A 1 356 ? -3.466 -14.440 0.512 1.00 64.81 356 CYS A O 1
ATOM 2736 N N . SER A 1 357 ? -2.710 -16.158 1.732 1.00 51.00 357 SER A N 1
ATOM 2737 C CA . SER A 1 357 ? -3.682 -15.995 2.827 1.00 51.00 357 SER A CA 1
ATOM 2738 C C . SER A 1 357 ? -3.471 -14.738 3.674 1.00 51.00 357 SER A C 1
ATOM 2740 O O . SER A 1 357 ? -4.309 -14.410 4.508 1.00 51.00 357 SER A O 1
ATOM 2742 N N . GLY A 1 358 ? -2.374 -14.007 3.454 1.00 51.94 358 GLY A N 1
ATOM 2743 C CA . GLY A 1 358 ? -2.061 -12.763 4.156 1.00 51.94 358 GLY A CA 1
ATOM 2744 C C . GLY A 1 358 ? -1.534 -12.944 5.586 1.00 51.94 358 GLY A C 1
ATOM 2745 O O . GLY A 1 358 ? -1.116 -11.960 6.191 1.00 51.94 358 GLY A O 1
ATOM 2746 N N . SER A 1 359 ? -1.479 -14.181 6.095 1.00 46.00 359 SER A N 1
ATOM 2747 C CA . SER A 1 359 ? -1.110 -14.531 7.479 1.00 46.00 359 SER A CA 1
ATOM 2748 C C . SER A 1 359 ? 0.315 -14.135 7.883 1.00 46.00 359 SER A C 1
ATOM 2750 O O . SER A 1 359 ? 0.600 -13.953 9.062 1.00 46.00 359 SER A O 1
ATOM 2752 N N . GLY A 1 360 ? 1.216 -13.978 6.909 1.00 49.72 360 GLY A N 1
ATOM 2753 C CA . GLY A 1 360 ? 2.596 -13.536 7.127 1.00 49.72 360 GLY A CA 1
ATOM 2754 C C . GLY A 1 360 ? 2.788 -12.016 7.151 1.00 49.72 360 GLY A C 1
ATOM 2755 O O . GLY A 1 360 ? 3.912 -11.562 7.364 1.00 49.72 360 GLY A O 1
ATOM 2756 N N . ILE A 1 361 ? 1.742 -11.213 6.909 1.00 54.66 361 ILE A N 1
ATOM 2757 C CA . ILE A 1 361 ? 1.871 -9.755 6.925 1.00 54.66 361 ILE A CA 1
ATOM 2758 C C . ILE A 1 361 ? 1.365 -9.190 8.238 1.00 54.66 361 ILE A C 1
ATOM 2760 O O . ILE A 1 361 ? 0.174 -9.050 8.506 1.00 54.66 361 ILE A O 1
ATOM 2764 N N . VAL A 1 362 ? 2.341 -8.773 9.018 1.00 49.16 362 VAL A N 1
ATOM 2765 C CA . VAL A 1 362 ? 2.172 -8.006 10.234 1.00 49.16 362 VAL A CA 1
ATOM 2766 C C . VAL A 1 362 ? 1.238 -6.807 10.020 1.00 49.16 362 VAL A C 1
ATOM 2768 O O . VAL A 1 362 ? 1.467 -5.962 9.154 1.00 49.16 362 VAL A O 1
ATOM 2771 N N . GLY A 1 363 ? 0.198 -6.708 10.852 1.00 46.78 363 GLY A N 1
ATOM 2772 C CA . GLY A 1 363 ? -0.755 -5.595 10.843 1.00 46.78 363 GLY A CA 1
ATOM 2773 C C . GLY A 1 363 ? -1.903 -5.723 9.834 1.00 46.78 363 GLY A C 1
ATOM 2774 O O . GLY A 1 363 ? -2.804 -4.887 9.872 1.00 46.78 363 GLY A O 1
ATOM 2775 N N . ARG A 1 364 ? -1.938 -6.768 8.985 1.00 47.78 364 ARG A N 1
ATOM 2776 C CA . ARG A 1 364 ? -3.088 -7.025 8.088 1.00 47.78 364 ARG A CA 1
ATOM 2777 C C . ARG A 1 364 ? -4.350 -7.497 8.813 1.00 47.78 364 ARG A C 1
ATOM 2779 O O . ARG A 1 364 ? -5.442 -7.279 8.294 1.00 47.78 364 ARG A O 1
ATOM 2786 N N . ASP A 1 365 ? -4.233 -8.018 10.035 1.00 39.41 365 ASP A N 1
ATOM 2787 C CA . ASP A 1 365 ? -5.390 -8.402 10.864 1.00 39.41 365 ASP A CA 1
ATOM 2788 C C . ASP A 1 365 ? -6.228 -7.198 11.335 1.00 39.41 365 ASP A C 1
ATOM 2790 O O . ASP A 1 365 ? -7.356 -7.361 11.801 1.00 39.41 365 ASP A O 1
ATOM 2794 N N . GLN A 1 366 ? -5.731 -5.967 11.154 1.00 38.75 366 GLN A N 1
ATOM 2795 C CA . GLN A 1 366 ? -6.512 -4.745 11.347 1.00 38.75 366 GLN A CA 1
ATOM 2796 C C . GLN A 1 366 ? -6.778 -4.025 10.020 1.00 38.75 366 GLN A C 1
ATOM 2798 O O . GLN A 1 366 ? -6.325 -2.913 9.782 1.00 38.75 366 GLN A O 1
ATOM 2803 N N . GLY A 1 367 ? -7.611 -4.643 9.180 1.00 34.75 367 GLY A N 1
ATOM 2804 C CA . GLY A 1 367 ? -8.494 -3.910 8.264 1.00 34.75 367 GLY A CA 1
ATOM 2805 C C . GLY A 1 367 ? -7.906 -3.390 6.949 1.00 34.75 367 GLY A C 1
ATOM 2806 O O . GLY A 1 367 ? -8.626 -2.691 6.234 1.00 34.75 367 GLY A O 1
ATOM 2807 N N . ASP A 1 368 ? -6.680 -3.760 6.577 1.00 32.44 368 ASP A N 1
ATOM 2808 C CA . ASP A 1 368 ? -6.094 -3.426 5.272 1.00 32.44 368 ASP A CA 1
ATOM 2809 C C . ASP A 1 368 ? -5.773 -4.678 4.433 1.00 32.44 368 ASP A C 1
ATOM 2811 O O . ASP A 1 368 ? -4.637 -5.112 4.328 1.00 32.44 368 ASP A O 1
ATOM 2815 N N . ASP A 1 369 ? -6.849 -5.209 3.846 1.00 42.31 369 ASP A N 1
ATOM 2816 C CA . ASP A 1 369 ? -7.023 -5.976 2.595 1.00 42.31 369 ASP A CA 1
ATOM 2817 C C . ASP A 1 369 ? -6.082 -7.123 2.124 1.00 42.31 369 ASP A C 1
ATOM 2819 O O . ASP A 1 369 ? -4.872 -7.152 2.318 1.00 42.31 369 ASP A O 1
ATOM 2823 N N . GLU A 1 370 ? -6.733 -8.006 1.352 1.00 34.38 370 GLU A N 1
ATOM 2824 C CA . GLU A 1 370 ? -6.274 -9.130 0.515 1.00 34.38 370 GLU A CA 1
ATOM 2825 C C . GLU A 1 370 ? -5.534 -10.294 1.210 1.00 34.38 370 GLU A C 1
ATOM 2827 O O . GLU A 1 370 ? -4.304 -10.377 1.224 1.00 34.38 370 GLU A O 1
ATOM 2832 N N . GLY A 1 371 ? -6.327 -11.255 1.704 1.00 34.22 371 GLY A N 1
ATOM 2833 C CA . GLY A 1 371 ? -5.901 -12.624 2.005 1.00 34.22 371 GLY A CA 1
ATOM 2834 C C . GLY A 1 371 ? -7.091 -13.592 1.991 1.00 34.22 371 GLY A C 1
ATOM 2835 O O . GLY A 1 371 ? -8.065 -13.387 2.715 1.00 34.22 371 GLY A O 1
ATOM 2836 N N . THR A 1 372 ? -7.056 -14.608 1.126 1.00 33.88 372 THR A N 1
ATOM 2837 C CA . THR A 1 372 ? -8.059 -15.685 1.048 1.00 33.88 372 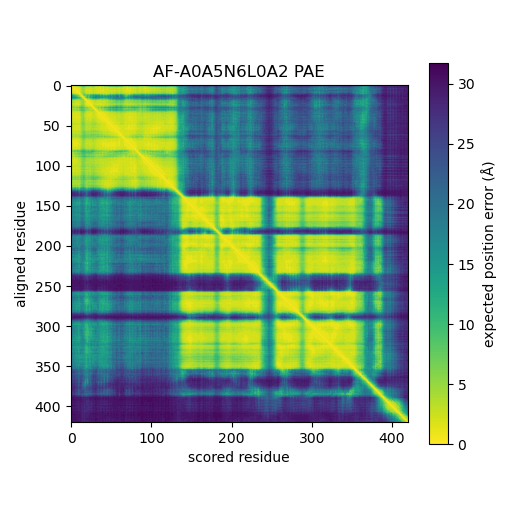THR A CA 1
ATOM 2838 C C . THR A 1 372 ? -7.740 -16.769 2.074 1.00 33.88 372 THR A C 1
ATOM 2840 O O . THR A 1 372 ? -6.591 -17.179 2.188 1.00 33.88 372 THR A O 1
ATOM 2843 N N . GLY A 1 373 ? -8.746 -17.260 2.800 1.00 32.62 373 GLY A N 1
ATOM 2844 C CA . GLY A 1 373 ? -8.605 -18.208 3.918 1.00 32.62 373 GLY A CA 1
ATOM 2845 C C . GLY A 1 373 ? -8.130 -19.631 3.585 1.00 32.62 373 GLY A C 1
ATOM 2846 O O . GLY A 1 373 ? -8.443 -20.537 4.345 1.00 32.62 373 GLY A O 1
ATOM 2847 N N . ASP A 1 374 ? -7.404 -19.833 2.486 1.00 33.41 374 ASP A N 1
ATOM 2848 C CA . ASP A 1 374 ? -6.782 -21.115 2.135 1.00 33.41 374 ASP A CA 1
ATOM 2849 C C . ASP A 1 374 ? -5.485 -20.884 1.341 1.00 33.41 374 ASP A C 1
ATOM 2851 O O . ASP A 1 374 ? -5.421 -21.044 0.125 1.00 33.41 374 ASP A O 1
ATOM 2855 N N . GLY A 1 375 ? -4.462 -20.358 2.014 1.00 30.72 375 GLY A N 1
ATOM 2856 C CA . GLY A 1 375 ? -3.179 -20.035 1.395 1.00 30.72 375 GLY A CA 1
ATOM 2857 C C . GLY A 1 375 ? -2.021 -20.436 2.294 1.00 30.72 375 GLY A C 1
ATOM 2858 O O . GLY A 1 375 ? -2.053 -20.184 3.501 1.00 30.72 375 GLY A O 1
ATOM 2859 N N . THR A 1 376 ? -1.001 -21.034 1.683 1.00 26.89 376 THR A N 1
ATOM 2860 C CA . THR A 1 376 ? 0.279 -21.411 2.290 1.00 26.89 376 THR A CA 1
ATOM 2861 C C . THR A 1 376 ? 0.876 -20.285 3.134 1.00 26.89 376 THR A C 1
ATOM 2863 O O . THR A 1 376 ? 0.857 -19.112 2.757 1.00 26.89 376 THR A O 1
ATOM 2866 N N . MET A 1 377 ? 1.419 -20.662 4.290 1.00 28.41 377 MET A N 1
ATOM 2867 C CA . MET A 1 377 ? 2.098 -19.767 5.223 1.00 28.41 377 MET A CA 1
ATOM 2868 C C . MET A 1 377 ? 3.437 -19.313 4.616 1.00 28.41 377 MET A C 1
ATOM 2870 O O . MET A 1 377 ? 4.334 -20.132 4.442 1.00 28.41 377 MET A O 1
ATOM 2874 N N . GLY A 1 378 ? 3.583 -18.022 4.299 1.00 34.53 378 GLY A N 1
ATOM 2875 C CA . GLY A 1 378 ? 4.847 -17.426 3.832 1.00 34.53 378 GLY A CA 1
ATOM 2876 C C . GLY A 1 378 ? 4.800 -16.808 2.428 1.00 34.53 378 GLY A C 1
ATOM 2877 O O . GLY A 1 378 ? 3.873 -17.029 1.653 1.00 34.53 378 GLY A O 1
ATOM 2878 N N . PHE A 1 379 ? 5.804 -15.985 2.111 1.00 37.78 379 PHE A N 1
ATOM 2879 C CA . PHE A 1 379 ? 6.021 -15.464 0.760 1.00 37.78 379 PHE A CA 1
ATOM 2880 C C . PHE A 1 379 ? 6.699 -16.552 -0.081 1.00 37.78 379 PHE A C 1
ATOM 2882 O O . PHE A 1 379 ? 7.845 -16.903 0.189 1.00 37.78 379 PHE A O 1
ATOM 2889 N N . PHE A 1 380 ? 6.009 -17.070 -1.095 1.00 36.81 380 PHE A N 1
ATOM 2890 C CA . PHE A 1 380 ? 6.614 -17.903 -2.133 1.00 36.81 380 PHE A CA 1
ATOM 2891 C C . PHE A 1 380 ? 6.966 -17.001 -3.314 1.00 36.81 380 PHE A C 1
ATOM 2893 O O . PHE A 1 380 ? 6.075 -16.525 -4.011 1.00 36.81 380 PHE A O 1
ATOM 2900 N N . ALA A 1 381 ? 8.257 -16.744 -3.514 1.00 44.62 381 ALA A N 1
ATOM 2901 C CA . ALA A 1 381 ? 8.771 -16.124 -4.726 1.00 44.62 381 ALA A CA 1
ATOM 2902 C C . ALA A 1 381 ? 9.764 -17.098 -5.356 1.00 44.62 381 ALA A C 1
ATOM 2904 O O . ALA A 1 381 ? 10.787 -17.413 -4.752 1.00 44.62 381 ALA A O 1
ATOM 2905 N N . VAL A 1 382 ? 9.450 -17.580 -6.556 1.00 46.34 382 VAL A N 1
ATOM 2906 C CA . VAL A 1 382 ? 10.355 -18.419 -7.346 1.00 46.34 382 VAL A CA 1
ATOM 2907 C C . VAL A 1 382 ? 10.783 -17.609 -8.561 1.00 46.34 382 VAL A C 1
ATOM 2909 O O . VAL A 1 382 ? 9.942 -17.192 -9.359 1.00 46.34 382 VAL A O 1
ATOM 2912 N N . GLY A 1 383 ? 12.083 -17.337 -8.657 1.00 47.84 383 GLY A N 1
ATOM 2913 C CA . GLY A 1 383 ? 12.695 -16.756 -9.844 1.00 47.84 383 GLY A CA 1
ATOM 2914 C C . GLY A 1 383 ? 13.083 -17.876 -10.795 1.00 47.84 383 GLY A C 1
ATOM 2915 O O . GLY A 1 383 ? 13.941 -18.686 -10.462 1.00 47.84 383 GLY A O 1
ATOM 2916 N N . PHE A 1 384 ? 12.452 -17.931 -11.963 1.00 57.28 384 PHE A N 1
ATOM 2917 C CA . PHE A 1 384 ? 12.842 -18.859 -13.025 1.00 57.28 384 PHE A CA 1
ATOM 2918 C C . PHE A 1 384 ? 13.751 -18.140 -13.999 1.00 57.28 384 PHE A C 1
ATOM 2920 O O . PHE A 1 384 ? 13.419 -17.030 -14.416 1.00 57.28 384 PHE A O 1
ATOM 2927 N N . VAL A 1 385 ? 14.863 -18.772 -14.368 1.00 56.22 385 VAL A N 1
ATOM 2928 C CA . VAL A 1 385 ? 15.816 -18.216 -15.327 1.00 56.22 385 VAL A CA 1
ATOM 2929 C C . VAL A 1 385 ? 15.937 -19.172 -16.488 1.00 56.22 385 VAL A C 1
ATOM 2931 O O . VAL A 1 385 ? 16.199 -20.355 -16.295 1.00 56.22 385 VAL A O 1
ATOM 2934 N N . ARG A 1 386 ? 15.688 -18.673 -17.698 1.00 57.19 386 ARG A N 1
ATOM 2935 C CA . ARG A 1 386 ? 15.773 -19.508 -18.895 1.00 57.19 386 ARG A CA 1
ATOM 2936 C C . ARG A 1 386 ? 17.239 -19.776 -19.219 1.00 57.19 386 ARG A C 1
ATOM 2938 O O . ARG A 1 386 ? 17.934 -18.857 -19.653 1.00 57.19 386 ARG A O 1
ATOM 2945 N N . ASP A 1 387 ? 17.676 -21.021 -19.058 1.00 48.88 387 ASP A N 1
ATOM 2946 C CA . ASP A 1 387 ? 19.008 -21.422 -19.492 1.00 48.88 387 ASP A CA 1
ATOM 2947 C C . ASP A 1 387 ? 19.088 -21.457 -21.029 1.00 48.88 387 ASP A C 1
ATOM 2949 O O . ASP A 1 387 ? 18.143 -21.820 -21.736 1.00 48.88 387 ASP A O 1
ATOM 2953 N N . GLY A 1 388 ? 20.210 -20.995 -21.567 1.00 47.28 388 GLY A N 1
ATOM 2954 C CA . GLY A 1 388 ? 20.430 -20.845 -23.000 1.00 47.28 388 GLY A CA 1
ATOM 2955 C C . GLY A 1 388 ? 20.817 -22.133 -23.728 1.00 47.28 388 GLY A C 1
ATOM 2956 O O . GLY A 1 388 ? 21.032 -22.051 -24.937 1.00 47.28 388 GLY A O 1
ATOM 2957 N N . GLY A 1 389 ? 20.953 -23.263 -23.019 1.00 42.91 389 GLY A N 1
ATOM 2958 C CA . GLY A 1 389 ? 21.606 -24.482 -23.518 1.00 42.91 389 GLY A CA 1
ATOM 2959 C C . GLY A 1 389 ? 20.724 -25.714 -23.773 1.00 42.91 389 GLY A C 1
ATOM 2960 O O . GLY A 1 389 ? 21.182 -26.641 -24.436 1.00 42.91 389 GLY A O 1
ATOM 2961 N N . GLY A 1 390 ? 19.473 -25.757 -23.310 1.00 36.91 390 GLY A N 1
ATOM 2962 C CA . GLY A 1 390 ? 18.643 -26.966 -23.413 1.00 36.91 390 GLY A CA 1
ATOM 2963 C C . GLY A 1 390 ? 17.851 -27.059 -24.719 1.00 36.91 390 GLY A C 1
ATOM 2964 O O . GLY A 1 390 ? 16.830 -26.391 -24.873 1.00 36.91 390 GLY A O 1
ATOM 2965 N N . GLY A 1 391 ? 18.282 -27.907 -25.656 1.00 41.19 391 GLY A N 1
ATOM 2966 C CA . GLY A 1 391 ? 17.393 -28.417 -26.706 1.00 41.19 391 GLY A CA 1
ATOM 2967 C C . GLY A 1 391 ? 16.265 -29.267 -26.103 1.00 41.19 391 GLY A C 1
ATOM 2968 O O . GLY A 1 391 ? 16.439 -29.841 -25.030 1.00 41.19 391 GLY A O 1
ATOM 2969 N N . GLU A 1 392 ? 15.131 -29.373 -26.806 1.00 46.00 392 GLU A N 1
ATOM 2970 C CA . GLU A 1 392 ? 13.871 -30.019 -26.369 1.00 46.00 392 GLU A CA 1
ATOM 2971 C C . GLU A 1 392 ? 14.007 -31.440 -25.774 1.00 46.00 392 GLU A C 1
ATOM 2973 O O . GLU A 1 392 ? 13.080 -31.915 -25.127 1.00 46.00 392 GLU A O 1
ATOM 2978 N N . GLY A 1 393 ? 15.145 -32.120 -25.958 1.00 40.53 393 GLY A N 1
ATOM 2979 C CA . GLY A 1 393 ? 15.399 -33.462 -25.426 1.00 40.53 393 GLY A CA 1
ATOM 2980 C C . GLY A 1 393 ? 15.756 -33.527 -23.935 1.00 40.53 393 GLY A C 1
ATOM 2981 O O . GLY A 1 393 ? 15.342 -34.475 -23.281 1.00 40.53 393 GLY A O 1
ATOM 2982 N N . GLY A 1 394 ? 16.467 -32.535 -23.380 1.00 38.94 394 GLY A N 1
ATOM 2983 C CA . GLY A 1 394 ? 17.008 -32.626 -22.008 1.00 38.94 394 GLY A CA 1
ATOM 2984 C C . GLY A 1 394 ? 15.955 -32.449 -20.908 1.00 38.94 394 GLY A C 1
ATOM 2985 O O . GLY A 1 394 ? 15.923 -33.200 -19.941 1.00 38.94 394 GLY A O 1
ATOM 2986 N N . ALA A 1 395 ? 15.016 -31.518 -21.102 1.00 44.16 395 ALA A N 1
ATOM 2987 C CA . ALA A 1 395 ? 13.959 -31.241 -20.122 1.00 44.16 395 ALA A CA 1
ATOM 2988 C C . ALA A 1 395 ? 12.930 -32.385 -19.987 1.00 44.16 395 ALA A C 1
ATOM 2990 O O . ALA A 1 395 ? 12.249 -32.493 -18.970 1.00 44.16 395 ALA A O 1
ATOM 2991 N N . LEU A 1 396 ? 12.797 -33.235 -21.015 1.00 45.12 396 LEU A N 1
ATOM 2992 C CA . LEU A 1 396 ? 11.931 -34.421 -20.986 1.00 45.12 396 LEU A CA 1
ATOM 2993 C C . LEU A 1 396 ? 12.590 -35.614 -20.279 1.00 45.12 396 LEU A C 1
ATOM 2995 O O . LEU A 1 396 ? 11.867 -36.465 -19.765 1.00 45.12 396 LEU A O 1
ATOM 2999 N N . GLU A 1 397 ? 13.923 -35.684 -20.250 1.00 42.31 397 GLU A N 1
ATOM 3000 C CA . GLU A 1 397 ? 14.659 -36.695 -19.479 1.00 42.31 397 GLU A CA 1
ATOM 3001 C C . GLU A 1 397 ? 14.671 -36.350 -17.985 1.00 42.31 397 GLU A C 1
ATOM 3003 O O . GLU A 1 397 ? 14.300 -37.202 -17.182 1.00 42.31 397 GLU A O 1
ATOM 3008 N N . GLU A 1 398 ? 14.941 -35.094 -17.608 1.00 48.94 398 GLU A N 1
ATOM 3009 C CA . GLU A 1 398 ? 14.929 -34.675 -16.193 1.00 48.94 398 GLU A CA 1
ATOM 3010 C C . GLU A 1 398 ? 13.542 -34.803 -15.538 1.00 48.94 398 GLU A C 1
ATOM 3012 O O . GLU A 1 398 ? 13.435 -35.202 -14.379 1.00 48.94 398 GLU A O 1
ATOM 3017 N N . MET A 1 399 ? 12.453 -34.514 -16.267 1.00 46.59 399 MET A N 1
ATOM 3018 C CA . MET A 1 399 ? 11.096 -34.722 -15.736 1.00 46.59 399 MET A CA 1
ATOM 3019 C C . MET A 1 399 ? 10.748 -36.205 -15.554 1.00 46.59 399 MET A C 1
ATOM 3021 O O . MET A 1 399 ? 10.010 -36.532 -14.630 1.00 46.59 399 MET A O 1
ATOM 3025 N N . ARG A 1 400 ? 11.284 -37.101 -16.394 1.00 48.16 400 ARG A N 1
ATOM 3026 C CA . ARG A 1 400 ? 11.078 -38.550 -16.244 1.00 48.16 400 ARG A CA 1
ATOM 3027 C C . ARG A 1 400 ? 11.860 -39.119 -15.069 1.00 48.16 400 ARG A C 1
ATOM 3029 O O . ARG A 1 400 ? 11.307 -39.918 -14.325 1.00 48.16 400 ARG A O 1
ATOM 3036 N N . GLU A 1 401 ? 13.094 -38.667 -14.860 1.00 49.59 401 GLU A N 1
ATOM 3037 C CA . GLU A 1 401 ? 13.887 -39.088 -13.699 1.00 49.59 401 GLU A CA 1
ATOM 3038 C C . GLU A 1 401 ? 13.242 -38.645 -12.374 1.00 49.59 401 GLU A C 1
ATOM 3040 O O . GLU A 1 401 ? 13.264 -39.393 -11.401 1.00 49.59 401 GLU A O 1
ATOM 3045 N N . LEU A 1 402 ? 12.593 -37.475 -12.334 1.00 48.72 402 LEU A N 1
ATOM 3046 C CA . LEU A 1 402 ? 11.855 -37.012 -11.152 1.00 48.72 402 LEU A CA 1
ATOM 3047 C C . LEU A 1 402 ? 10.532 -37.764 -10.918 1.00 48.72 402 LEU A C 1
ATOM 3049 O O . LEU A 1 402 ? 10.148 -37.962 -9.765 1.00 48.72 402 LEU A O 1
ATOM 3053 N N . GLU A 1 403 ? 9.837 -38.193 -11.977 1.00 50.44 403 GLU A N 1
ATOM 3054 C CA . GLU A 1 403 ? 8.636 -39.037 -11.860 1.00 50.44 403 GLU A CA 1
ATOM 3055 C C . GLU A 1 403 ? 8.974 -40.457 -11.377 1.00 50.44 403 GLU A C 1
ATOM 3057 O O . GLU A 1 403 ? 8.233 -41.007 -10.561 1.00 50.44 403 GLU A O 1
ATOM 3062 N N . ASP A 1 404 ? 10.109 -41.019 -11.803 1.00 46.44 404 ASP A N 1
ATOM 3063 C CA . ASP A 1 404 ? 10.559 -42.348 -11.368 1.00 46.44 404 ASP A CA 1
ATOM 3064 C C . ASP A 1 404 ? 11.013 -42.354 -9.894 1.00 46.44 404 ASP A C 1
ATOM 3066 O O . ASP A 1 404 ? 10.716 -43.299 -9.164 1.00 46.44 404 ASP A O 1
ATOM 3070 N N . VAL A 1 405 ? 11.644 -41.276 -9.406 1.00 51.53 405 VAL A N 1
ATOM 3071 C CA . VAL A 1 405 ? 12.012 -41.139 -7.979 1.00 51.53 405 VAL A CA 1
ATOM 3072 C C . VAL A 1 405 ? 10.776 -40.966 -7.085 1.00 51.53 405 VAL A C 1
ATOM 3074 O O . VAL A 1 405 ? 10.732 -41.508 -5.984 1.00 51.53 405 VAL A O 1
ATOM 3077 N N . ALA A 1 406 ? 9.741 -40.264 -7.555 1.00 48.22 406 ALA A N 1
ATOM 3078 C CA . ALA A 1 406 ? 8.497 -40.087 -6.801 1.00 48.22 406 ALA A CA 1
ATOM 3079 C C . ALA A 1 406 ? 7.632 -41.363 -6.737 1.00 48.22 406 ALA A C 1
ATOM 3081 O O . ALA A 1 406 ? 6.790 -41.488 -5.845 1.00 48.22 406 ALA A O 1
ATOM 3082 N N . ALA A 1 407 ? 7.819 -42.305 -7.666 1.00 48.84 407 ALA A N 1
ATOM 3083 C CA . ALA A 1 407 ? 7.122 -43.589 -7.654 1.00 48.84 407 ALA A CA 1
ATOM 3084 C C . ALA A 1 407 ? 7.711 -44.569 -6.620 1.00 48.84 407 ALA A C 1
ATOM 3086 O O . ALA A 1 407 ? 6.952 -45.323 -6.008 1.00 48.84 407 ALA A O 1
ATOM 3087 N N . ASP A 1 408 ? 9.026 -44.515 -6.378 1.00 44.31 408 ASP A N 1
ATOM 3088 C CA . ASP A 1 408 ? 9.735 -45.417 -5.453 1.00 44.31 408 ASP A CA 1
ATOM 3089 C C . ASP A 1 408 ? 9.546 -45.049 -3.962 1.00 44.31 408 ASP A C 1
ATOM 3091 O O . ASP A 1 408 ? 9.739 -45.892 -3.090 1.00 44.31 408 ASP A O 1
ATOM 3095 N N . GLU A 1 409 ? 9.105 -43.825 -3.638 1.00 48.12 409 GLU A N 1
ATOM 3096 C CA . GLU A 1 409 ? 8.849 -43.384 -2.249 1.00 48.12 409 GLU A CA 1
ATOM 3097 C C . GLU A 1 409 ? 7.405 -43.643 -1.756 1.00 48.12 409 GLU A C 1
ATOM 3099 O O . GLU A 1 409 ? 7.021 -43.184 -0.679 1.00 48.12 409 GLU A O 1
ATOM 3104 N N . SER A 1 410 ? 6.578 -44.373 -2.517 1.00 44.00 410 SER A N 1
ATOM 3105 C CA . SER A 1 410 ? 5.146 -44.544 -2.204 1.00 44.00 410 SER A CA 1
ATOM 3106 C C . SER A 1 410 ? 4.761 -45.786 -1.379 1.00 44.00 410 SER A C 1
ATOM 3108 O O . SER A 1 410 ? 3.579 -45.934 -1.064 1.00 44.00 410 SER A O 1
ATOM 3110 N N . ASP A 1 411 ? 5.722 -46.613 -0.944 1.00 42.28 411 ASP A N 1
ATOM 3111 C CA . ASP A 1 411 ? 5.444 -47.892 -0.256 1.00 42.28 411 ASP A CA 1
ATOM 3112 C C . ASP A 1 411 ? 5.801 -47.954 1.250 1.00 42.28 411 ASP A C 1
ATOM 3114 O O . ASP A 1 411 ? 5.611 -48.998 1.876 1.00 42.28 411 ASP A O 1
ATOM 3118 N N . ASP A 1 412 ? 6.221 -46.857 1.892 1.00 41.72 412 ASP A N 1
ATOM 3119 C CA . ASP A 1 412 ? 6.444 -46.853 3.350 1.00 41.72 412 ASP A CA 1
ATOM 3120 C C . ASP A 1 412 ? 5.175 -46.439 4.124 1.00 41.72 412 ASP A C 1
ATOM 3122 O O . ASP A 1 412 ? 4.962 -45.291 4.524 1.00 41.72 412 ASP A O 1
ATOM 3126 N N . GLU A 1 413 ? 4.305 -47.429 4.330 1.00 37.97 413 GLU A N 1
ATOM 3127 C CA . GLU A 1 413 ? 3.084 -47.366 5.135 1.00 37.97 413 GLU A CA 1
ATOM 3128 C C . GLU A 1 413 ? 3.416 -47.056 6.616 1.00 37.97 413 GLU A C 1
ATOM 3130 O O . GLU A 1 413 ? 3.986 -47.862 7.353 1.00 37.97 413 GLU A O 1
ATOM 3135 N N . PHE A 1 414 ? 3.076 -45.844 7.065 1.00 38.66 414 PHE A N 1
ATOM 3136 C CA . PHE A 1 414 ? 3.261 -45.372 8.441 1.00 38.66 414 PHE A CA 1
ATOM 3137 C C . PHE A 1 414 ? 2.308 -46.097 9.413 1.00 38.66 414 PHE A C 1
AT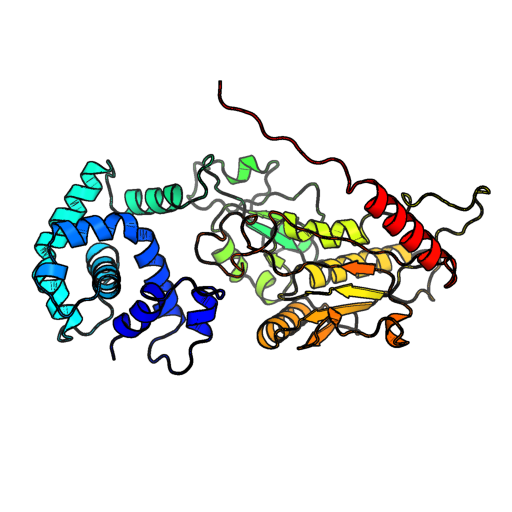OM 3139 O O . PHE A 1 414 ? 1.132 -45.739 9.526 1.00 38.66 414 PHE A O 1
ATOM 3146 N N . GLU A 1 415 ? 2.806 -47.097 10.151 1.00 36.03 415 GLU A N 1
ATOM 3147 C CA . GLU A 1 415 ? 2.062 -47.725 11.252 1.00 36.03 415 GLU A CA 1
ATOM 3148 C C . GLU A 1 415 ? 1.988 -46.798 12.481 1.00 36.03 415 GLU A C 1
ATOM 3150 O O . GLU A 1 415 ? 2.991 -46.336 13.027 1.00 36.03 415 GLU A O 1
ATOM 3155 N N . GLY A 1 416 ? 0.755 -46.509 12.904 1.00 36.16 416 GLY A N 1
ATOM 3156 C CA . GLY A 1 416 ? 0.433 -45.558 13.963 1.00 36.16 416 GLY A CA 1
ATOM 3157 C C . GLY A 1 416 ? 0.916 -45.953 15.363 1.00 36.16 416 GLY A C 1
ATOM 3158 O O . GLY A 1 416 ? 1.003 -47.123 15.728 1.00 36.16 416 GLY A O 1
ATOM 3159 N N . PHE A 1 417 ? 1.163 -44.935 16.188 1.00 33.69 417 PHE A N 1
ATOM 3160 C CA . PHE A 1 417 ? 1.485 -45.094 17.603 1.00 33.69 417 PHE A CA 1
ATOM 3161 C C . PHE A 1 417 ? 0.266 -45.593 18.394 1.00 33.69 417 PHE A C 1
ATOM 3163 O O . PHE A 1 417 ? -0.771 -44.932 18.440 1.00 33.69 417 PHE A O 1
ATOM 3170 N N . SER A 1 418 ? 0.408 -46.751 19.040 1.00 38.19 418 SER A N 1
ATOM 3171 C CA . SER A 1 418 ? -0.536 -47.271 20.030 1.00 38.19 418 SER A CA 1
ATOM 3172 C C . SER A 1 418 ? -0.401 -46.539 21.368 1.00 38.19 418 SER A C 1
ATOM 3174 O O . SER A 1 418 ? 0.716 -46.376 21.864 1.00 38.19 418 SER A O 1
ATOM 3176 N N . ASP A 1 419 ? -1.539 -46.179 21.964 1.00 43.25 419 ASP A N 1
ATOM 3177 C CA . ASP A 1 419 ? -1.655 -45.648 23.326 1.00 43.25 419 ASP A CA 1
ATOM 3178 C C . ASP A 1 419 ? -1.045 -46.597 24.375 1.00 43.25 419 ASP A C 1
ATOM 3180 O O . ASP A 1 419 ? -1.372 -47.788 24.424 1.00 43.25 419 ASP A O 1
ATOM 3184 N N . GLY A 1 420 ? -0.207 -46.031 25.248 1.00 36.75 420 GLY A N 1
ATOM 3185 C CA . GLY A 1 420 ? 0.361 -46.657 26.444 1.00 36.75 420 GLY A CA 1
ATOM 3186 C C . GLY A 1 420 ? 0.785 -45.614 27.464 1.00 36.75 420 GLY A C 1
ATOM 3187 O O . GLY A 1 420 ? 1.683 -44.813 27.122 1.00 36.75 420 GLY A O 1
#

InterPro domains:
  IPR001678 SAM-dependent methyltransferase RsmB-F/NOP2-type domain [PS51686] (132-420)
  IPR023267 RNA (C5-cytosine) methyltransferase [PR02008] (214-228)
  IPR023267 RNA (C5-cytosine) methyltransferase [PR02008] (261-271)
  IPR023267 RNA (C5-cytosine) methyltransferase [PR02008] (348-360)
  IPR023267 RNA (C5-cytosine) methyltransferase [PTHR22807] (40-366)
  IPR029063 S-adenosyl-L-methionine-dependent methyltransferase superfamily [G3DSA:3.40.50.150] (223-377)
  IPR029063 S-adenosyl-L-methionine-dependent methyltransferase superfamily [SSF53335] (140-365)
  IPR048889 NSUN5/RCM1, N-terminal domain [PF21153] (37-115)
  IPR049560 SAM-dependent methyltransferase RsmB-F/NOP2-type, catalytic core [PF01189] (258-366)
  IPR049561 NOL1/NOP2/NSUN 5/7, ferredoxin-like domain [PF21148] (141-223)

Solvent-accessible surface area (backbone atoms only — not comparable to full-atom values): 24694 Å² total; per-residue (Å²): 135,58,60,58,64,62,36,25,59,71,64,73,48,75,97,57,76,65,47,74,64,58,53,49,71,64,49,79,88,67,87,54,57,50,68,59,39,50,54,49,48,54,55,30,55,70,43,35,83,58,47,53,54,23,42,58,76,48,42,47,61,80,71,39,79,85,48,50,71,46,42,47,44,46,52,48,33,19,66,76,73,44,97,55,62,93,60,57,78,86,35,70,69,47,48,56,55,56,77,42,44,70,50,38,52,50,40,45,52,50,51,38,54,72,72,68,37,93,42,73,65,58,40,51,52,49,46,56,56,69,71,35,77,96,61,78,91,73,80,56,62,44,33,34,31,49,29,64,72,69,42,50,60,61,50,31,43,72,32,92,85,22,77,39,43,91,40,44,80,42,97,43,77,68,61,52,71,56,84,52,101,67,60,99,72,66,60,40,36,25,73,50,92,84,49,84,55,28,33,35,27,34,67,79,48,59,74,60,50,66,70,32,68,32,37,72,60,25,29,34,44,82,43,53,69,77,64,47,44,60,38,41,62,71,68,69,52,74,80,79,80,60,77,70,85,47,92,76,78,71,68,69,80,76,91,66,68,38,22,34,37,29,46,40,26,52,61,21,70,45,54,48,48,36,47,34,50,54,51,53,54,53,59,69,60,47,76,84,83,45,98,77,70,72,78,57,35,37,39,33,20,16,49,50,56,71,47,22,55,44,16,52,50,44,30,50,43,41,56,34,41,57,96,62,36,38,45,73,41,64,47,35,55,56,92,72,58,66,79,84,42,78,89,46,74,51,49,30,38,37,44,41,50,68,92,38,28,42,85,72,46,87,69,41,88,69,82,60,78,76,46,36,94,84,42,70,90,57,90,66,67,59,73,50,68,66,73,94,78,76,57,87,66,54,66,60,49,57,54,48,56,54,53,55,56,60,60,72,71,72,76,80,78,82,80,77,88,77,93,129

Sequence (420 aa):
MSLYYEAAQFIDGSPQSSTLKSRIYGAKDLRGSAAQIHGLCIEATRWSPVLAEVIEKAGVLVTERKLTPALALLLTHDLLVGKRISARKDHVLCLAINRHKARLGAEFTRARLRSGHPTVDAWRLALVEENGPRGEKSSHPRWVRVNTLLSDQDAECKQDGGAFYGWQEVSSLQDLFTPTAESTTSKKYFIDSHVPSLLATPPGSESLLTKTPAYRQGRIILQDKASCFPAYLLFSTPFDYLPNDSLDGTAPRTDKQGDIIDACAAPGNKTTHLAALVMAAHNTQSSDQANDMRRPKITAVEKDKTRAATLARMVATAGADKDGLVTCLQGQDFSRLNPDDSKWKHVTALLLDPSCSGSGIVGRDQGDDEGTGDGTMGFFAVGFVRDGGGGEGGALEEMRELEDVAADESDDEFEGFSDG

Mean predicted aligned error: 16.1 Å

Organism: NCBI:txid176857

Radius of gyration: 27.3 Å; Cα contacts (8 Å, |Δi|>4): 577; chains: 1; bounding box: 73×69×66 Å

Nearest PDB structures (foldseek):
  1i9g-assembly1_A  TM=6.904E-01  e=1.457E-01  Mycobacterium tuberculosis
  2h00-assembly1_A  TM=5.963E-01  e=5.448E-01  Homo sapiens
  6gfk-assembly1_A  TM=6.029E-01  e=1.825E+00  Homo sapiens
  8wwq-assembly1_B  TM=5.701E-01  e=4.397E+00  Gardenia jasminoides
  6lyh-assembly2_A  TM=4.178E-01  e=9.971E-01  Camellia sinensis var. assamica

Foldseek 3Di:
DALLVVLLCLVVDDDDLFDSLCCLVVDPPDPDDSVVSLVLNLQLVLCCVPQVQLCVQLCLCVVPVPADPSLSSSQLCCLAPNPHDRDDCPDPSNVSNVVSSVSSNVSSVVSCVVVVHPDVVSVSVVSVVVLFPPDPPCQDWFKKAFLLVVDALCCQCDNPLHLLHPAAEDDDPVVLVDDDPDDPARRYKYADPPAPRMITHGPPCCVSSCPGPCNQLQRMDGDDPVLLPLLCVLQVDQPPPPPPPPPPPPPPSDLAPFAEEAQAQFPPPSVSSNLSSQVVVVVVVPPPDDPPRDRYAYEYEHQAQVRLVNNVVSCVSSVCPPPRRYDYDHNDHSVPDDCPPPVCPRYFKYWYFDFAQCVQDGPPSSRDDGGGPDGDDDTDTDIGGDDPDDDPPPVVVVVVVVVVVVVVPPPPDDDDDDDD

pLDDT: mean 76.83, std 21.27, range [26.89, 98.25]

Secondary structure (DSSP, 8-state):
--HHHHHHHHHSS---SS-HHHHHHH-TT-SS-HHHHHHHHHHHHHTHHHHHHHHHHHTHHHH-TT--HHHHHHHHHHHHTSSS-SS-TTSHHHHHHHHTHHHHHHHHHHHHHHTT-SSHHHHHHHHHHHTS-SSTT--PPEEEEE-TTT--HHHHHHSTT-TTTTPEEESSSGGGTSPPSS-SS--EEEE-SSSTTEEEE-TTTHHHHTTSHHHHTTSEEE--HHHHHHHHHHHHS-STTS----TTS-S-------EEEETT-TT-HHHHHHHHHHHHHHHHHTTTS-SSPPPP-EEEEESSHHHHHHHHHHHHHTTTTGGGSEEEEET--GGG--TT-GGGTTEEEEEE-----STTSTTTTSS-----SS--SS---EEEE--S---TTHHHHHHHHHHHHHHHTS----PPPPP-